Protein AF-0000000080303071 (afdb_homodimer)

pLDDT: mean 92.13, std 7.45, range [41.12, 98.81]

Radius of gyration: 24.34 Å; Cα contacts (8 Å, |Δi|>4): 1114; chains: 2; bounding box: 51×85×51 Å

Sequence (578 aa):
MLETLAQTVLQGLLLGGLYALFALGQSLMFGVMRLTNTAHGDFVVLAAFAAIAALGVLAVSPWLVGLALLPIAFLFGYGLQRGVLNGTLGKDPLPSLVVTFGLAIVVQNLLLELFSADPRSIDTGGLSTQALALPGGLSVGLLPLLTLALAVAATAGLQWLFAGTALGRSFRAVSDDREIAELMGLDARRVYALATAIAFVLVAVAGLLQGMRTTVSPSDGPLLLLFAFEAVIIGGMGSFWGTLLGAMLLGVTQQVGFRIDPGWGLWAGHVMFLLVLVVRPQGLFPKTRMLETLAQTVLQGLLLGGLYALFALGQSLMFGVMRLTNTAHGDFVVLAAFAAIAALGVLAVSPWLVGLALLPIAFLFGYGLQRGVLNGTLGKDPLPSLVVTFGLAIVVQNLLLELFSADPRSIDTGGLSTQALALPGGLSVGLLPLLTLALAVAATAGLQWLFAGTALGRSFRAVSDDREIAELMGLDARRVYALATAIAFVLVAVAGLLQGMRTTVSPSDGPLLLLFAFEAVIIGGMGSFWGTLLGAMLLGVTQQVGFRIDPGWGLWAGHVMFLLVLVVRPQGLFPKTR

Foldseek 3Di:
DVLVLVQLLQQLLLQLLLLLLLALLQLLLCLQQVAGQQLSLLLLQVLLVQLVVCVVVDVDASVVSLVVVLVVLLVVQLCCLLPPQVVQRDPDRVSNHVVSVVVNVVSLVVCCVVPNFDWAADANVCLLPDWDADPPRHIGRRLSVVSNVVSVVLLVVVVCPLPPDPLNVLSNLCSVPVVVSVVVPDDSSNSSSNSRSSSSSSSSVSSSSVRHNDTGGSPCRNVSSVSNVLLCQQQFRNRSVSSSVSSSVLSSQLSVLVVVPVVGSNVSSVVVSVVSCVVPVRHDHYDDD/DVLVLVQLLQQLLLQLLLLLLLALLQLLLCLQQVAGQQLSLLLLQVLLVQLVVCVVVDVDASVVSLVVVLVVLLVVQLCCLLPPQVVQRDPDRVSNHVVSVVVNVVSLVVCCVVPNFDWAADANVCLLPDWDADPPRHIGRRLSVVSNVVSVVLLVVVVCCLPPDPLNVLSNLCSVPVVVSVVVPDDSSNSSSNSRSSSSSSSSVSSSSVRHNDTGGSPCRNVSSVSNVLLCQQQFRNRSVSSSVSSSVLSSQLSVLVVVPVVGSNVSSVVVSVVSCVVPVRHDHYDDD

InterPro domains:
  IPR001851 ABC transporter, permease [PF02653] (9-277)
  IPR052157 Branched-chain amino acid transport system permease [PTHR11795] (4-288)
  IPR052157 Branched-chain amino acid transport system permease [cd06582] (19-285)

Organism: Piscinibacter sakaiensis (NCBI:txid1547922)

Secondary structure (DSSP, 8-state):
-HHHHHHHHHHHHHHHHHHHHHHHHHHHHHHHH----TTHHHHHHHHHHHHHHHHHH--S-HHHHHHHHHHHHHHHHHHHHHHTGGGG-SS-SHHHHHHHHHHHHHHHHHHHHHH-S--B----TTGGG-EEEETTTEEEEHHHHHHHHHHHHHHHHHHHHHHHSHHHHHHHHHHH-HHHHHHTT--HHHHHHHHHHHHHHHHHHHHHHHHHHS-B-GGGHHHHHHHHHHHHHHH-TT-HHHHHHHHHHHHHHHHHHHHH-TTHHHHHHHHHHHHHHHH-TT-SS----/-HHHHHHHHHHHHHHHHHHHHHHHHHHHHHHHH----TTHHHHHHHHHHHHHHHHHH--S-HHHHHHHHHHHHHHHHHHHHHHTGGGG-SS-SHHHHHHHHHHHHHHHHHHHHHH-S--B----TTGGG-EEEETTTEEEEHHHHHHHHHHHHHHHHHHHHHHHSHHHHHHHHHHH-HHHHHHTT--HHHHHHHHHHHHHHHHHHHHHHHHHHS-B-GGGHHHHHHHHHHHHHHH-TT-HHHHHHHHHHHHHHHHHHHHH-TTHHHHHHHHHHHHHHHH-TT-SS----

Nearest PDB structures (foldseek):
  4dbl-assembly2_F  TM=5.050E-01  e=3.051E-03  Escherichia coli K-12
  7lb8-assembly1_B  TM=5.533E-01  e=3.950E-01  Escherichia coli K-12
  8tqb-assembly1_B  TM=1.642E-01  e=4.301E+00  Rattus norvegicus
  4dbl-assembly2_F  TM=5.052E-01  e=3.260E-03  Escherichia coli K-12
  7lb8-assembly1_B  TM=5.584E-01  e=3.415E-01  Escherichia coli K-12

Structure (mmCIF, N/CA/C/O backbone):
data_AF-0000000080303071-model_v1
#
loop_
_entity.id
_entity.type
_entity.pdbx_description
1 polymer 'High-affinity branched-chain amino acid transport system permease protein LivH'
#
loop_
_atom_site.group_PDB
_atom_site.id
_atom_site.type_symbol
_atom_site.label_atom_id
_atom_site.label_alt_id
_atom_site.label_comp_id
_atom_site.label_asym_id
_atom_site.label_entity_id
_atom_site.label_seq_id
_atom_site.pdbx_PDB_ins_code
_atom_site.Cartn_x
_atom_site.Cartn_y
_atom_site.Cartn_z
_atom_site.occupancy
_atom_site.B_iso_or_equiv
_atom_site.auth_seq_id
_atom_site.auth_comp_id
_atom_site.auth_asym_id
_atom_site.auth_atom_id
_atom_site.pdbx_PDB_model_num
ATOM 1 N N . MET A 1 1 ? -7.992 -36.812 16.625 1 67.44 1 MET A N 1
ATOM 2 C CA . MET A 1 1 ? -7.168 -35.625 16.812 1 67.44 1 MET A CA 1
ATOM 3 C C . MET A 1 1 ? -6.129 -35.5 15.711 1 67.44 1 MET A C 1
ATOM 5 O O . MET A 1 1 ? -6.055 -34.469 15.031 1 67.44 1 MET A O 1
ATOM 9 N N . LEU A 1 2 ? -5.48 -36.688 15.508 1 72.69 2 LEU A N 1
ATOM 10 C CA . LEU A 1 2 ? -4.453 -36.688 14.469 1 72.69 2 LEU A CA 1
ATOM 11 C C . LEU A 1 2 ? -5.07 -36.469 13.094 1 72.69 2 LEU A C 1
ATOM 13 O O . LEU A 1 2 ? -4.516 -35.75 12.258 1 72.69 2 LEU A O 1
ATOM 17 N N . GLU A 1 3 ? -6.258 -37.125 12.891 1 75.5 3 GLU A N 1
ATOM 18 C CA . GLU A 1 3 ? -6.91 -36.969 11.594 1 75.5 3 GLU A CA 1
ATOM 19 C C . GLU A 1 3 ? -7.332 -35.5 11.352 1 75.5 3 GLU A C 1
ATOM 21 O O . GLU A 1 3 ? -7.234 -35 10.234 1 75.5 3 GLU A O 1
ATOM 26 N N . THR A 1 4 ? -7.711 -34.969 12.414 1 83.94 4 THR A N 1
ATOM 27 C CA . THR A 1 4 ? -8.133 -33.594 12.305 1 83.94 4 THR A CA 1
ATOM 28 C C . THR A 1 4 ? -6.945 -32.688 11.992 1 83.94 4 THR A C 1
ATOM 30 O O . THR A 1 4 ? -7.059 -31.766 11.18 1 83.94 4 THR A O 1
ATOM 33 N N . LEU A 1 5 ? -5.859 -33 12.633 1 89.81 5 LEU A N 1
ATOM 34 C CA . LEU A 1 5 ? -4.656 -32.219 12.367 1 89.81 5 LEU A CA 1
ATOM 35 C C . LEU A 1 5 ? -4.164 -32.438 10.945 1 89.81 5 LEU A C 1
ATOM 37 O O . LEU A 1 5 ? -3.754 -31.5 10.266 1 89.81 5 LEU A O 1
ATOM 41 N N . ALA A 1 6 ? -4.207 -33.719 10.523 1 92.12 6 ALA A N 1
ATOM 42 C CA . ALA A 1 6 ? -3.787 -34.031 9.164 1 92.12 6 ALA A CA 1
ATOM 43 C C . ALA A 1 6 ? -4.656 -33.312 8.133 1 92.12 6 ALA A C 1
ATOM 45 O O . ALA A 1 6 ? -4.148 -32.812 7.133 1 92.12 6 ALA A O 1
ATOM 46 N N . GLN A 1 7 ? -5.895 -33.281 8.406 1 93.75 7 GLN A N 1
ATOM 47 C CA . GLN A 1 7 ? -6.82 -32.594 7.52 1 93.75 7 GLN A CA 1
ATOM 48 C C . GLN A 1 7 ? -6.547 -31.078 7.5 1 93.75 7 GLN A C 1
ATOM 50 O O . GLN A 1 7 ? -6.625 -30.438 6.449 1 93.75 7 GLN A O 1
ATOM 55 N N . THR A 1 8 ? -6.254 -30.594 8.664 1 94.31 8 THR A N 1
ATOM 56 C CA . THR A 1 8 ? -5.953 -29.172 8.766 1 94.31 8 THR A CA 1
ATOM 57 C C . THR A 1 8 ? -4.691 -28.828 7.977 1 94.31 8 THR A C 1
ATOM 59 O O . THR A 1 8 ? -4.664 -27.828 7.242 1 94.31 8 THR A O 1
ATOM 62 N N . VAL A 1 9 ? -3.703 -29.594 8.102 1 95.44 9 VAL A N 1
ATOM 63 C CA . VAL A 1 9 ? -2.447 -29.375 7.391 1 95.44 9 VAL A CA 1
ATOM 64 C C . VAL A 1 9 ? -2.672 -29.516 5.887 1 95.44 9 VAL A C 1
ATOM 66 O O . VAL A 1 9 ? -2.172 -28.719 5.098 1 95.44 9 VAL A O 1
ATOM 69 N N . LEU A 1 10 ? -3.445 -30.516 5.539 1 95.25 10 LEU A N 1
ATOM 70 C CA . LEU A 1 10 ? -3.744 -30.734 4.125 1 95.25 10 LEU A CA 1
ATOM 71 C C . LEU A 1 10 ? -4.484 -29.531 3.535 1 95.25 10 LEU A C 1
ATOM 73 O O . LEU A 1 10 ? -4.125 -29.047 2.463 1 95.25 10 LEU A O 1
ATOM 77 N N . GLN A 1 11 ? -5.465 -29.094 4.238 1 95.19 11 GLN A N 1
ATOM 78 C CA . GLN A 1 11 ? -6.223 -27.938 3.781 1 95.19 11 GLN A CA 1
ATOM 79 C C . GLN A 1 11 ? -5.336 -26.703 3.701 1 95.19 11 GLN A C 1
ATOM 81 O O . GLN A 1 11 ? -5.504 -25.859 2.809 1 95.19 11 GLN A O 1
ATOM 86 N N . GLY A 1 12 ? -4.465 -26.594 4.637 1 97.06 12 GLY A N 1
ATOM 87 C CA . GLY A 1 12 ? -3.525 -25.484 4.629 1 97.06 12 GLY A CA 1
ATOM 88 C C . GLY A 1 12 ? -2.58 -25.516 3.443 1 97.06 12 GLY A C 1
ATOM 89 O O . GLY A 1 12 ? -2.289 -24.469 2.854 1 97.06 12 GLY A O 1
ATOM 90 N N . LEU A 1 13 ? -2.084 -26.688 3.123 1 97.56 13 LEU A N 1
ATOM 91 C CA . LEU A 1 13 ? -1.215 -26.828 1.962 1 97.56 13 LEU A CA 1
ATOM 92 C C . LEU A 1 13 ? -1.958 -26.484 0.678 1 97.56 13 LEU A C 1
ATOM 94 O O . LEU A 1 13 ? -1.396 -25.844 -0.212 1 97.56 13 LEU A O 1
ATOM 98 N N . LEU A 1 14 ? -3.201 -26.922 0.637 1 97.19 14 LEU A N 1
ATOM 99 C CA . LEU A 1 14 ? -4.012 -26.609 -0.534 1 97.19 14 LEU A CA 1
ATOM 100 C C . LEU A 1 14 ? -4.238 -25.109 -0.647 1 97.19 14 LEU A C 1
ATOM 102 O O . LEU A 1 14 ? -4.09 -24.531 -1.729 1 97.19 14 LEU A O 1
ATOM 106 N N . LEU A 1 15 ? -4.516 -24.422 0.441 1 96.81 15 LEU A N 1
ATOM 107 C CA . LEU A 1 15 ? -4.664 -22.969 0.468 1 96.81 15 LEU A CA 1
ATOM 108 C C . LEU A 1 15 ? -3.355 -22.281 0.099 1 96.81 15 LEU A C 1
ATOM 110 O O . LEU A 1 15 ? -3.359 -21.266 -0.599 1 96.81 15 LEU A O 1
ATOM 114 N N . GLY A 1 16 ? -2.299 -22.844 0.574 1 97.94 16 GLY A N 1
ATOM 115 C CA . GLY A 1 16 ? -0.976 -22.328 0.26 1 97.94 16 GLY A CA 1
ATOM 116 C C . GLY A 1 16 ? -0.684 -22.297 -1.229 1 97.94 16 GLY A C 1
ATOM 117 O O . GLY A 1 16 ? 0.077 -21.453 -1.702 1 97.94 16 GLY A O 1
ATOM 118 N N . GLY A 1 17 ? -1.25 -23.281 -1.929 1 98.44 17 GLY A N 1
ATOM 119 C CA . GLY A 1 17 ? -1.102 -23.25 -3.375 1 98.44 17 GLY A CA 1
ATOM 120 C C . GLY A 1 17 ? -1.612 -21.984 -4.012 1 98.44 17 GLY A C 1
ATOM 121 O O . GLY A 1 17 ? -0.953 -21.406 -4.887 1 98.44 17 GLY A O 1
ATOM 122 N N . LEU A 1 18 ? -2.75 -21.562 -3.572 1 98.25 18 LEU A N 1
ATOM 123 C CA . LEU A 1 18 ? -3.32 -20.312 -4.082 1 98.25 18 LEU A CA 1
ATOM 124 C C . LEU A 1 18 ? -2.453 -19.125 -3.697 1 98.25 18 LEU A C 1
ATOM 126 O O . LEU A 1 18 ? -2.188 -18.25 -4.527 1 98.25 18 LEU A O 1
ATOM 130 N N . TYR A 1 19 ? -1.996 -19.109 -2.453 1 98.19 19 TYR A N 1
ATOM 131 C CA . TYR A 1 19 ? -1.138 -18.016 -1.993 1 98.19 19 TYR A CA 1
ATOM 132 C C . TYR A 1 19 ? 0.167 -17.984 -2.779 1 98.19 19 TYR A C 1
ATOM 134 O O . TYR A 1 19 ? 0.718 -16.906 -3.035 1 98.19 19 TYR A O 1
ATOM 142 N N . ALA A 1 20 ? 0.623 -19.156 -3.115 1 98.56 20 ALA A N 1
ATOM 143 C CA . ALA A 1 20 ? 1.832 -19.219 -3.932 1 98.56 20 ALA A CA 1
ATOM 144 C C . ALA A 1 20 ? 1.611 -18.547 -5.285 1 98.56 20 ALA A C 1
ATOM 146 O O . ALA A 1 20 ? 2.484 -17.828 -5.781 1 98.56 20 ALA A O 1
ATOM 147 N N . LEU A 1 21 ? 0.496 -18.797 -5.809 1 98.5 21 LEU A N 1
ATOM 148 C CA . LEU A 1 21 ? 0.201 -18.188 -7.105 1 98.5 21 LEU A CA 1
ATOM 149 C C . LEU A 1 21 ? 0.047 -16.688 -6.98 1 98.5 21 LEU A C 1
ATOM 151 O O . LEU A 1 21 ? 0.412 -15.938 -7.895 1 98.5 21 LEU A O 1
ATOM 155 N N . PHE A 1 22 ? -0.483 -16.234 -5.824 1 97.69 22 PHE A N 1
ATOM 156 C CA . PHE A 1 22 ? -0.511 -14.797 -5.566 1 97.69 22 PHE A CA 1
ATOM 157 C C . PHE A 1 22 ? 0.902 -14.227 -5.52 1 97.69 22 PHE A C 1
ATOM 159 O O . PHE A 1 22 ? 1.146 -13.125 -6.004 1 97.69 22 PHE A O 1
ATOM 166 N N . ALA A 1 23 ? 1.775 -15.023 -5.051 1 97.31 23 ALA A N 1
ATOM 167 C CA . ALA A 1 23 ? 3.061 -14.492 -4.605 1 97.31 23 ALA A CA 1
ATOM 168 C C . ALA A 1 23 ? 4.121 -14.633 -5.695 1 97.31 23 ALA A C 1
ATOM 170 O O . ALA A 1 23 ? 5.07 -13.852 -5.75 1 97.31 23 ALA A O 1
ATOM 171 N N . LEU A 1 24 ? 3.992 -15.609 -6.551 1 97.56 24 LEU A N 1
ATOM 172 C CA . LEU A 1 24 ? 5.059 -15.961 -7.48 1 97.56 24 LEU A CA 1
ATOM 173 C C . LEU A 1 24 ? 5.336 -14.812 -8.445 1 97.56 24 LEU A C 1
ATOM 175 O O . LEU A 1 24 ? 6.492 -14.547 -8.781 1 97.56 24 LEU A O 1
ATOM 179 N N . GLY A 1 25 ? 4.262 -14.219 -8.898 1 94.75 25 GLY A N 1
ATOM 180 C CA . GLY A 1 25 ? 4.484 -13.062 -9.742 1 94.75 25 GLY A CA 1
ATOM 181 C C . GLY A 1 25 ? 5.277 -11.961 -9.062 1 94.75 25 GLY A C 1
ATOM 182 O O . GLY A 1 25 ? 6.195 -11.391 -9.648 1 94.75 25 GLY A O 1
ATOM 183 N N . GLN A 1 26 ? 4.902 -11.688 -7.867 1 92 26 GLN A N 1
ATOM 184 C CA . GLN A 1 26 ? 5.617 -10.695 -7.074 1 92 26 GLN A CA 1
ATOM 185 C C . GLN A 1 26 ? 7.066 -11.125 -6.836 1 92 26 GLN A C 1
ATOM 187 O O . GLN A 1 26 ? 7.973 -10.289 -6.859 1 92 26 GLN A O 1
ATOM 192 N N . SER A 1 27 ? 7.277 -12.359 -6.551 1 93.06 27 SER A N 1
ATOM 193 C CA . SER A 1 27 ? 8.625 -12.891 -6.344 1 93.06 27 SER A CA 1
ATOM 194 C C . SER A 1 27 ? 9.484 -12.695 -7.586 1 93.06 27 SER A C 1
ATOM 196 O O . SER A 1 27 ? 10.664 -12.352 -7.484 1 93.06 27 SER A O 1
ATOM 198 N N . LEU A 1 28 ? 8.914 -12.93 -8.68 1 94.25 28 LEU A N 1
ATOM 199 C CA . LEU A 1 28 ? 9.633 -12.734 -9.938 1 94.25 28 LEU A CA 1
ATOM 200 C C . LEU A 1 28 ? 10.016 -11.273 -10.125 1 94.25 28 LEU A C 1
ATOM 202 O O . LEU A 1 28 ? 11.172 -10.961 -10.422 1 94.25 28 LEU A O 1
ATOM 206 N N . MET A 1 29 ? 9.062 -10.406 -9.93 1 92.12 29 MET A N 1
ATOM 207 C CA . MET A 1 29 ? 9.312 -8.977 -10.125 1 92.12 29 MET A CA 1
ATOM 208 C C . MET A 1 29 ? 10.367 -8.477 -9.141 1 92.12 29 MET A C 1
ATOM 210 O O . MET A 1 29 ? 11.266 -7.727 -9.523 1 92.12 29 MET A O 1
ATOM 214 N N . PHE A 1 30 ? 10.227 -8.875 -7.984 1 87 30 PHE A N 1
ATOM 215 C CA . PHE A 1 30 ? 11.219 -8.469 -6.988 1 87 30 PHE A CA 1
ATOM 216 C C . PHE A 1 30 ? 12.586 -9.055 -7.312 1 87 30 PHE A C 1
ATOM 218 O O . PHE A 1 30 ? 13.609 -8.398 -7.113 1 87 30 PHE A O 1
ATOM 225 N N . GLY A 1 31 ? 12.625 -10.258 -7.734 1 87.38 31 GLY A N 1
ATOM 226 C CA . GLY A 1 31 ? 13.875 -10.922 -8.062 1 87.38 31 GLY A CA 1
ATOM 227 C C . GLY A 1 31 ? 14.617 -10.25 -9.203 1 87.38 31 GLY A C 1
ATOM 228 O O . GLY A 1 31 ? 15.852 -10.297 -9.266 1 87.38 31 GLY A O 1
ATOM 229 N N . VAL A 1 32 ? 13.852 -9.633 -10.016 1 91 32 VAL A N 1
ATOM 230 C CA . VAL A 1 32 ? 14.477 -9.062 -11.211 1 91 32 VAL A CA 1
ATOM 231 C C . VAL A 1 32 ? 14.703 -7.566 -11.008 1 91 32 VAL A C 1
ATOM 233 O O . VAL A 1 32 ? 15.766 -7.043 -11.359 1 91 32 VAL A O 1
ATOM 236 N N . MET A 1 33 ? 13.734 -6.898 -10.406 1 88.81 33 MET A N 1
ATOM 237 C CA . MET A 1 33 ? 13.781 -5.441 -10.383 1 88.81 33 MET A CA 1
ATOM 238 C C . MET A 1 33 ? 13.945 -4.926 -8.953 1 88.81 33 MET A C 1
ATOM 240 O O . MET A 1 33 ? 14.156 -3.729 -8.742 1 88.81 33 MET A O 1
ATOM 244 N N . ARG A 1 34 ? 13.789 -5.754 -8.031 1 81.56 34 ARG A N 1
ATOM 245 C CA . ARG A 1 34 ? 13.859 -5.367 -6.629 1 81.56 34 ARG A CA 1
ATOM 246 C C . ARG A 1 34 ? 12.82 -4.301 -6.301 1 81.56 34 ARG A C 1
ATOM 248 O O . ARG A 1 34 ? 13.117 -3.332 -5.598 1 81.56 34 ARG A O 1
ATOM 255 N N . LEU A 1 35 ? 11.75 -4.41 -6.949 1 77.5 35 LEU A N 1
ATOM 256 C CA . LEU A 1 35 ? 10.641 -3.492 -6.715 1 77.5 35 LEU A CA 1
ATOM 257 C C . LEU A 1 35 ? 9.406 -4.246 -6.234 1 77.5 35 LEU A C 1
ATOM 259 O O . LEU A 1 35 ? 9.195 -5.402 -6.605 1 77.5 35 LEU A O 1
ATOM 263 N N . THR A 1 36 ? 8.727 -3.539 -5.371 1 80.38 36 THR A N 1
ATOM 264 C CA . THR A 1 36 ? 7.457 -4.086 -4.922 1 80.38 36 THR A CA 1
ATOM 265 C C . THR A 1 36 ? 6.289 -3.412 -5.641 1 80.38 36 THR A C 1
ATOM 267 O O . THR A 1 36 ? 6.246 -2.184 -5.742 1 80.38 36 THR A O 1
ATOM 270 N N . ASN A 1 37 ? 5.516 -4.188 -6.219 1 90.06 37 ASN A N 1
ATOM 271 C CA . ASN A 1 37 ? 4.289 -3.693 -6.836 1 90.06 37 ASN A CA 1
ATOM 272 C C . ASN A 1 37 ? 3.117 -3.723 -5.859 1 90.06 37 ASN A C 1
ATOM 274 O O . ASN A 1 37 ? 2.506 -4.77 -5.648 1 90.06 37 ASN A O 1
ATOM 278 N N . THR A 1 38 ? 2.766 -2.59 -5.383 1 90.88 38 THR A N 1
ATOM 279 C CA . THR A 1 38 ? 1.737 -2.52 -4.352 1 90.88 38 THR A CA 1
ATOM 280 C C . THR A 1 38 ? 0.349 -2.705 -4.957 1 90.88 38 THR A C 1
ATOM 282 O O . THR A 1 38 ? -0.635 -2.861 -4.23 1 90.88 38 THR A O 1
ATOM 285 N N . ALA A 1 39 ? 0.293 -2.707 -6.219 1 95.25 39 ALA A N 1
ATOM 286 C CA . ALA A 1 39 ? -0.989 -2.918 -6.887 1 95.25 39 ALA A CA 1
ATOM 287 C C . ALA A 1 39 ? -1.202 -4.395 -7.211 1 95.25 39 ALA A C 1
ATOM 289 O O . ALA A 1 39 ? -2.242 -4.773 -7.754 1 95.25 39 ALA A O 1
ATOM 290 N N . HIS A 1 40 ? -0.265 -5.164 -6.91 1 96.12 40 HIS A N 1
ATOM 291 C CA . HIS A 1 40 ? -0.244 -6.566 -7.301 1 96.12 40 HIS A CA 1
ATOM 292 C C . HIS A 1 40 ? -1.54 -7.27 -6.906 1 96.12 40 HIS A C 1
ATOM 294 O O . HIS A 1 40 ? -2.148 -7.961 -7.727 1 96.12 40 HIS A O 1
ATOM 300 N N . GLY A 1 41 ? -1.973 -7.078 -5.699 1 96.88 41 GLY A N 1
ATOM 301 C CA . GLY A 1 41 ? -3.211 -7.695 -5.25 1 96.88 41 GLY A CA 1
ATOM 302 C C . GLY A 1 41 ? -4.434 -7.191 -5.992 1 96.88 41 GLY A C 1
ATOM 303 O O . GLY A 1 41 ? -5.355 -7.961 -6.273 1 96.88 41 GLY A O 1
ATOM 304 N N . ASP A 1 42 ? -4.418 -5.941 -6.281 1 97.19 42 ASP A N 1
ATOM 305 C CA . ASP A 1 42 ? -5.531 -5.352 -7.016 1 97.19 42 ASP A CA 1
ATOM 306 C C . ASP A 1 42 ? -5.582 -5.875 -8.453 1 97.19 42 ASP A C 1
ATOM 308 O O . ASP A 1 42 ? -6.664 -6.008 -9.031 1 97.19 42 ASP A O 1
ATOM 312 N N . PHE A 1 43 ? -4.438 -6.207 -8.969 1 98.44 43 PHE A N 1
ATOM 313 C CA . PHE A 1 43 ? -4.414 -6.777 -10.312 1 98.44 43 PHE A CA 1
ATOM 314 C C . PHE A 1 43 ? -4.945 -8.203 -10.297 1 98.44 43 PHE A C 1
ATOM 316 O O . PHE A 1 43 ? -5.555 -8.656 -11.273 1 98.44 43 PHE A O 1
ATOM 323 N N . VAL A 1 44 ? -4.746 -8.898 -9.203 1 98.56 44 VAL A N 1
ATOM 324 C CA . VAL A 1 44 ? -5.359 -10.219 -9.07 1 98.56 44 VAL A CA 1
ATOM 325 C C . VAL A 1 44 ? -6.879 -10.086 -9.086 1 98.56 44 VAL A C 1
ATOM 327 O O . VAL A 1 44 ? -7.57 -10.828 -9.781 1 98.56 44 VAL A O 1
ATOM 330 N N . VAL A 1 45 ? -7.379 -9.117 -8.32 1 98.5 45 VAL A N 1
ATOM 331 C CA . VAL A 1 45 ? -8.812 -8.867 -8.266 1 98.5 45 VAL A CA 1
ATOM 332 C C . VAL A 1 45 ? -9.32 -8.445 -9.641 1 98.5 45 VAL A C 1
ATOM 334 O O . VAL A 1 45 ? -10.383 -8.891 -10.078 1 98.5 45 VAL A O 1
ATOM 337 N N . LEU A 1 46 ? -8.523 -7.609 -10.281 1 98.38 46 LEU A N 1
ATOM 338 C CA . LEU A 1 46 ? -8.883 -7.184 -11.633 1 98.38 46 LEU A CA 1
ATOM 339 C C . LEU A 1 46 ? -9.008 -8.383 -12.562 1 98.38 46 LEU A C 1
ATOM 341 O O . LEU A 1 46 ? -9.922 -8.438 -13.383 1 98.38 46 LEU A O 1
ATOM 345 N N . ALA A 1 47 ? -8.109 -9.281 -12.461 1 98.56 47 ALA A N 1
ATOM 346 C CA . ALA A 1 47 ? -8.148 -10.484 -13.289 1 98.56 47 ALA A CA 1
ATOM 347 C C . ALA A 1 47 ? -9.398 -11.312 -12.992 1 98.56 47 ALA A C 1
ATOM 349 O O . ALA A 1 47 ? -10.031 -11.844 -13.906 1 98.56 47 ALA A O 1
ATOM 350 N N . ALA A 1 48 ? -9.75 -11.461 -11.727 1 98.44 48 ALA A N 1
ATOM 351 C CA . ALA A 1 48 ? -10.961 -12.18 -11.344 1 98.44 48 ALA A CA 1
ATOM 352 C C . ALA A 1 48 ? -12.195 -11.539 -11.961 1 98.44 48 ALA A C 1
ATOM 354 O O . ALA A 1 48 ? -13.039 -12.234 -12.539 1 98.44 48 ALA A O 1
ATOM 355 N N . PHE A 1 49 ? -12.25 -10.25 -11.875 1 98.25 49 PHE A N 1
ATOM 356 C CA . PHE A 1 49 ? -13.422 -9.547 -12.375 1 98.25 49 PHE A CA 1
ATOM 357 C C . PHE A 1 49 ? -13.453 -9.555 -13.898 1 98.25 49 PHE A C 1
ATOM 359 O O . PHE A 1 49 ? -14.523 -9.578 -14.508 1 98.25 49 PHE A O 1
ATOM 366 N N . ALA A 1 50 ? -12.242 -9.484 -14.469 1 98 50 ALA A N 1
ATOM 367 C CA . ALA A 1 50 ? -12.203 -9.625 -15.922 1 98 50 ALA A CA 1
ATOM 368 C C . ALA A 1 50 ? -12.789 -10.969 -16.359 1 98 50 ALA A C 1
ATOM 370 O O . ALA A 1 50 ? -13.539 -11.039 -17.344 1 98 50 ALA A O 1
ATOM 371 N N . ALA A 1 51 ? -12.461 -12.008 -15.656 1 98 51 ALA A N 1
ATOM 372 C CA . ALA A 1 51 ? -13.016 -13.328 -15.945 1 98 51 ALA A CA 1
ATOM 373 C C . ALA A 1 51 ? -14.523 -13.352 -15.719 1 98 51 ALA A C 1
ATOM 375 O O . ALA A 1 51 ? -15.273 -13.875 -16.547 1 98 51 ALA A O 1
ATOM 376 N N . ILE A 1 52 ? -14.961 -12.789 -14.602 1 97.12 52 ILE A N 1
ATOM 377 C CA . ILE A 1 52 ? -16.375 -12.742 -14.266 1 97.12 52 ILE A CA 1
ATOM 378 C C . ILE A 1 52 ? -17.141 -12 -15.352 1 97.12 52 ILE A C 1
ATOM 380 O O . ILE A 1 52 ? -18.203 -12.445 -15.797 1 97.12 52 ILE A O 1
ATOM 384 N N . ALA A 1 53 ? -16.562 -10.875 -15.75 1 96.56 53 ALA A N 1
ATOM 385 C CA . ALA A 1 53 ? -17.203 -10.07 -16.797 1 96.56 53 ALA A CA 1
ATOM 386 C C . ALA A 1 53 ? -17.281 -10.852 -18.109 1 96.56 53 ALA A C 1
ATOM 388 O O . ALA A 1 53 ? -18.328 -10.836 -18.766 1 96.56 53 ALA A O 1
ATOM 389 N N . ALA A 1 54 ? -16.188 -11.5 -18.469 1 97 54 ALA A N 1
ATOM 390 C CA . ALA A 1 54 ? -16.156 -12.273 -19.703 1 97 54 ALA A CA 1
ATOM 391 C C . ALA A 1 54 ? -17.172 -13.406 -19.656 1 97 54 ALA A C 1
ATOM 393 O O . ALA A 1 54 ? -17.859 -13.68 -20.656 1 97 54 ALA A O 1
ATOM 394 N N . LEU A 1 55 ? -17.312 -14.047 -18.547 1 96.19 55 LEU A N 1
ATOM 395 C CA . LEU A 1 55 ? -18.219 -15.18 -18.391 1 96.19 55 LEU A CA 1
ATOM 396 C C . LEU A 1 55 ? -19.672 -14.711 -18.375 1 96.19 55 LEU A C 1
ATOM 398 O O . LEU A 1 55 ? -20.578 -15.5 -18.656 1 96.19 55 LEU A O 1
ATOM 402 N N . GLY A 1 56 ? -19.859 -13.477 -18.016 1 92.75 56 GLY A N 1
ATOM 403 C CA . GLY A 1 56 ? -21.203 -12.914 -18.062 1 92.75 56 GLY A CA 1
ATOM 404 C C . GLY A 1 56 ? -21.703 -12.688 -19.469 1 92.75 56 GLY A C 1
ATOM 405 O O . GLY A 1 56 ? -22.922 -12.672 -19.703 1 92.75 56 GLY A O 1
ATOM 406 N N . VAL A 1 57 ? -20.734 -12.508 -20.359 1 92.88 57 VAL A N 1
ATOM 407 C CA . VAL A 1 57 ? -21.156 -12.195 -21.719 1 92.88 57 VAL A CA 1
ATOM 408 C C . VAL A 1 57 ? -20.938 -13.414 -22.625 1 92.88 57 VAL A C 1
ATOM 410 O O . VAL A 1 57 ? -21.641 -13.57 -23.625 1 92.88 57 VAL A O 1
ATOM 413 N N . LEU A 1 58 ? -19.891 -14.203 -22.234 1 91.56 58 LEU A N 1
ATOM 414 C CA . LEU A 1 58 ? -19.562 -15.367 -23.047 1 91.56 58 LEU A CA 1
ATOM 415 C C . LEU A 1 58 ? -20.062 -16.656 -22.391 1 91.56 58 LEU A C 1
ATOM 417 O O . LEU A 1 58 ? -19.891 -16.844 -21.188 1 91.56 58 LEU A O 1
ATOM 421 N N . ALA A 1 59 ? -20.828 -17.312 -23 1 90.06 59 ALA A N 1
ATOM 422 C CA . ALA A 1 59 ? -21.312 -18.578 -22.484 1 90.06 59 ALA A CA 1
ATOM 423 C C . ALA A 1 59 ? -20.312 -19.703 -22.75 1 90.06 59 ALA A C 1
ATOM 425 O O . ALA A 1 59 ? -20.641 -20.703 -23.406 1 90.06 59 ALA A O 1
ATOM 426 N N . VAL A 1 60 ? -19.109 -19.516 -22.234 1 92.56 60 VAL A N 1
ATOM 427 C CA . VAL A 1 60 ? -18.062 -20.5 -22.422 1 92.56 60 VAL A CA 1
ATOM 428 C C . VAL A 1 60 ? -17.531 -20.969 -21.062 1 92.56 60 VAL A C 1
ATOM 430 O O . VAL A 1 60 ? -17.922 -20.422 -20.016 1 92.56 60 VAL A O 1
ATOM 433 N N . SER A 1 61 ? -16.766 -22.016 -21.125 1 94 61 SER A N 1
ATOM 434 C CA . SER A 1 61 ? -16.203 -22.562 -19.906 1 94 61 SER A CA 1
ATOM 435 C C . SER A 1 61 ? -15.234 -21.562 -19.25 1 94 61 SER A C 1
ATOM 437 O O . SER A 1 61 ? -14.539 -20.828 -19.938 1 94 61 SER A O 1
ATOM 439 N N . PRO A 1 62 ? -15.188 -21.531 -17.922 1 94.5 62 PRO A N 1
ATOM 440 C CA . PRO A 1 62 ? -14.234 -20.656 -17.219 1 94.5 62 PRO A CA 1
ATOM 441 C C . PRO A 1 62 ? -12.789 -20.922 -17.609 1 94.5 62 PRO A C 1
ATOM 443 O O . PRO A 1 62 ? -11.961 -20.016 -17.625 1 94.5 62 PRO A O 1
ATOM 446 N N . TRP A 1 63 ? -12.469 -22.094 -18 1 95.19 63 TRP A N 1
ATOM 447 C CA . TRP A 1 63 ? -11.102 -22.469 -18.359 1 95.19 63 TRP A CA 1
ATOM 448 C C . TRP A 1 63 ? -10.703 -21.828 -19.688 1 95.19 63 TRP A C 1
ATOM 450 O O . TRP A 1 63 ? -9.555 -21.422 -19.859 1 95.19 63 TRP A O 1
ATOM 460 N N . LEU A 1 64 ? -11.664 -21.734 -20.562 1 95.88 64 LEU A N 1
ATOM 461 C CA . LEU A 1 64 ? -11.398 -21.078 -21.844 1 95.88 64 LEU A CA 1
ATOM 462 C C . LEU A 1 64 ? -11.18 -19.578 -21.641 1 95.88 64 LEU A C 1
ATOM 464 O O . LEU A 1 64 ? -10.312 -18.984 -22.281 1 95.88 64 LEU A O 1
ATOM 468 N N . VAL A 1 65 ? -12.039 -19.047 -20.766 1 96.19 65 VAL A N 1
ATOM 469 C CA . VAL A 1 65 ? -11.875 -17.641 -20.438 1 96.19 65 VAL A CA 1
ATOM 470 C C . VAL A 1 65 ? -10.508 -17.406 -19.781 1 96.19 65 VAL A C 1
ATOM 472 O O . VAL A 1 65 ? -9.812 -16.438 -20.109 1 96.19 65 VAL A O 1
ATOM 475 N N . GLY A 1 66 ? -10.148 -18.344 -18.906 1 96.88 66 GLY A N 1
ATOM 476 C CA . GLY A 1 66 ? -8.844 -18.266 -18.281 1 96.88 66 GLY A CA 1
ATOM 477 C C . GLY A 1 66 ? -7.699 -18.297 -19.266 1 96.88 66 GLY A C 1
ATOM 478 O O . GLY A 1 66 ? -6.758 -17.516 -19.172 1 96.88 66 GLY A O 1
ATOM 479 N N . LEU A 1 67 ? -7.75 -19.172 -20.219 1 97.25 67 LEU A N 1
ATOM 480 C CA . LEU A 1 67 ? -6.707 -19.297 -21.234 1 97.25 67 LEU A CA 1
ATOM 481 C C . LEU A 1 67 ? -6.613 -18.031 -22.078 1 97.25 67 LEU A C 1
ATOM 483 O O . LEU A 1 67 ? -5.516 -17.609 -22.453 1 97.25 67 LEU A O 1
ATOM 487 N N . ALA A 1 68 ? -7.777 -17.422 -22.312 1 97.12 68 ALA A N 1
ATOM 488 C CA . ALA A 1 68 ? -7.805 -16.188 -23.109 1 97.12 68 ALA A CA 1
ATOM 489 C C . ALA A 1 68 ? -7.23 -15.016 -22.328 1 97.12 68 ALA A C 1
ATOM 491 O O . ALA A 1 68 ? -6.672 -14.086 -22.906 1 97.12 68 ALA A O 1
ATOM 492 N N . LEU A 1 69 ? -7.34 -15.086 -21.031 1 97.88 69 LEU A N 1
ATOM 493 C CA . LEU A 1 69 ? -6.879 -13.992 -20.188 1 97.88 69 LEU A CA 1
ATOM 494 C C . LEU A 1 69 ? -5.355 -13.984 -20.094 1 97.88 69 LEU A C 1
ATOM 496 O O . LEU A 1 69 ? -4.758 -12.953 -19.766 1 97.88 69 LEU A O 1
ATOM 500 N N . LEU A 1 70 ? -4.73 -15.195 -20.375 1 98.44 70 LEU A N 1
ATOM 501 C CA . LEU A 1 70 ? -3.287 -15.297 -20.172 1 98.44 70 LEU A CA 1
ATOM 502 C C . LEU A 1 70 ? -2.541 -14.367 -21.125 1 98.44 70 LEU A C 1
ATOM 504 O O . LEU A 1 70 ? -1.726 -13.547 -20.703 1 98.44 70 LEU A O 1
ATOM 508 N N . PRO A 1 71 ? -2.842 -14.352 -22.484 1 98.44 71 PRO A N 1
ATOM 509 C CA . PRO A 1 71 ? -2.148 -13.422 -23.375 1 98.44 71 PRO A CA 1
ATOM 510 C C . PRO A 1 71 ? -2.516 -11.961 -23.094 1 98.44 71 PRO A C 1
ATOM 512 O O . PRO A 1 71 ? -1.682 -11.07 -23.266 1 98.44 71 PRO A O 1
ATOM 515 N N . ILE A 1 72 ? -3.744 -11.719 -22.672 1 98.5 72 ILE A N 1
ATOM 516 C CA . ILE A 1 72 ? -4.172 -10.359 -22.344 1 98.5 72 ILE A CA 1
ATOM 517 C C . ILE A 1 72 ? -3.391 -9.852 -21.141 1 98.5 72 ILE A C 1
ATOM 519 O O . ILE A 1 72 ? -2.924 -8.703 -21.125 1 98.5 72 ILE A O 1
ATOM 523 N N . ALA A 1 73 ? -3.309 -10.742 -20.141 1 98.69 73 ALA A N 1
ATOM 524 C CA . ALA A 1 73 ? -2.539 -10.383 -18.953 1 98.69 73 ALA A CA 1
ATOM 525 C C . ALA A 1 73 ? -1.071 -10.148 -19.297 1 98.69 73 ALA A C 1
ATOM 527 O O . ALA A 1 73 ? -0.447 -9.219 -18.781 1 98.69 73 ALA A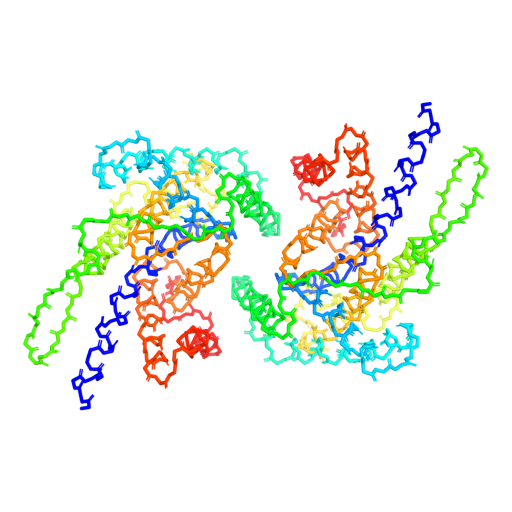 O 1
ATOM 528 N N . PHE A 1 74 ? -0.539 -10.992 -20.172 1 98.75 74 PHE A N 1
ATOM 529 C CA . PHE A 1 74 ? 0.839 -10.844 -20.625 1 98.75 74 PHE A CA 1
ATOM 530 C C . PHE A 1 74 ? 1.05 -9.477 -21.266 1 98.75 74 PHE A C 1
ATOM 532 O O . PHE A 1 74 ? 1.978 -8.75 -20.906 1 98.75 74 PHE A O 1
ATOM 539 N N . LEU A 1 75 ? 0.207 -9.102 -22.172 1 98.75 75 LEU A N 1
ATOM 540 C CA . LEU A 1 75 ? 0.329 -7.848 -22.906 1 98.75 75 LEU A CA 1
ATOM 541 C C . LEU A 1 75 ? 0.102 -6.656 -21.984 1 98.75 75 LEU A C 1
ATOM 543 O O . LEU A 1 75 ? 0.789 -5.641 -22.094 1 98.75 75 LEU A O 1
ATOM 547 N N . PHE A 1 76 ? -0.854 -6.801 -21.109 1 98.31 76 PHE A N 1
ATOM 548 C CA . PHE A 1 76 ? -1.133 -5.734 -20.156 1 98.31 76 PHE A CA 1
ATOM 549 C C . PHE A 1 76 ? 0.067 -5.496 -19.25 1 98.31 76 PHE A C 1
ATOM 551 O O . PHE A 1 76 ? 0.47 -4.352 -19.031 1 98.31 76 PHE A O 1
ATOM 558 N N . GLY A 1 77 ? 0.578 -6.629 -18.672 1 98.12 77 GLY A N 1
ATOM 559 C CA . GLY A 1 77 ? 1.756 -6.504 -17.828 1 98.12 77 GLY A CA 1
ATOM 560 C C . GLY A 1 77 ? 2.947 -5.902 -18.547 1 98.12 77 GLY A C 1
ATOM 561 O O . GLY A 1 77 ? 3.631 -5.031 -18.016 1 98.12 77 GLY A O 1
ATOM 562 N N . TYR A 1 78 ? 3.129 -6.355 -19.766 1 98.38 78 TYR A N 1
ATOM 563 C CA . TYR A 1 78 ? 4.211 -5.816 -20.578 1 98.38 78 TYR A CA 1
ATOM 564 C C . TYR A 1 78 ? 4.027 -4.324 -20.812 1 98.38 78 TYR A C 1
ATOM 566 O O . TYR A 1 78 ? 4.961 -3.539 -20.625 1 98.38 78 TYR A O 1
ATOM 574 N N . GLY A 1 79 ? 2.873 -3.934 -21.219 1 97.81 79 GLY A N 1
ATOM 575 C CA . GLY A 1 79 ? 2.572 -2.535 -21.484 1 97.81 79 GLY A CA 1
ATOM 576 C C . GLY A 1 79 ? 2.67 -1.658 -20.25 1 97.81 79 GLY A C 1
ATOM 577 O O . GLY A 1 79 ? 3.189 -0.542 -20.312 1 97.81 79 GLY A O 1
ATOM 578 N N . LEU A 1 80 ? 2.148 -2.184 -19.156 1 95.31 80 LEU A N 1
ATOM 579 C CA . LEU A 1 80 ? 2.193 -1.433 -17.906 1 95.31 80 LEU A CA 1
ATOM 580 C C . LEU A 1 80 ? 3.633 -1.148 -17.484 1 95.31 80 LEU A C 1
ATOM 582 O O . LEU A 1 80 ? 3.959 -0.03 -17.094 1 95.31 80 LEU A O 1
ATOM 586 N N . GLN A 1 81 ? 4.453 -2.189 -17.578 1 95.31 81 GLN A N 1
ATOM 587 C CA . GLN A 1 81 ? 5.855 -2.014 -17.219 1 95.31 81 GLN A CA 1
ATOM 588 C C . GLN A 1 81 ? 6.559 -1.054 -18.172 1 95.31 81 GLN A C 1
ATOM 590 O O . GLN A 1 81 ? 7.219 -0.108 -17.734 1 95.31 81 GLN A O 1
ATOM 595 N N . ARG A 1 82 ? 6.359 -1.287 -19.406 1 93.94 82 ARG A N 1
ATOM 596 C CA . ARG A 1 82 ? 7.047 -0.488 -20.406 1 93.94 82 ARG A CA 1
ATOM 597 C C . ARG A 1 82 ? 6.527 0.946 -20.422 1 93.94 82 ARG A C 1
ATOM 599 O O . ARG A 1 82 ? 7.301 1.891 -20.578 1 93.94 82 ARG A O 1
ATOM 606 N N . GLY A 1 83 ? 5.316 1.093 -20.219 1 91.06 83 GLY A N 1
ATOM 607 C CA . GLY A 1 83 ? 4.703 2.4 -20.375 1 91.06 83 GLY A CA 1
ATOM 608 C C . GLY A 1 83 ? 4.703 3.217 -19.094 1 91.06 83 GLY A C 1
ATOM 609 O O . GLY A 1 83 ? 4.699 4.449 -19.125 1 91.06 83 GLY A O 1
ATOM 610 N N . VAL A 1 84 ? 4.699 2.557 -17.969 1 88.5 84 VAL A N 1
ATOM 611 C CA . VAL A 1 84 ? 4.484 3.297 -16.734 1 88.5 84 VAL A CA 1
ATOM 612 C C . VAL A 1 84 ? 5.605 2.986 -15.734 1 88.5 84 VAL A C 1
ATOM 614 O O . VAL A 1 84 ? 6.379 3.871 -15.367 1 88.5 84 VAL A O 1
ATOM 617 N N . LEU A 1 85 ? 5.895 1.805 -15.422 1 89.88 85 LEU A N 1
ATOM 618 C CA . LEU A 1 85 ? 6.703 1.435 -14.266 1 89.88 85 LEU A CA 1
ATOM 619 C C . LEU A 1 85 ? 8.188 1.625 -14.562 1 89.88 85 LEU A C 1
ATOM 621 O O . LEU A 1 85 ? 8.969 1.923 -13.656 1 89.88 85 LEU A O 1
ATOM 625 N N . ASN A 1 86 ? 8.555 1.473 -15.812 1 91.38 86 ASN A N 1
ATOM 626 C CA . ASN A 1 86 ? 9.953 1.714 -16.172 1 91.38 86 ASN A CA 1
ATOM 627 C C . ASN A 1 86 ? 10.367 3.146 -15.852 1 91.38 86 ASN A C 1
ATOM 629 O O . ASN A 1 86 ? 11.531 3.4 -15.516 1 91.38 86 ASN A O 1
ATOM 633 N N . GLY A 1 87 ? 9.43 3.971 -15.938 1 84.5 87 GLY A N 1
ATOM 634 C CA . GLY A 1 87 ? 9.734 5.367 -15.68 1 84.5 87 GLY A CA 1
ATOM 635 C C . GLY A 1 87 ? 9.922 5.668 -14.203 1 84.5 87 GLY A C 1
ATOM 636 O O . GLY A 1 87 ? 10.391 6.754 -13.844 1 84.5 87 GLY A O 1
ATOM 637 N N . THR A 1 88 ? 9.594 4.719 -13.391 1 83.19 88 THR A N 1
ATOM 638 C CA . THR A 1 88 ? 9.641 4.973 -11.953 1 83.19 88 THR A CA 1
ATOM 639 C C . THR A 1 88 ? 10.812 4.238 -11.312 1 83.19 88 THR A C 1
ATOM 641 O O . THR A 1 88 ? 11.008 4.305 -10.102 1 83.19 88 THR A O 1
ATOM 644 N N . LEU A 1 89 ? 11.516 3.533 -12.172 1 83 89 LEU A N 1
ATOM 645 C CA . LEU A 1 89 ? 12.633 2.766 -11.641 1 83 89 LEU A CA 1
ATOM 646 C C . LEU A 1 89 ? 13.852 3.658 -11.43 1 83 89 LEU A C 1
ATOM 648 O O . LEU A 1 89 ? 14.156 4.516 -12.258 1 83 89 LEU A O 1
ATOM 652 N N . GLY A 1 90 ? 14.359 3.637 -10.234 1 76.12 90 GLY A N 1
ATOM 653 C CA . GLY A 1 90 ? 15.547 4.383 -9.867 1 76.12 90 GLY A CA 1
ATOM 654 C C . GLY A 1 90 ? 16.172 3.916 -8.562 1 76.12 90 GLY A C 1
ATOM 655 O O . GLY A 1 90 ? 15.953 2.777 -8.141 1 76.12 90 GLY A O 1
ATOM 656 N N . LYS A 1 91 ? 17 4.781 -8.102 1 72 91 LYS A N 1
ATOM 657 C CA . LYS A 1 91 ? 17.688 4.449 -6.855 1 72 91 LYS A CA 1
ATOM 658 C C . LYS A 1 91 ? 16.734 4.469 -5.672 1 72 91 LYS A C 1
ATOM 660 O O . LYS A 1 91 ? 16.875 3.689 -4.73 1 72 91 LYS A O 1
ATOM 665 N N . ASP A 1 92 ? 15.648 5.281 -5.82 1 74 92 ASP A N 1
ATOM 666 C CA . ASP A 1 92 ? 14.664 5.387 -4.75 1 74 92 ASP A CA 1
ATOM 667 C C . ASP A 1 92 ? 13.414 4.57 -5.074 1 74 92 ASP A C 1
ATOM 669 O O . ASP A 1 92 ? 12.836 4.703 -6.156 1 74 92 ASP A O 1
ATOM 673 N N . PRO A 1 93 ? 13.023 3.752 -4.164 1 78.06 93 PRO A N 1
ATOM 674 C CA . PRO A 1 93 ? 11.859 2.904 -4.43 1 78.06 93 PRO A CA 1
ATOM 675 C C . PRO A 1 93 ? 10.539 3.654 -4.285 1 78.06 93 PRO A C 1
ATOM 677 O O . PRO A 1 93 ? 9.492 3.156 -4.707 1 78.06 93 PRO A O 1
ATOM 680 N N . LEU A 1 94 ? 10.523 4.844 -3.764 1 78.31 94 LEU A N 1
ATOM 681 C CA . LEU A 1 94 ? 9.305 5.547 -3.373 1 78.31 94 LEU A CA 1
ATOM 682 C C . LEU A 1 94 ? 8.453 5.871 -4.594 1 78.31 94 LEU A C 1
ATOM 684 O O . LEU A 1 94 ? 7.234 5.668 -4.574 1 78.31 94 LEU A O 1
ATOM 688 N N . PRO A 1 95 ? 9.078 6.32 -5.684 1 82.06 95 PRO A N 1
ATOM 689 C CA . PRO A 1 95 ? 8.227 6.641 -6.828 1 82.06 95 PRO A CA 1
ATOM 690 C C . PRO A 1 95 ? 7.453 5.43 -7.348 1 82.06 95 PRO A C 1
ATOM 692 O O . PRO A 1 95 ? 6.266 5.535 -7.656 1 82.06 95 PRO A O 1
ATOM 695 N N . SER A 1 96 ? 8.156 4.285 -7.434 1 85.81 96 SER A N 1
ATOM 696 C CA . SER A 1 96 ? 7.492 3.072 -7.898 1 85.81 96 SER A CA 1
ATOM 697 C C . SER A 1 96 ? 6.383 2.65 -6.945 1 85.81 96 SER A C 1
ATOM 699 O O . SER A 1 96 ? 5.316 2.211 -7.383 1 85.81 96 SER A O 1
ATOM 701 N N . LEU A 1 97 ? 6.613 2.82 -5.672 1 84.94 97 LEU A N 1
ATOM 702 C CA . LEU A 1 97 ? 5.629 2.465 -4.656 1 84.94 97 LEU A CA 1
ATOM 703 C C . LEU A 1 97 ? 4.383 3.338 -4.777 1 84.94 97 LEU A C 1
ATOM 705 O O . LEU A 1 97 ? 3.26 2.836 -4.727 1 84.94 97 LEU A O 1
ATOM 709 N N . VAL A 1 98 ? 4.562 4.555 -4.992 1 84.12 98 VAL A N 1
ATOM 710 C CA . VAL A 1 98 ? 3.461 5.508 -5.051 1 84.12 98 VAL A CA 1
ATOM 711 C C . VAL A 1 98 ? 2.641 5.27 -6.316 1 84.12 98 VAL A C 1
ATOM 713 O O . VAL A 1 98 ? 1.408 5.285 -6.277 1 84.12 98 VAL A O 1
ATOM 716 N N . VAL A 1 99 ? 3.365 5.078 -7.395 1 88.06 99 VAL A N 1
ATOM 717 C CA . VAL A 1 99 ? 2.666 4.859 -8.656 1 88.06 99 VAL A CA 1
ATOM 718 C C . VAL A 1 99 ? 1.845 3.576 -8.578 1 88.06 99 VAL A C 1
ATOM 720 O O . VAL A 1 99 ? 0.688 3.545 -9 1 88.06 99 VAL A O 1
ATOM 723 N N . THR A 1 100 ? 2.404 2.607 -8.023 1 91.31 100 THR A N 1
ATOM 724 C CA . THR A 1 100 ? 1.665 1.353 -7.93 1 91.31 100 THR A CA 1
ATOM 725 C C . THR A 1 100 ? 0.531 1.466 -6.914 1 91.31 100 THR A C 1
ATOM 727 O O . THR A 1 100 ? -0.524 0.853 -7.082 1 91.31 100 THR A O 1
ATOM 730 N N . PHE A 1 101 ? 0.742 2.211 -5.922 1 87.88 101 PHE A N 1
ATOM 731 C CA . PHE A 1 101 ? -0.349 2.479 -4.992 1 87.88 101 PHE A CA 1
ATOM 732 C C . PHE A 1 101 ? -1.486 3.215 -5.691 1 87.88 101 PHE A C 1
ATOM 734 O O . PHE A 1 101 ? -2.66 2.91 -5.469 1 87.88 101 PHE A O 1
ATOM 741 N N . GLY A 1 102 ? -1.107 4.215 -6.395 1 87.38 102 GLY A N 1
ATOM 742 C CA . GLY A 1 102 ? -2.1 4.918 -7.191 1 87.38 102 GLY A CA 1
ATOM 743 C C . GLY A 1 102 ? -2.859 4.004 -8.141 1 87.38 102 GLY A C 1
ATOM 744 O O . GLY A 1 102 ? -4.078 4.121 -8.273 1 87.38 102 GLY A O 1
ATOM 745 N N . LEU A 1 103 ? -2.117 3.139 -8.766 1 92.12 103 LEU A N 1
ATOM 746 C CA . LEU A 1 103 ? -2.748 2.176 -9.656 1 92.12 103 LEU A CA 1
ATOM 747 C C . LEU A 1 103 ? -3.717 1.278 -8.898 1 92.12 103 LEU A C 1
ATOM 749 O O . LEU A 1 103 ? -4.789 0.94 -9.406 1 92.12 103 LEU A O 1
ATOM 753 N N . ALA A 1 104 ? -3.312 0.854 -7.684 1 93.62 104 ALA A N 1
ATOM 754 C CA . ALA A 1 104 ? -4.188 0.035 -6.848 1 93.62 104 ALA A CA 1
ATOM 755 C C . ALA A 1 104 ? -5.516 0.74 -6.586 1 93.62 104 ALA A C 1
ATOM 757 O O . ALA A 1 104 ? -6.582 0.14 -6.73 1 93.62 104 ALA A O 1
ATOM 758 N N . ILE A 1 105 ? -5.445 1.985 -6.289 1 86.56 105 ILE A N 1
ATOM 759 C CA . ILE A 1 105 ? -6.629 2.777 -5.98 1 86.56 105 ILE A CA 1
ATOM 760 C C . ILE A 1 105 ? -7.488 2.932 -7.234 1 86.56 105 ILE A C 1
ATOM 762 O O . ILE A 1 105 ? -8.711 2.811 -7.176 1 86.56 105 ILE A O 1
ATOM 766 N N . VAL A 1 106 ? -6.836 3.197 -8.352 1 88 106 VAL A N 1
ATOM 767 C CA . VAL A 1 106 ? -7.555 3.361 -9.609 1 88 106 VAL A CA 1
ATOM 768 C C . VAL A 1 106 ? -8.281 2.066 -9.961 1 88 106 VAL A C 1
ATOM 770 O O . VAL A 1 106 ? -9.461 2.092 -10.328 1 88 106 VAL A O 1
ATOM 773 N N . VAL A 1 107 ? -7.586 0.978 -9.844 1 94.31 107 VAL A N 1
ATOM 774 C CA . VAL A 1 107 ? -8.18 -0.315 -10.164 1 94.31 107 VAL A CA 1
ATOM 775 C C . VAL A 1 107 ? -9.359 -0.59 -9.227 1 94.31 107 VAL A C 1
ATOM 777 O O . VAL A 1 107 ? -10.43 -1.001 -9.672 1 94.31 107 VAL A O 1
ATOM 780 N N . GLN A 1 108 ? -9.156 -0.36 -7.965 1 92.62 108 GLN A N 1
ATOM 781 C CA . GLN A 1 108 ? -10.219 -0.591 -6.988 1 92.62 108 GLN A CA 1
ATOM 782 C C . GLN A 1 108 ? -11.445 0.253 -7.301 1 92.62 108 GLN A C 1
ATOM 784 O O . GLN A 1 108 ? -12.57 -0.258 -7.312 1 92.62 108 GLN A O 1
ATOM 789 N N . ASN A 1 109 ? -11.25 1.504 -7.598 1 85.62 109 ASN A N 1
ATOM 790 C CA . ASN A 1 109 ? -12.367 2.402 -7.852 1 85.62 109 ASN A CA 1
ATOM 791 C C . ASN A 1 109 ? -13.055 2.08 -9.18 1 85.62 109 ASN A C 1
ATOM 793 O O . ASN A 1 109 ? -14.273 2.199 -9.289 1 85.62 109 ASN A O 1
ATOM 797 N N . LEU A 1 110 ? -12.242 1.747 -10.109 1 91.12 110 LEU A N 1
ATOM 798 C CA . LEU A 1 110 ? -12.812 1.34 -11.391 1 91.12 110 LEU A CA 1
ATOM 799 C C . LEU A 1 110 ? -13.711 0.12 -11.211 1 91.12 110 LEU A C 1
ATOM 801 O O . LEU A 1 110 ? -14.82 0.078 -11.75 1 91.12 110 LEU A O 1
ATOM 805 N N . LEU A 1 111 ? -13.273 -0.835 -10.477 1 95.06 111 LEU A N 1
ATOM 806 C CA . LEU A 1 111 ? -14.047 -2.049 -10.242 1 95.06 111 LEU A CA 1
ATOM 807 C C . LEU A 1 111 ? -15.297 -1.747 -9.422 1 95.06 111 LEU A C 1
ATOM 809 O O . LEU A 1 111 ? -16.359 -2.314 -9.672 1 95.06 111 LEU A O 1
ATOM 813 N N . LEU A 1 112 ? -15.133 -0.902 -8.492 1 90.06 112 LEU A N 1
ATOM 814 C CA . LEU A 1 112 ? -16.281 -0.507 -7.688 1 90.06 112 LEU A CA 1
ATOM 815 C C . LEU A 1 112 ? -17.344 0.185 -8.555 1 90.06 112 LEU A C 1
ATOM 817 O O . LEU A 1 112 ? -18.531 -0.057 -8.391 1 90.06 112 LEU A O 1
ATOM 821 N N . GLU A 1 113 ? -16.875 1.021 -9.422 1 88.81 113 GLU A N 1
ATOM 822 C CA . GLU A 1 113 ? -17.781 1.746 -10.305 1 88.81 113 GLU A CA 1
ATOM 823 C C . GLU A 1 113 ? -18.484 0.797 -11.273 1 88.81 113 GLU A C 1
ATOM 825 O O . GLU A 1 113 ? -19.688 0.929 -11.516 1 88.81 113 GLU A O 1
ATOM 830 N N . LEU A 1 114 ? -17.766 -0.179 -11.766 1 92.56 114 LEU A N 1
ATOM 831 C CA . LEU A 1 114 ? -18.297 -1.062 -12.805 1 92.56 114 LEU A CA 1
ATOM 832 C C . LEU A 1 114 ? -19.109 -2.199 -12.188 1 92.56 114 LEU A C 1
ATOM 834 O O . LEU A 1 114 ? -20.062 -2.688 -12.797 1 92.56 114 LEU A O 1
ATOM 838 N N . PHE A 1 115 ? -18.703 -2.666 -10.977 1 94.44 115 PHE A N 1
ATOM 839 C CA . PHE A 1 115 ? -19.297 -3.9 -10.461 1 94.44 115 PHE A CA 1
ATOM 840 C C . PHE A 1 115 ? -19.906 -3.678 -9.086 1 94.44 115 PHE A C 1
ATOM 842 O O . PHE A 1 115 ? -20.406 -4.617 -8.461 1 94.44 115 PHE A O 1
ATOM 849 N N . SER A 1 116 ? -19.891 -2.5 -8.57 1 90.44 116 SER A N 1
ATOM 850 C CA . SER A 1 116 ? -20.359 -2.205 -7.223 1 90.44 116 SER A CA 1
ATOM 851 C C . SER A 1 116 ? -19.578 -2.994 -6.176 1 90.44 116 SER A C 1
ATOM 853 O O . SER A 1 116 ? -18.531 -3.566 -6.477 1 90.44 116 SER A O 1
ATOM 855 N N . ALA A 1 117 ? -19.953 -2.908 -4.984 1 87.75 117 ALA A N 1
ATOM 856 C CA . ALA A 1 117 ? -19.203 -3.484 -3.881 1 87.75 117 ALA A CA 1
ATOM 857 C C . ALA A 1 117 ? -19.625 -4.926 -3.617 1 87.75 117 ALA A C 1
ATOM 859 O O . ALA A 1 117 ? -19 -5.625 -2.811 1 87.75 117 ALA A O 1
ATOM 860 N N . ASP A 1 118 ? -20.531 -5.449 -4.348 1 90.12 118 ASP A N 1
ATOM 861 C CA . ASP A 1 118 ? -21.078 -6.777 -4.078 1 90.12 118 ASP A CA 1
ATOM 862 C C . ASP A 1 118 ? -20.078 -7.863 -4.488 1 90.12 118 ASP A C 1
ATOM 864 O O . ASP A 1 118 ? -19.578 -7.855 -5.609 1 90.12 118 ASP A O 1
ATOM 868 N N . PRO A 1 119 ? -19.859 -8.773 -3.643 1 93.75 119 PRO A N 1
ATOM 869 C CA . PRO A 1 119 ? -18.969 -9.891 -3.977 1 93.75 119 PRO A CA 1
ATOM 870 C C . PRO A 1 119 ? -19.531 -10.781 -5.086 1 93.75 119 PRO A C 1
ATOM 872 O O . PRO A 1 119 ? -20.75 -10.984 -5.156 1 93.75 119 PRO A O 1
ATOM 875 N N . ARG A 1 120 ? -18.672 -11.188 -5.941 1 95.94 120 ARG A N 1
ATOM 876 C CA . ARG A 1 120 ? -19.031 -12.062 -7.055 1 95.94 120 ARG A CA 1
ATOM 877 C C . ARG A 1 120 ? -18.094 -13.266 -7.121 1 95.94 120 ARG A C 1
ATOM 879 O O . ARG A 1 120 ? -16.969 -13.219 -6.605 1 95.94 120 ARG A O 1
ATOM 886 N N . SER A 1 121 ? -18.609 -14.32 -7.703 1 96.12 121 SER A N 1
ATOM 887 C CA . SER A 1 121 ? -17.797 -15.523 -7.867 1 96.12 121 SER A CA 1
ATOM 888 C C . SER A 1 121 ? -17.984 -16.125 -9.258 1 96.12 121 SER A C 1
ATOM 890 O O . SER A 1 121 ? -18.828 -15.672 -10.023 1 96.12 121 SER A O 1
ATOM 892 N N . ILE A 1 122 ? -17.109 -17.016 -9.57 1 95.94 122 ILE A N 1
ATOM 893 C CA . ILE A 1 122 ? -17.172 -17.734 -10.828 1 95.94 122 ILE A CA 1
ATOM 894 C C . ILE A 1 122 ? -17.812 -19.109 -10.602 1 95.94 122 ILE A C 1
ATOM 896 O O . ILE A 1 122 ? -17.375 -19.875 -9.742 1 95.94 122 ILE A O 1
ATOM 900 N N . ASP A 1 123 ? -18.875 -19.312 -11.312 1 92.56 123 ASP A N 1
ATOM 901 C CA . ASP A 1 123 ? -19.516 -20.609 -11.242 1 92.56 123 ASP A CA 1
ATOM 902 C C . ASP A 1 123 ? -18.656 -21.688 -11.914 1 92.56 123 ASP A C 1
ATOM 904 O O . ASP A 1 123 ? -18.344 -21.578 -13.102 1 92.56 123 ASP A O 1
ATOM 908 N N . THR A 1 124 ? -18.281 -22.688 -11.172 1 90.25 124 THR A N 1
ATOM 909 C CA . THR A 1 124 ? -17.375 -23.703 -11.688 1 90.25 124 THR A CA 1
ATOM 910 C C . THR A 1 124 ? -18.141 -24.969 -12.062 1 90.25 124 THR A C 1
ATOM 912 O O . THR A 1 124 ? -17.531 -26.016 -12.32 1 90.25 124 THR A O 1
ATOM 915 N N . GLY A 1 125 ? -19.453 -24.891 -12.062 1 88.19 125 GLY A N 1
ATOM 916 C CA . GLY A 1 125 ? -20.234 -26.078 -12.375 1 88.19 125 GLY A CA 1
ATOM 917 C C . GLY A 1 125 ? -20.016 -27.219 -11.406 1 88.19 125 GLY A C 1
ATOM 918 O O . GLY A 1 125 ? -19.984 -28.375 -11.805 1 88.19 125 GLY A O 1
ATOM 919 N N . GLY A 1 126 ? -19.641 -26.906 -10.195 1 85.94 126 GLY A N 1
ATOM 920 C CA . GLY A 1 126 ? -19.516 -27.922 -9.164 1 85.94 126 GLY A CA 1
ATOM 921 C C . GLY A 1 126 ? -18.062 -28.25 -8.82 1 85.94 126 GLY A C 1
ATOM 922 O O . GLY A 1 126 ? -17.797 -28.875 -7.801 1 85.94 126 GLY A O 1
ATOM 923 N N . LEU A 1 127 ? -17.109 -27.906 -9.633 1 87.44 127 LEU A N 1
ATOM 924 C CA . LEU A 1 127 ? -15.703 -28.203 -9.391 1 87.44 127 LEU A CA 1
ATOM 925 C C . LEU A 1 127 ? -15.25 -27.656 -8.039 1 87.44 127 LEU A C 1
ATOM 927 O O . LEU A 1 127 ? -14.422 -28.281 -7.367 1 87.44 127 LEU A O 1
ATOM 931 N N . SER A 1 128 ? -15.82 -26.562 -7.656 1 85.5 128 SER A N 1
ATOM 932 C CA . SER A 1 128 ? -15.398 -25.922 -6.414 1 85.5 128 SER A CA 1
ATOM 933 C C . SER A 1 128 ? -15.875 -26.703 -5.195 1 85.5 128 SER A C 1
ATOM 935 O O . SER A 1 128 ? -15.367 -26.5 -4.09 1 85.5 128 SER A O 1
ATOM 937 N N . THR A 1 129 ? -16.766 -27.703 -5.363 1 85.81 129 THR A N 1
ATOM 938 C CA . THR A 1 129 ? -17.297 -28.4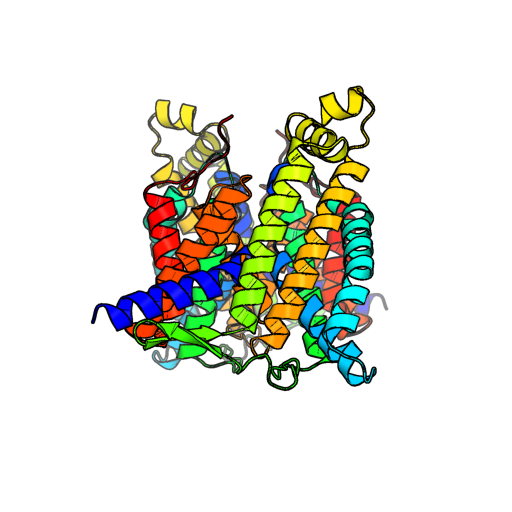53 -4.227 1 85.81 129 THR A CA 1
ATOM 939 C C . THR A 1 129 ? -16.953 -29.938 -4.336 1 85.81 129 THR A C 1
ATOM 941 O O . THR A 1 129 ? -17.297 -30.719 -3.449 1 85.81 129 THR A O 1
ATOM 944 N N . GLN A 1 130 ? -16.344 -30.266 -5.387 1 90.06 130 GLN A N 1
ATOM 945 C CA . GLN A 1 130 ? -15.938 -31.656 -5.559 1 90.06 130 GLN A CA 1
ATOM 946 C C . GLN A 1 130 ? -14.703 -31.984 -4.723 1 90.06 130 GLN A C 1
ATOM 948 O O . GLN A 1 130 ? -13.812 -31.141 -4.57 1 90.06 130 GLN A O 1
ATOM 953 N N . ALA A 1 131 ? -14.742 -33.188 -4.133 1 92.75 131 ALA A N 1
ATOM 954 C CA . ALA A 1 131 ? -13.625 -33.594 -3.293 1 92.75 131 ALA A CA 1
ATOM 955 C C . ALA A 1 131 ? -13.305 -35.094 -3.504 1 92.75 131 ALA A C 1
ATOM 957 O O . ALA A 1 131 ? -14.141 -35.844 -3.977 1 92.75 131 ALA A O 1
ATOM 958 N N . LEU A 1 132 ? -12.094 -35.406 -3.385 1 92 132 LEU A N 1
ATOM 959 C CA . LEU A 1 132 ? -11.617 -36.781 -3.402 1 92 132 LEU A CA 1
ATOM 960 C C . LEU A 1 132 ? -11.414 -37.312 -1.984 1 92 132 LEU A C 1
ATOM 962 O O . LEU A 1 132 ? -10.828 -36.625 -1.146 1 92 132 LEU A O 1
ATOM 966 N N . ALA A 1 133 ? -12.008 -38.438 -1.733 1 90.81 133 ALA A N 1
ATOM 967 C CA . ALA A 1 133 ? -11.805 -39.062 -0.431 1 90.81 133 ALA A CA 1
ATOM 968 C C . ALA A 1 133 ? -10.469 -39.781 -0.377 1 90.81 133 ALA A C 1
ATOM 970 O O . ALA A 1 133 ? -10.094 -40.5 -1.326 1 90.81 133 ALA A O 1
ATOM 971 N N . LEU A 1 134 ? -9.75 -39.438 0.569 1 88.75 134 LEU A N 1
ATOM 972 C CA . LEU A 1 134 ? -8.477 -40.125 0.799 1 88.75 134 LEU A CA 1
ATOM 973 C C . LEU A 1 134 ? -8.57 -41.062 1.987 1 88.75 134 LEU A C 1
ATOM 975 O O . LEU A 1 134 ? -9.477 -40.969 2.809 1 88.75 134 LEU A O 1
ATOM 979 N N . PRO A 1 135 ? -7.656 -42 1.968 1 84.5 135 PRO A N 1
ATOM 980 C CA . PRO A 1 135 ? -7.645 -42.906 3.141 1 84.5 135 PRO A CA 1
ATOM 981 C C . PRO A 1 135 ? -7.477 -42.125 4.449 1 84.5 135 PRO A C 1
ATOM 983 O O . PRO A 1 135 ? -6.816 -41.094 4.48 1 84.5 135 PRO A O 1
ATOM 986 N N . GLY A 1 136 ? -8.117 -42.656 5.543 1 84.75 136 GLY A N 1
ATOM 987 C CA . GLY A 1 136 ? -7.965 -42.062 6.859 1 84.75 136 GLY A CA 1
ATOM 988 C C . GLY A 1 136 ? -8.961 -40.969 7.129 1 84.75 136 GLY A C 1
ATOM 989 O O . GLY A 1 136 ? -8.711 -40.062 7.953 1 84.75 136 GLY A O 1
ATOM 990 N N . GLY A 1 137 ? -9.914 -40.938 6.234 1 85.75 137 GLY A N 1
ATOM 991 C CA . GLY A 1 137 ? -10.969 -39.969 6.477 1 85.75 137 GLY A CA 1
ATOM 992 C C . GLY A 1 137 ? -10.633 -38.562 5.977 1 85.75 137 GLY A C 1
ATOM 993 O O . GLY A 1 137 ? -11.289 -37.594 6.348 1 85.75 137 GLY A O 1
ATOM 994 N N . LEU A 1 138 ? -9.555 -38.469 5.152 1 89.56 138 LEU A N 1
ATOM 995 C CA . LEU A 1 138 ? -9.148 -37.156 4.609 1 89.56 138 LEU A CA 1
ATOM 996 C C . LEU A 1 138 ? -9.875 -36.875 3.297 1 89.56 138 LEU A C 1
ATOM 998 O O . LEU A 1 138 ? -10.297 -37.812 2.602 1 89.56 138 LEU A O 1
ATOM 1002 N N . SER A 1 139 ? -10.195 -35.688 3.121 1 92.62 139 SER A N 1
ATOM 1003 C CA . SER A 1 139 ? -10.812 -35.219 1.879 1 92.62 139 SER A CA 1
ATOM 1004 C C . SER A 1 139 ? -10.016 -34.062 1.254 1 92.62 139 SER A C 1
ATOM 1006 O O . SER A 1 139 ? -9.5 -33.219 1.963 1 92.62 139 SER A O 1
ATOM 1008 N N . VAL A 1 140 ? -9.844 -34.188 -0.035 1 93.88 140 VAL A N 1
ATOM 1009 C CA . VAL A 1 140 ? -9.109 -33.156 -0.776 1 93.88 140 VAL A CA 1
ATOM 1010 C C . VAL A 1 140 ? -9.992 -32.562 -1.874 1 93.88 140 VAL A C 1
ATOM 1012 O O . VAL A 1 140 ? -10.531 -33.312 -2.703 1 93.88 140 VAL A O 1
ATOM 1015 N N . GLY A 1 141 ? -10.195 -31.281 -1.795 1 94.62 141 GLY A N 1
ATOM 1016 C CA . GLY A 1 141 ? -10.945 -30.641 -2.867 1 94.62 141 GLY A CA 1
ATOM 1017 C C . GLY A 1 141 ? -10.234 -30.703 -4.207 1 94.62 141 GLY A C 1
ATOM 1018 O O . GLY A 1 141 ? -9.016 -30.594 -4.277 1 94.62 141 GLY A O 1
ATOM 1019 N N . LEU A 1 142 ? -10.977 -30.844 -5.254 1 95.81 142 LEU A N 1
ATOM 1020 C CA . LEU A 1 142 ? -10.398 -30.969 -6.586 1 95.81 142 LEU A CA 1
ATOM 1021 C C . LEU A 1 142 ? -9.82 -29.625 -7.055 1 95.81 142 LEU A C 1
ATOM 1023 O O . LEU A 1 142 ? -8.703 -29.578 -7.57 1 95.81 142 LEU A O 1
ATOM 1027 N N . LEU A 1 143 ? -10.609 -28.578 -6.852 1 96.5 143 LEU A N 1
ATOM 1028 C CA . LEU A 1 143 ? -10.133 -27.266 -7.293 1 96.5 143 LEU A CA 1
ATOM 1029 C C . LEU A 1 143 ? -8.898 -26.844 -6.512 1 96.5 143 LEU A C 1
ATOM 1031 O O . LEU A 1 143 ? -7.898 -26.422 -7.102 1 96.5 143 LEU A O 1
ATOM 1035 N N . PRO A 1 144 ? -8.93 -26.984 -5.188 1 97.12 144 PRO A N 1
ATOM 1036 C CA . PRO A 1 144 ? -7.711 -26.641 -4.441 1 97.12 144 PRO A CA 1
ATOM 1037 C C . PRO A 1 144 ? -6.516 -27.5 -4.836 1 97.12 144 PRO A C 1
ATOM 1039 O O . PRO A 1 144 ? -5.379 -27.031 -4.84 1 97.12 144 PRO A O 1
ATOM 1042 N N . LEU A 1 145 ? -6.758 -28.734 -5.152 1 97.31 145 LEU A N 1
ATOM 1043 C CA . LEU A 1 145 ? -5.684 -29.609 -5.594 1 97.31 145 LEU A CA 1
ATOM 1044 C C . LEU A 1 145 ? -5.113 -29.156 -6.93 1 97.31 145 LEU A C 1
ATOM 1046 O O . LEU A 1 145 ? -3.893 -29.141 -7.117 1 97.31 145 LEU A O 1
ATOM 1050 N N . LEU A 1 146 ? -5.977 -28.844 -7.797 1 97.25 146 LEU A N 1
ATOM 1051 C CA . LEU A 1 146 ? -5.547 -28.312 -9.078 1 97.25 146 LEU A CA 1
ATOM 1052 C C . LEU A 1 146 ? -4.754 -27.016 -8.883 1 97.25 146 LEU A C 1
ATOM 1054 O O . LEU A 1 146 ? -3.746 -26.797 -9.562 1 97.25 146 LEU A O 1
ATOM 1058 N N . THR A 1 147 ? -5.238 -26.188 -7.996 1 98.31 147 THR A N 1
ATOM 1059 C CA . THR A 1 147 ? -4.566 -24.922 -7.707 1 98.31 147 THR A CA 1
ATOM 1060 C C . THR A 1 147 ? -3.154 -25.172 -7.184 1 98.31 147 THR A C 1
ATOM 1062 O O . THR A 1 147 ? -2.205 -24.516 -7.613 1 98.31 147 THR A O 1
ATOM 1065 N N . LEU A 1 148 ? -3.043 -26.109 -6.301 1 98.56 148 LEU A N 1
ATOM 1066 C CA . LEU A 1 148 ? -1.726 -26.453 -5.781 1 98.56 148 LEU A CA 1
ATOM 1067 C C . LEU A 1 148 ? -0.832 -27 -6.891 1 98.56 148 LEU A C 1
ATOM 1069 O O . LEU A 1 148 ? 0.351 -26.656 -6.965 1 98.56 148 LEU A O 1
ATOM 1073 N N . ALA A 1 149 ? -1.361 -27.844 -7.723 1 98.56 149 ALA A N 1
ATOM 1074 C CA . ALA A 1 149 ? -0.608 -28.391 -8.844 1 98.56 149 ALA A CA 1
ATOM 1075 C C . ALA A 1 149 ? -0.106 -27.281 -9.766 1 98.56 149 ALA A C 1
ATOM 1077 O O . ALA A 1 149 ? 1.038 -27.328 -10.227 1 98.56 149 ALA A O 1
ATOM 1078 N N . LEU A 1 150 ? -0.976 -26.344 -9.992 1 98.56 150 LEU A N 1
ATOM 1079 C CA . LEU A 1 150 ? -0.593 -25.219 -10.844 1 98.56 150 LEU A CA 1
ATOM 1080 C C . LEU A 1 150 ? 0.479 -24.359 -10.172 1 98.56 150 LEU A C 1
ATOM 1082 O O . LEU A 1 150 ? 1.383 -23.859 -10.844 1 98.56 150 LEU A O 1
ATOM 1086 N N . ALA A 1 151 ? 0.331 -24.219 -8.891 1 98.81 151 ALA A N 1
ATOM 1087 C CA . ALA A 1 151 ? 1.34 -23.453 -8.148 1 98.81 151 ALA A CA 1
ATOM 1088 C C . ALA A 1 151 ? 2.703 -24.141 -8.227 1 98.81 151 ALA A C 1
ATOM 1090 O O . ALA A 1 151 ? 3.723 -23.484 -8.445 1 98.81 151 ALA A O 1
ATOM 1091 N N . VAL A 1 152 ? 2.738 -25.438 -8.07 1 98.75 152 VAL A N 1
ATOM 1092 C CA . VAL A 1 152 ? 3.979 -26.203 -8.148 1 98.75 152 VAL A CA 1
ATOM 1093 C C . VAL A 1 152 ? 4.543 -26.125 -9.57 1 98.75 152 VAL A C 1
ATOM 1095 O O . VAL A 1 152 ? 5.742 -25.906 -9.758 1 98.75 152 VAL A O 1
ATOM 1098 N N . ALA A 1 153 ? 3.688 -26.281 -10.508 1 98.75 153 ALA A N 1
ATOM 1099 C CA . ALA A 1 153 ? 4.102 -26.188 -11.898 1 98.75 153 ALA A CA 1
ATOM 1100 C C . ALA A 1 153 ? 4.664 -24.812 -12.219 1 98.75 153 ALA A C 1
ATOM 1102 O O . ALA A 1 153 ? 5.68 -24.688 -12.914 1 98.75 153 ALA A O 1
ATOM 1103 N N . ALA A 1 154 ? 3.943 -23.797 -11.742 1 98.69 154 ALA A N 1
ATOM 1104 C CA . ALA A 1 154 ? 4.406 -22.422 -11.969 1 98.69 154 ALA A CA 1
ATOM 1105 C C . ALA A 1 154 ? 5.758 -22.188 -11.305 1 98.69 154 ALA A C 1
ATOM 1107 O O . ALA A 1 154 ? 6.633 -21.531 -11.875 1 98.69 154 ALA A O 1
ATOM 1108 N N . THR A 1 155 ? 5.891 -22.703 -10.094 1 98.5 155 THR A N 1
ATOM 1109 C CA . THR A 1 155 ? 7.16 -22.578 -9.383 1 98.5 155 THR A CA 1
ATOM 1110 C C . THR A 1 155 ? 8.281 -23.266 -10.164 1 98.5 155 THR A C 1
ATOM 1112 O O . THR A 1 155 ? 9.344 -22.672 -10.383 1 98.5 155 THR A O 1
ATOM 1115 N N . ALA A 1 156 ? 8.008 -24.469 -10.57 1 98.31 156 ALA A N 1
ATOM 1116 C CA . ALA A 1 156 ? 8.992 -25.219 -11.352 1 98.31 156 ALA A CA 1
ATOM 1117 C C . ALA A 1 156 ? 9.266 -24.531 -12.688 1 98.31 156 ALA A C 1
ATOM 1119 O O . ALA A 1 156 ? 10.414 -24.484 -13.148 1 98.31 156 ALA A O 1
ATOM 1120 N N . GLY A 1 157 ? 8.227 -24.062 -13.273 1 98.12 157 GLY A N 1
ATOM 1121 C CA . GLY A 1 157 ? 8.375 -23.344 -14.531 1 98.12 157 GLY A CA 1
ATOM 1122 C C . GLY A 1 157 ? 9.219 -22.094 -14.406 1 98.12 157 GLY A C 1
ATOM 1123 O O . GLY A 1 157 ? 10.094 -21.828 -15.242 1 98.12 157 GLY A O 1
ATOM 1124 N N . LEU A 1 158 ? 8.953 -21.297 -13.422 1 97.69 158 LEU A N 1
ATOM 1125 C CA . LEU A 1 158 ? 9.734 -20.094 -13.203 1 97.69 158 LEU A CA 1
ATOM 1126 C C . LEU A 1 158 ? 11.188 -20.438 -12.875 1 97.69 158 LEU A C 1
ATOM 1128 O O . LEU A 1 158 ? 12.109 -19.766 -13.344 1 97.69 158 LEU A O 1
ATOM 1132 N N . GLN A 1 159 ? 11.297 -21.5 -12.047 1 96.31 159 GLN A N 1
ATOM 1133 C CA . GLN A 1 159 ? 12.656 -21.922 -11.719 1 96.31 159 GLN A CA 1
ATOM 1134 C C . GLN A 1 159 ? 13.422 -22.328 -12.977 1 96.31 159 GLN A C 1
ATOM 1136 O O . GLN A 1 159 ? 14.594 -21.969 -13.141 1 96.31 159 GLN A O 1
ATOM 1141 N N . TRP A 1 160 ? 12.797 -23.062 -13.789 1 97.25 160 TRP A N 1
ATOM 1142 C CA . TRP A 1 160 ? 13.406 -23.484 -15.047 1 97.25 160 TRP A CA 1
ATOM 1143 C C . TRP A 1 160 ? 13.695 -22.281 -15.945 1 97.25 160 TRP A C 1
ATOM 1145 O O . TRP A 1 160 ? 14.773 -22.188 -16.531 1 97.25 160 TRP A O 1
ATOM 1155 N N . LEU A 1 161 ? 12.758 -21.359 -16.031 1 96.38 161 LEU A N 1
ATOM 1156 C CA . LEU A 1 161 ? 12.922 -20.172 -16.844 1 96.38 161 LEU A CA 1
ATOM 1157 C C . LEU A 1 161 ? 14.117 -19.344 -16.375 1 96.38 161 LEU A C 1
ATOM 1159 O O . LEU A 1 161 ? 14.961 -18.953 -17.188 1 96.38 161 LEU A O 1
ATOM 1163 N N . PHE A 1 162 ? 14.227 -19.172 -15.125 1 94.19 162 PHE A N 1
ATOM 1164 C CA . PHE A 1 162 ? 15.258 -18.328 -14.531 1 94.19 162 PHE A CA 1
ATOM 1165 C C . PHE A 1 162 ? 16.625 -18.984 -14.648 1 94.19 162 PHE A C 1
ATOM 1167 O O . PHE A 1 162 ? 17.625 -18.312 -14.867 1 94.19 162 PHE A O 1
ATOM 1174 N N . ALA A 1 163 ? 16.656 -20.312 -14.555 1 93.69 163 ALA A N 1
ATOM 1175 C CA . ALA A 1 163 ? 17.938 -21 -14.477 1 93.69 163 ALA A CA 1
ATOM 1176 C C . ALA A 1 163 ? 18.359 -21.531 -15.844 1 93.69 163 ALA A C 1
ATOM 1178 O O . ALA A 1 163 ? 19.547 -21.641 -16.125 1 93.69 163 ALA A O 1
ATOM 1179 N N . GLY A 1 164 ? 17.391 -21.766 -16.656 1 96.12 164 GLY A N 1
ATOM 1180 C CA . GLY A 1 164 ? 17.75 -22.609 -17.781 1 96.12 164 GLY A CA 1
ATOM 1181 C C . GLY A 1 164 ? 17.531 -21.922 -19.125 1 96.12 164 GLY A C 1
ATOM 1182 O O . GLY A 1 164 ? 17.734 -22.531 -20.172 1 96.12 164 GLY A O 1
ATOM 1183 N N . THR A 1 165 ? 17.141 -20.766 -19.156 1 97.44 165 THR A N 1
ATOM 1184 C CA . THR A 1 165 ? 16.828 -20.172 -20.453 1 97.44 165 THR A CA 1
ATOM 1185 C C . THR A 1 165 ? 17.609 -18.875 -20.672 1 97.44 165 THR A C 1
ATOM 1187 O O . THR A 1 165 ? 18.234 -18.375 -19.75 1 97.44 165 THR A O 1
ATOM 1190 N N . ALA A 1 166 ? 17.594 -18.422 -21.922 1 97 166 ALA A N 1
ATOM 1191 C CA . ALA A 1 166 ? 18.25 -17.156 -22.281 1 97 166 ALA A CA 1
ATOM 1192 C C . ALA A 1 166 ? 17.562 -15.977 -21.594 1 97 166 ALA A C 1
ATOM 1194 O O . ALA A 1 166 ? 18.219 -15.031 -21.172 1 97 166 ALA A O 1
ATOM 1195 N N . LEU A 1 167 ? 16.297 -16.094 -21.5 1 97.12 167 LEU A N 1
ATOM 1196 C CA . LEU A 1 167 ? 15.555 -15.047 -20.812 1 97.12 167 LEU A CA 1
ATOM 1197 C C . LEU A 1 167 ? 15.938 -14.977 -19.328 1 97.12 167 LEU A C 1
ATOM 1199 O O . LEU A 1 167 ? 16.109 -13.891 -18.781 1 97.12 167 LEU A O 1
ATOM 1203 N N . GLY A 1 168 ? 16.016 -16.109 -18.75 1 97 168 GLY A N 1
ATOM 1204 C CA . GLY A 1 168 ? 16.453 -16.172 -17.375 1 97 168 GLY A CA 1
ATOM 1205 C C . GLY A 1 168 ? 17.828 -15.555 -17.156 1 97 168 GLY A C 1
ATOM 1206 O O . GLY A 1 168 ? 18.062 -14.875 -16.141 1 97 168 GLY A O 1
ATOM 1207 N N . ARG A 1 169 ? 18.703 -15.766 -18.094 1 96.75 169 ARG A N 1
ATOM 1208 C CA . ARG A 1 169 ? 20.031 -15.156 -18.031 1 96.75 169 ARG A CA 1
ATOM 1209 C C . ARG A 1 169 ? 19.938 -13.633 -18.078 1 96.75 169 ARG A C 1
ATOM 1211 O O . ARG A 1 169 ? 20.656 -12.93 -17.375 1 96.75 169 ARG A O 1
ATOM 1218 N N . SER A 1 170 ? 19.062 -13.203 -18.875 1 97.25 170 SER A N 1
ATOM 1219 C CA . SER A 1 170 ? 18.859 -11.766 -18.953 1 97.25 170 SER A CA 1
ATOM 1220 C C . SER A 1 170 ? 18.297 -11.203 -17.641 1 97.25 170 SER A C 1
ATOM 1222 O O . SER A 1 170 ? 18.688 -10.117 -17.203 1 97.25 170 SER A O 1
ATOM 1224 N N . PHE A 1 171 ? 17.344 -11.969 -17.047 1 96.75 171 PHE A N 1
ATOM 1225 C CA . PHE A 1 171 ? 16.781 -11.57 -15.758 1 96.75 171 PHE A CA 1
ATOM 1226 C C . PHE A 1 171 ? 17.875 -11.469 -14.703 1 96.75 171 PHE A C 1
ATOM 1228 O O . PHE A 1 171 ? 17.969 -10.461 -13.992 1 96.75 171 PHE A O 1
ATOM 1235 N N . ARG A 1 172 ? 18.734 -12.414 -14.68 1 95.06 172 ARG A N 1
ATOM 1236 C CA . ARG A 1 172 ? 19.797 -12.453 -13.68 1 95.06 172 ARG A CA 1
ATOM 1237 C C . ARG A 1 172 ? 20.844 -11.359 -13.938 1 95.06 172 ARG A C 1
ATOM 1239 O O . ARG A 1 172 ? 21.312 -10.711 -13.008 1 95.06 172 ARG A O 1
ATOM 1246 N N . ALA A 1 173 ? 21.172 -11.141 -15.141 1 95.69 173 ALA A N 1
ATOM 1247 C CA . ALA A 1 173 ? 22.172 -10.141 -15.5 1 95.69 173 ALA A CA 1
ATOM 1248 C C . ALA A 1 173 ? 21.719 -8.742 -15.109 1 95.69 173 ALA A C 1
ATOM 1250 O O . ALA A 1 173 ? 22.469 -7.98 -14.492 1 95.69 173 ALA A O 1
ATOM 1251 N N . VAL A 1 174 ? 20.438 -8.461 -15.406 1 95.31 174 VAL A N 1
ATOM 1252 C CA . VAL A 1 174 ? 19.922 -7.121 -15.133 1 95.31 174 VAL A CA 1
ATOM 1253 C C . VAL A 1 174 ? 19.734 -6.945 -13.625 1 95.31 174 VAL A C 1
ATOM 1255 O O . VAL A 1 174 ? 19.922 -5.852 -13.094 1 95.31 174 VAL A O 1
ATOM 1258 N N . SER A 1 175 ? 19.312 -8.008 -12.984 1 92.44 175 SER A N 1
ATOM 1259 C CA . SER A 1 175 ? 19.109 -7.953 -11.539 1 92.44 175 SER A CA 1
ATOM 1260 C C . SER A 1 175 ? 20.438 -7.738 -10.812 1 92.44 175 SER A C 1
ATOM 1262 O O . SER A 1 175 ? 20.469 -7.094 -9.758 1 92.44 175 SER A O 1
ATOM 1264 N N . ASP A 1 176 ? 21.5 -8.289 -11.32 1 92.56 176 ASP A N 1
ATOM 1265 C CA . ASP A 1 176 ? 22.812 -8.172 -10.703 1 92.56 176 ASP A CA 1
ATOM 1266 C C . ASP A 1 176 ? 23.375 -6.766 -10.875 1 92.56 176 ASP A C 1
ATOM 1268 O O . ASP A 1 176 ? 23.844 -6.16 -9.914 1 92.56 176 ASP A O 1
ATOM 1272 N N . ASP A 1 177 ? 23.406 -6.348 -12.141 1 94.31 177 ASP A N 1
ATOM 1273 C CA . ASP A 1 177 ? 23.891 -5.012 -12.445 1 94.31 177 ASP A CA 1
ATOM 1274 C C . ASP A 1 177 ? 23.281 -4.484 -13.742 1 94.31 177 ASP A C 1
ATOM 1276 O O . ASP A 1 177 ? 23.734 -4.82 -14.836 1 94.31 177 ASP A O 1
ATOM 1280 N N . ARG A 1 178 ? 22.359 -3.611 -13.531 1 93.25 178 ARG A N 1
ATOM 1281 C CA . ARG A 1 178 ? 21.641 -3.09 -14.688 1 93.25 178 ARG A CA 1
ATOM 1282 C C . ARG A 1 178 ? 22.594 -2.402 -15.664 1 93.25 178 ARG A C 1
ATOM 1284 O O . ARG A 1 178 ? 22.5 -2.619 -16.875 1 93.25 178 ARG A O 1
ATOM 1291 N N . GLU A 1 179 ? 23.453 -1.545 -15.109 1 93.88 179 GLU A N 1
ATOM 1292 C CA . GLU A 1 179 ? 24.359 -0.767 -15.945 1 93.88 179 GLU A CA 1
ATOM 1293 C C . GLU A 1 179 ? 25.281 -1.676 -16.766 1 93.88 179 GLU A C 1
ATOM 1295 O O . GLU A 1 179 ? 25.453 -1.471 -17.969 1 93.88 179 GLU A O 1
ATOM 1300 N N . ILE A 1 180 ? 25.797 -2.664 -16.094 1 95.44 180 ILE A N 1
ATOM 1301 C CA . ILE A 1 180 ? 26.688 -3.598 -16.766 1 95.44 180 ILE A CA 1
ATOM 1302 C C . ILE A 1 180 ? 25.906 -4.387 -17.812 1 95.44 180 ILE A C 1
ATOM 1304 O O . ILE A 1 180 ? 26.391 -4.594 -18.938 1 95.44 180 ILE A O 1
ATOM 1308 N N . ALA A 1 181 ? 24.75 -4.805 -17.422 1 96.12 181 ALA A N 1
ATOM 1309 C CA . ALA A 1 181 ? 23.922 -5.551 -18.375 1 96.12 181 ALA A CA 1
ATOM 1310 C C . ALA A 1 181 ? 23.641 -4.734 -19.625 1 96.12 181 ALA A C 1
ATOM 1312 O O . ALA A 1 181 ? 23.672 -5.266 -20.734 1 96.12 181 ALA A O 1
ATOM 1313 N N . GLU A 1 182 ? 23.438 -3.447 -19.422 1 95.75 182 GLU A N 1
ATOM 1314 C CA . GLU A 1 182 ? 23.156 -2.58 -20.562 1 95.75 182 GLU A CA 1
ATOM 1315 C C . GLU A 1 182 ? 24.391 -2.389 -21.422 1 95.75 182 GLU A C 1
ATOM 1317 O O . GLU A 1 182 ? 24.281 -2.297 -22.656 1 95.75 182 GLU A O 1
ATOM 1322 N N . LEU A 1 183 ? 25.484 -2.322 -20.797 1 95.75 183 LEU A N 1
ATOM 1323 C CA . LEU A 1 183 ? 26.75 -2.219 -21.531 1 95.75 183 LEU A CA 1
ATOM 1324 C C . LEU A 1 183 ? 26.984 -3.469 -22.375 1 95.75 183 LEU A C 1
ATOM 1326 O O . LEU A 1 183 ? 27.641 -3.404 -23.422 1 95.75 183 LEU A O 1
ATOM 1330 N N . MET A 1 184 ? 26.406 -4.551 -21.953 1 95.81 184 MET A N 1
ATOM 1331 C CA . MET A 1 184 ? 26.578 -5.82 -22.656 1 95.81 184 MET A CA 1
ATOM 1332 C C . MET A 1 184 ? 25.5 -5.992 -23.719 1 95.81 184 MET A C 1
ATOM 1334 O O . MET A 1 184 ? 25.391 -7.055 -24.328 1 95.81 184 MET A O 1
ATOM 1338 N N . GLY A 1 185 ? 24.641 -5 -23.844 1 95.19 185 GLY A N 1
ATOM 1339 C CA . GLY A 1 185 ? 23.719 -4.992 -24.984 1 95.19 185 GLY A CA 1
ATOM 1340 C C . GLY A 1 185 ? 22.297 -5.34 -24.594 1 95.19 185 GLY A C 1
ATOM 1341 O O . GLY A 1 185 ? 21.422 -5.434 -25.453 1 95.19 185 GLY A O 1
ATOM 1342 N N . LEU A 1 186 ? 22.094 -5.523 -23.359 1 96.62 186 LEU A N 1
ATOM 1343 C CA . LEU A 1 186 ? 20.719 -5.824 -22.953 1 96.62 186 LEU A CA 1
ATOM 1344 C C . LEU A 1 186 ? 19.906 -4.543 -22.781 1 96.62 186 LEU A C 1
ATOM 1346 O O . LEU A 1 186 ? 20.438 -3.52 -22.344 1 96.62 186 LEU A O 1
ATOM 1350 N N . ASP A 1 187 ? 18.688 -4.668 -23.203 1 97.31 187 ASP A N 1
ATOM 1351 C CA . ASP A 1 187 ? 17.734 -3.6 -22.891 1 97.31 187 ASP A CA 1
ATOM 1352 C C . ASP A 1 187 ? 16.984 -3.879 -21.594 1 97.31 187 ASP A C 1
ATOM 1354 O O . ASP A 1 187 ? 15.969 -4.582 -21.594 1 97.31 187 ASP A O 1
ATOM 1358 N N . ALA A 1 188 ? 17.438 -3.256 -20.594 1 96.31 188 ALA A N 1
ATOM 1359 C CA . ALA A 1 188 ? 16.891 -3.514 -19.281 1 96.31 188 ALA A CA 1
ATOM 1360 C C . ALA A 1 188 ? 15.383 -3.24 -19.25 1 96.31 188 ALA A C 1
ATOM 1362 O O . ALA A 1 188 ? 14.625 -3.973 -18.609 1 96.31 188 ALA A O 1
ATOM 1363 N N . ARG A 1 189 ? 15 -2.232 -19.953 1 95.62 189 ARG A N 1
ATOM 1364 C CA . ARG A 1 189 ? 13.586 -1.865 -19.984 1 95.62 189 ARG A CA 1
ATOM 1365 C C . ARG A 1 189 ? 12.734 -2.988 -20.578 1 95.62 189 ARG A C 1
ATOM 1367 O O . ARG A 1 189 ? 11.633 -3.26 -20.094 1 95.62 189 ARG A O 1
ATOM 1374 N N . ARG A 1 190 ? 13.25 -3.553 -21.562 1 97.31 190 ARG A N 1
ATOM 1375 C CA . ARG A 1 190 ? 12.547 -4.672 -22.188 1 97.31 190 ARG A CA 1
ATOM 1376 C C . ARG A 1 190 ? 12.562 -5.898 -21.281 1 97.31 190 ARG A C 1
ATOM 1378 O O . ARG A 1 190 ? 11.57 -6.625 -21.188 1 97.31 190 ARG A O 1
ATOM 1385 N N . VAL A 1 191 ? 13.672 -6.117 -20.672 1 97.56 191 VAL A N 1
ATOM 1386 C CA . VAL A 1 191 ? 13.812 -7.266 -19.781 1 97.56 191 VAL A CA 1
ATOM 1387 C C . VAL A 1 191 ? 12.836 -7.129 -18.609 1 97.56 191 VAL A C 1
ATOM 1389 O O . VAL A 1 191 ? 12.148 -8.086 -18.25 1 97.56 191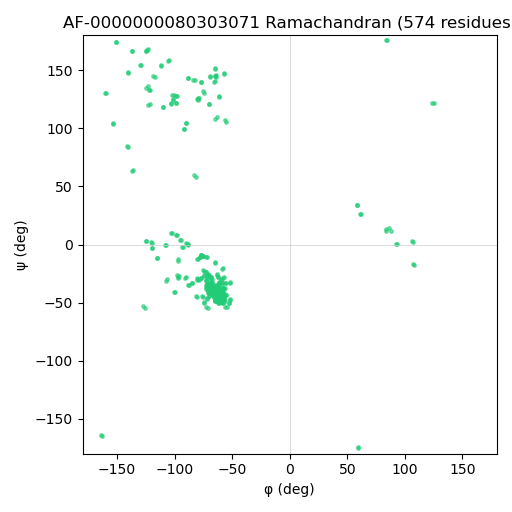 VAL A O 1
ATOM 1392 N N . TYR A 1 192 ? 12.719 -5.941 -18.062 1 97.06 192 TYR A N 1
ATOM 1393 C CA . TYR A 1 192 ? 11.781 -5.684 -16.984 1 97.06 192 TYR A CA 1
ATOM 1394 C C . TYR A 1 192 ? 10.344 -5.91 -17.438 1 97.06 192 TYR A C 1
ATOM 1396 O O . TYR A 1 192 ? 9.539 -6.492 -16.719 1 97.06 192 TYR A O 1
ATOM 1404 N N . ALA A 1 193 ? 10.125 -5.469 -18.625 1 97.75 193 ALA A N 1
ATOM 1405 C CA . ALA A 1 193 ? 8.773 -5.605 -19.172 1 97.75 193 ALA A CA 1
ATOM 1406 C C . ALA A 1 193 ? 8.398 -7.074 -19.344 1 97.75 193 ALA A C 1
ATOM 1408 O O . ALA A 1 193 ? 7.258 -7.465 -19.094 1 97.75 193 ALA A O 1
ATOM 1409 N N . LEU A 1 194 ? 9.336 -7.828 -19.734 1 98.19 194 LEU A N 1
ATOM 1410 C CA . LEU A 1 194 ? 9.078 -9.25 -19.922 1 98.19 194 LEU A CA 1
ATOM 1411 C C . LEU A 1 194 ? 8.859 -9.945 -18.578 1 98.19 194 LEU A C 1
ATOM 1413 O O . LEU A 1 194 ? 7.988 -10.805 -18.453 1 98.19 194 LEU A O 1
ATOM 1417 N N . ALA A 1 195 ? 9.609 -9.578 -17.609 1 97.5 195 ALA A N 1
ATOM 1418 C CA . ALA A 1 195 ? 9.414 -10.125 -16.266 1 97.5 195 ALA A CA 1
ATOM 1419 C C . ALA A 1 195 ? 8.023 -9.805 -15.742 1 97.5 195 ALA A C 1
ATOM 1421 O O . ALA A 1 195 ? 7.332 -10.672 -15.211 1 97.5 195 ALA A O 1
ATOM 1422 N N . THR A 1 196 ? 7.645 -8.586 -15.977 1 97.62 196 THR A N 1
ATOM 1423 C CA . THR A 1 196 ? 6.328 -8.156 -15.516 1 97.62 196 THR A CA 1
ATOM 1424 C C . THR A 1 196 ? 5.223 -8.867 -16.281 1 97.62 196 THR A C 1
ATOM 1426 O O . THR A 1 196 ? 4.199 -9.242 -15.711 1 97.62 196 THR A O 1
ATOM 1429 N N . ALA A 1 197 ? 5.477 -9.023 -17.516 1 98.62 197 ALA A N 1
ATOM 1430 C CA . ALA A 1 197 ? 4.504 -9.734 -18.344 1 98.62 197 ALA A CA 1
ATOM 1431 C C . ALA A 1 197 ? 4.266 -11.148 -17.828 1 98.62 197 ALA A C 1
ATOM 1433 O O . ALA A 1 197 ? 3.117 -11.578 -17.688 1 98.62 197 ALA A O 1
ATOM 1434 N N . ILE A 1 198 ? 5.293 -11.805 -17.531 1 98.38 198 ILE A N 1
ATOM 1435 C CA . ILE A 1 198 ? 5.199 -13.164 -17 1 98.38 198 ILE A CA 1
ATOM 1436 C C . ILE A 1 198 ? 4.516 -13.148 -15.641 1 98.38 198 ILE A C 1
ATOM 1438 O O . ILE A 1 198 ? 3.672 -14 -15.352 1 98.38 198 ILE A O 1
ATOM 1442 N N . ALA A 1 199 ? 4.871 -12.195 -14.836 1 97.75 199 ALA A N 1
ATOM 1443 C CA . ALA A 1 199 ? 4.238 -12.047 -13.531 1 97.75 199 ALA A CA 1
ATOM 1444 C C . ALA A 1 199 ? 2.729 -11.867 -13.672 1 97.75 199 ALA A C 1
ATOM 1446 O O . ALA A 1 199 ? 1.957 -12.438 -12.891 1 97.75 199 ALA A O 1
ATOM 1447 N N . PHE A 1 200 ? 2.338 -11.133 -14.68 1 98.69 200 PHE A N 1
ATOM 1448 C CA . PHE A 1 200 ? 0.922 -10.828 -14.844 1 98.69 200 PHE A CA 1
ATOM 1449 C C . PHE A 1 200 ? 0.161 -12.047 -15.359 1 98.69 200 PHE A C 1
ATOM 1451 O O . PHE A 1 200 ? -1.042 -12.18 -15.125 1 98.69 200 PHE A O 1
ATOM 1458 N N . VAL A 1 201 ? 0.85 -12.922 -16.062 1 98.75 201 VAL A N 1
ATOM 1459 C CA . VAL A 1 201 ? 0.233 -14.195 -16.438 1 98.75 201 VAL A CA 1
ATOM 1460 C C . VAL A 1 201 ? -0.123 -14.977 -15.172 1 98.75 201 VAL A C 1
ATOM 1462 O O . VAL A 1 201 ? -1.223 -15.523 -15.062 1 98.75 201 VAL A O 1
ATOM 1465 N N . LEU A 1 202 ? 0.757 -14.992 -14.25 1 98.56 202 LEU A N 1
ATOM 1466 C CA . LEU A 1 202 ? 0.501 -15.664 -12.977 1 98.56 202 LEU A CA 1
ATOM 1467 C C . LEU A 1 202 ? -0.607 -14.961 -12.203 1 98.56 202 LEU A C 1
ATOM 1469 O O . LEU A 1 202 ? -1.42 -15.617 -11.547 1 98.56 202 LEU A O 1
ATOM 1473 N N . VAL A 1 203 ? -0.636 -13.641 -12.281 1 98.25 203 VAL A N 1
ATOM 1474 C CA . VAL A 1 203 ? -1.688 -12.844 -11.664 1 98.25 203 VAL A CA 1
ATOM 1475 C C . VAL A 1 203 ? -3.047 -13.242 -12.227 1 98.25 203 VAL A C 1
ATOM 1477 O O . VAL A 1 203 ? -4.02 -13.391 -11.484 1 98.25 203 VAL A O 1
ATOM 1480 N N . ALA A 1 204 ? -3.086 -13.43 -13.523 1 98.62 204 ALA A N 1
ATOM 1481 C CA . ALA A 1 204 ? -4.332 -13.82 -14.18 1 98.62 204 ALA A CA 1
ATOM 1482 C C . ALA A 1 204 ? -4.785 -15.203 -13.719 1 98.62 204 ALA A C 1
ATOM 1484 O O . ALA A 1 204 ? -5.973 -15.414 -13.453 1 98.62 204 ALA A O 1
ATOM 1485 N N . VAL A 1 205 ? -3.857 -16.109 -13.633 1 98.69 205 VAL A N 1
ATOM 1486 C CA . VAL A 1 205 ? -4.168 -17.453 -13.164 1 98.69 205 VAL A CA 1
ATOM 1487 C C . VAL A 1 205 ? -4.695 -17.406 -11.734 1 98.69 205 VAL A C 1
ATOM 1489 O O . VAL A 1 205 ? -5.715 -18.031 -11.414 1 98.69 205 VAL A O 1
ATOM 1492 N N . ALA A 1 206 ? -4.016 -16.656 -10.914 1 98.62 206 ALA A N 1
ATOM 1493 C CA . ALA A 1 206 ? -4.41 -16.531 -9.516 1 98.62 206 ALA A CA 1
ATOM 1494 C C . ALA A 1 206 ? -5.801 -15.914 -9.391 1 98.62 206 ALA A C 1
ATOM 1496 O O . ALA A 1 206 ? -6.613 -16.359 -8.578 1 98.62 206 ALA A O 1
ATOM 1497 N N . GLY A 1 207 ? -6.035 -14.875 -10.188 1 98.5 207 GLY A N 1
ATOM 1498 C CA . GLY A 1 207 ? -7.336 -14.227 -10.156 1 98.5 207 GLY A CA 1
ATOM 1499 C C . GLY A 1 207 ? -8.477 -15.141 -10.562 1 98.5 207 GLY A C 1
ATOM 1500 O O . GLY A 1 207 ? -9.531 -15.141 -9.938 1 98.5 207 GLY A O 1
ATOM 1501 N N . LEU A 1 208 ? -8.203 -15.875 -11.617 1 98.38 208 LEU A N 1
ATOM 1502 C CA . LEU A 1 208 ? -9.211 -16.828 -12.078 1 98.38 208 LEU A CA 1
ATOM 1503 C C . LEU A 1 208 ? -9.539 -17.844 -10.992 1 98.38 208 LEU A C 1
ATOM 1505 O O . LEU A 1 208 ? -10.711 -18.078 -10.688 1 98.38 208 LEU A O 1
ATOM 1509 N N . LEU A 1 209 ? -8.523 -18.406 -10.414 1 98.31 209 LEU A N 1
ATOM 1510 C CA . LEU A 1 209 ? -8.703 -19.453 -9.414 1 98.31 209 LEU A CA 1
ATOM 1511 C C . LEU A 1 209 ? -9.328 -18.891 -8.141 1 98.31 209 LEU A C 1
ATOM 1513 O O . LEU A 1 209 ? -10.125 -19.547 -7.48 1 98.31 209 LEU A O 1
ATOM 1517 N N . GLN A 1 210 ? -8.953 -17.656 -7.816 1 97.88 210 GLN A N 1
ATOM 1518 C CA . GLN A 1 210 ? -9.547 -17 -6.664 1 97.88 210 GLN A CA 1
ATOM 1519 C C . GLN A 1 210 ? -11.047 -16.812 -6.855 1 97.88 210 GLN A C 1
ATOM 1521 O O . GLN A 1 210 ? -11.836 -17.047 -5.934 1 97.88 210 GLN A O 1
ATOM 1526 N N . GLY A 1 211 ? -11.406 -16.406 -8.039 1 97.69 211 GLY A N 1
ATOM 1527 C CA . GLY A 1 211 ? -12.82 -16.219 -8.336 1 97.69 211 GLY A CA 1
ATOM 1528 C C . GLY A 1 211 ? -13.602 -17.516 -8.375 1 97.69 211 GLY A C 1
ATOM 1529 O O . GLY A 1 211 ? -14.82 -17.516 -8.164 1 97.69 211 GLY A O 1
ATOM 1530 N N . MET A 1 212 ? -12.945 -18.609 -8.703 1 97.25 212 MET A N 1
ATOM 1531 C CA . MET A 1 212 ? -13.578 -19.922 -8.703 1 97.25 212 MET A CA 1
ATOM 1532 C C . MET A 1 212 ? -13.719 -20.453 -7.289 1 97.25 212 MET A C 1
ATOM 1534 O O . MET A 1 212 ? -14.648 -21.219 -7.004 1 97.25 212 MET A O 1
ATOM 1538 N N . ARG A 1 213 ? -12.797 -20.016 -6.496 1 96 213 ARG A N 1
ATOM 1539 C CA . ARG A 1 213 ? -12.727 -20.562 -5.145 1 96 213 ARG A CA 1
ATOM 1540 C C . ARG A 1 213 ? -13.742 -19.891 -4.227 1 96 213 ARG A C 1
ATOM 1542 O O . ARG A 1 213 ? -14.359 -20.562 -3.387 1 96 213 ARG A O 1
ATOM 1549 N N . THR A 1 214 ? -13.82 -18.609 -4.312 1 95.19 214 THR A N 1
ATOM 1550 C CA . THR A 1 214 ? -14.672 -17.844 -3.406 1 95.19 214 THR A CA 1
ATOM 1551 C C . THR A 1 214 ? -15.164 -16.562 -4.078 1 95.19 214 THR A C 1
ATOM 1553 O O . THR A 1 214 ? -14.836 -16.297 -5.238 1 95.19 214 THR A O 1
ATOM 1556 N N . THR A 1 215 ? -16.047 -15.867 -3.371 1 96.81 215 THR A N 1
ATOM 1557 C CA . THR A 1 215 ? -16.469 -14.562 -3.865 1 96.81 215 THR A CA 1
ATOM 1558 C C . THR A 1 215 ? -15.344 -13.547 -3.779 1 96.81 215 THR A C 1
ATOM 1560 O O . THR A 1 215 ? -14.492 -13.625 -2.887 1 96.81 215 THR A O 1
ATOM 1563 N N . VAL A 1 216 ? -15.297 -12.68 -4.738 1 97.38 216 VAL A N 1
ATOM 1564 C CA . VAL A 1 216 ? -14.289 -11.625 -4.812 1 97.38 216 VAL A CA 1
ATOM 1565 C C . VAL A 1 216 ? -14.977 -10.258 -4.836 1 97.38 216 VAL A C 1
ATOM 1567 O O . VAL A 1 216 ? -15.992 -10.078 -5.512 1 97.38 216 VAL A O 1
ATOM 1570 N N . SER A 1 217 ? -14.453 -9.352 -4.004 1 96.5 217 SER A N 1
ATOM 1571 C CA . SER A 1 217 ? -14.914 -7.965 -3.986 1 96.5 217 SER A CA 1
ATOM 1572 C C . SER A 1 217 ? -13.836 -7.02 -4.504 1 96.5 217 SER A C 1
ATOM 1574 O O . SER A 1 217 ? -12.641 -7.309 -4.391 1 96.5 217 SER A O 1
ATOM 1576 N N . PRO A 1 218 ? -14.25 -5.883 -5.039 1 94.81 218 PRO A N 1
ATOM 1577 C CA . PRO A 1 218 ? -13.297 -4.91 -5.574 1 94.81 218 PRO A CA 1
ATOM 1578 C C . PRO A 1 218 ? -12.281 -4.445 -4.531 1 94.81 218 PRO A C 1
ATOM 1580 O O . PRO A 1 218 ? -11.172 -4.035 -4.883 1 94.81 218 PRO A O 1
ATOM 1583 N N . SER A 1 219 ? -12.586 -4.598 -3.266 1 90.56 219 SER A N 1
ATOM 1584 C CA . SER A 1 219 ? -11.734 -4.059 -2.211 1 90.56 219 SER A CA 1
ATOM 1585 C C . SER A 1 219 ? -10.82 -5.137 -1.636 1 90.56 219 SER A C 1
ATOM 1587 O O . SER A 1 219 ? -10.094 -4.895 -0.669 1 90.56 219 SER A O 1
ATOM 1589 N N . ASP A 1 220 ? -10.781 -6.32 -2.227 1 94.31 220 ASP A N 1
ATOM 1590 C CA . ASP A 1 220 ? -10.039 -7.441 -1.659 1 94.31 220 ASP A CA 1
ATOM 1591 C C . ASP A 1 220 ? -8.547 -7.324 -1.97 1 94.31 220 ASP A C 1
ATOM 1593 O O . ASP A 1 220 ? -7.727 -8.039 -1.386 1 94.31 220 ASP A O 1
ATOM 1597 N N . GLY A 1 221 ? -8.188 -6.449 -2.863 1 95.12 221 GLY A N 1
ATOM 1598 C CA . GLY A 1 221 ? -6.84 -6.355 -3.406 1 95.12 221 GLY A CA 1
ATOM 1599 C C . GLY A 1 221 ? -5.77 -6.25 -2.336 1 95.12 221 GLY A C 1
ATOM 1600 O O . GLY A 1 221 ? -4.816 -7.031 -2.32 1 95.12 221 GLY A O 1
ATOM 1601 N N . PRO A 1 222 ? -5.91 -5.363 -1.402 1 92 222 PRO A N 1
ATOM 1602 C CA . PRO A 1 222 ? -4.887 -5.172 -0.374 1 92 222 PRO A CA 1
ATOM 1603 C C . PRO A 1 222 ? -4.645 -6.43 0.459 1 92 222 PRO A C 1
ATOM 1605 O O . PRO A 1 222 ? -3.496 -6.758 0.769 1 92 222 PRO A O 1
ATOM 1608 N N . LEU A 1 223 ? -5.668 -7.105 0.776 1 92.06 223 LEU A N 1
ATOM 1609 C CA . LEU A 1 223 ? -5.496 -8.328 1.553 1 92.06 223 LEU A CA 1
ATOM 1610 C C . LEU A 1 223 ? -4.746 -9.383 0.747 1 92.06 223 LEU A C 1
ATOM 1612 O O . LEU A 1 223 ? -3.875 -10.07 1.278 1 92.06 223 LEU A O 1
ATOM 1616 N N . LEU A 1 224 ? -5.059 -9.492 -0.511 1 95.94 224 LEU A N 1
ATOM 1617 C CA . LEU A 1 224 ? -4.363 -10.453 -1.367 1 95.94 224 LEU A CA 1
ATOM 1618 C C . LEU A 1 224 ? -2.893 -10.078 -1.518 1 95.94 224 LEU A C 1
ATOM 1620 O O . LEU A 1 224 ? -2.027 -10.953 -1.56 1 95.94 224 LEU A O 1
ATOM 1624 N N . LEU A 1 225 ? -2.678 -8.805 -1.641 1 94.88 225 LEU A N 1
ATOM 1625 C CA . LEU A 1 225 ? -1.304 -8.32 -1.688 1 94.88 225 LEU A CA 1
ATOM 1626 C C . LEU A 1 225 ? -0.542 -8.719 -0.429 1 94.88 225 LEU A C 1
ATOM 1628 O O . LEU A 1 225 ? 0.616 -9.133 -0.504 1 94.88 225 LEU A O 1
ATOM 1632 N N . LEU A 1 226 ? -1.173 -8.547 0.681 1 92.88 226 LEU A N 1
ATOM 1633 C CA . LEU A 1 226 ? -0.537 -8.883 1.951 1 92.88 226 LEU A CA 1
ATOM 1634 C C . LEU A 1 226 ? -0.171 -10.367 2.002 1 92.88 226 LEU A C 1
ATOM 1636 O O . LEU A 1 226 ? 0.923 -10.719 2.443 1 92.88 226 LEU A O 1
ATOM 1640 N N . PHE A 1 227 ? -1.089 -11.234 1.524 1 95.19 227 PHE A N 1
ATOM 1641 C CA . PHE A 1 227 ? -0.793 -12.664 1.473 1 95.19 227 PHE A CA 1
ATOM 1642 C C . PHE A 1 227 ? 0.412 -12.93 0.58 1 95.19 227 PHE A C 1
ATOM 1644 O O . PHE A 1 227 ? 1.289 -13.727 0.936 1 95.19 227 PHE A O 1
ATOM 1651 N N . ALA A 1 228 ? 0.412 -12.258 -0.51 1 95.31 228 ALA A N 1
ATOM 1652 C CA . ALA A 1 228 ? 1.513 -12.438 -1.453 1 95.31 228 ALA A CA 1
ATOM 1653 C C . ALA A 1 228 ? 2.84 -12.008 -0.836 1 95.31 228 ALA A C 1
ATOM 1655 O O . ALA A 1 228 ? 3.83 -12.742 -0.906 1 95.31 228 ALA A O 1
ATOM 1656 N N . PHE A 1 229 ? 2.822 -10.898 -0.21 1 92.69 229 PHE A N 1
ATOM 1657 C CA . PHE A 1 229 ? 4.039 -10.375 0.4 1 92.69 229 PHE A CA 1
ATOM 1658 C C . PHE A 1 229 ? 4.512 -11.281 1.529 1 92.69 229 PHE A C 1
ATOM 1660 O O . PHE A 1 229 ? 5.707 -11.555 1.661 1 92.69 229 PHE A O 1
ATOM 1667 N N . GLU A 1 230 ? 3.564 -11.672 2.305 1 92.5 230 GLU A N 1
ATOM 1668 C CA . GLU A 1 230 ? 3.922 -12.547 3.418 1 92.5 230 GLU A CA 1
ATOM 1669 C C . GLU A 1 230 ? 4.559 -13.844 2.922 1 92.5 230 GLU A C 1
ATOM 1671 O O . GLU A 1 230 ? 5.582 -14.281 3.455 1 92.5 230 GLU A O 1
ATOM 1676 N N . ALA A 1 231 ? 3.951 -14.383 1.899 1 94.88 231 ALA A N 1
ATOM 1677 C CA . ALA A 1 231 ? 4.5 -15.617 1.345 1 94.88 231 ALA A CA 1
ATOM 1678 C C . ALA A 1 231 ? 5.926 -15.406 0.838 1 94.88 231 ALA A C 1
ATOM 1680 O O . ALA A 1 231 ? 6.816 -16.219 1.106 1 94.88 231 ALA A O 1
ATOM 1681 N N . VAL A 1 232 ? 6.18 -14.328 0.133 1 92.44 232 VAL A N 1
ATOM 1682 C CA . VAL A 1 232 ? 7.477 -14.031 -0.46 1 92.44 232 VAL A CA 1
ATOM 1683 C C . VAL A 1 232 ? 8.508 -13.805 0.643 1 92.44 232 VAL A C 1
ATOM 1685 O O . VAL A 1 232 ? 9.633 -14.305 0.559 1 92.44 232 VAL A O 1
ATOM 1688 N N . ILE A 1 233 ? 8.133 -13.109 1.65 1 88.62 233 ILE A N 1
ATOM 1689 C CA . ILE A 1 233 ? 9.078 -12.719 2.689 1 88.62 233 ILE A CA 1
ATOM 1690 C C . ILE A 1 233 ? 9.383 -13.914 3.588 1 88.62 233 ILE A C 1
ATOM 1692 O O . ILE A 1 233 ? 10.539 -14.148 3.951 1 88.62 233 ILE A O 1
ATOM 1696 N N . ILE A 1 234 ? 8.289 -14.641 3.965 1 90.25 234 ILE A N 1
ATOM 1697 C CA . ILE A 1 234 ? 8.508 -15.836 4.773 1 90.25 234 ILE A CA 1
ATOM 1698 C C . ILE A 1 234 ? 9.453 -16.797 4.043 1 90.25 234 ILE A C 1
ATOM 1700 O O . ILE A 1 234 ? 10.359 -17.359 4.648 1 90.25 234 ILE A O 1
ATOM 1704 N N . GLY A 1 235 ? 9.227 -17.031 2.855 1 91.06 235 GLY A N 1
ATOM 1705 C CA . GLY A 1 235 ? 10.023 -17.938 2.053 1 91.06 235 GLY A CA 1
ATOM 1706 C C . GLY A 1 235 ? 11.438 -17.438 1.81 1 91.06 235 GLY A C 1
ATOM 1707 O O . GLY A 1 235 ? 12.391 -18.219 1.846 1 91.06 235 GLY A O 1
ATOM 1708 N N . GLY A 1 236 ? 11.617 -16.234 1.535 1 85.5 236 GLY A N 1
ATOM 1709 C CA . GLY A 1 236 ? 12.859 -15.609 1.104 1 85.5 236 GLY A CA 1
ATOM 1710 C C . GLY A 1 236 ? 12.742 -14.883 -0.221 1 85.5 236 GLY A C 1
ATOM 1711 O O . GLY A 1 236 ? 12.391 -15.484 -1.238 1 85.5 236 GLY A O 1
ATOM 1712 N N . MET A 1 237 ? 13.023 -13.68 -0.212 1 79.31 237 MET A N 1
ATOM 1713 C CA . MET A 1 237 ? 12.859 -12.852 -1.407 1 79.31 237 MET A CA 1
ATOM 1714 C C . MET A 1 237 ? 13.734 -13.359 -2.543 1 79.31 237 MET A C 1
ATOM 1716 O O . MET A 1 237 ? 14.93 -13.594 -2.352 1 79.31 237 MET A O 1
ATOM 1720 N N . GLY A 1 238 ? 13.141 -13.586 -3.67 1 79.25 238 GLY A N 1
ATOM 1721 C CA . GLY A 1 238 ? 13.883 -13.992 -4.848 1 79.25 238 GLY A CA 1
ATOM 1722 C C . GLY A 1 238 ? 13.961 -15.5 -5.012 1 79.25 238 GLY A C 1
ATOM 1723 O O . GLY A 1 238 ? 14.555 -16 -5.973 1 79.25 238 GLY A O 1
ATOM 1724 N N . SER A 1 239 ? 13.383 -16.234 -4.141 1 91.12 239 SER A N 1
ATOM 1725 C CA . SER A 1 239 ? 13.375 -17.688 -4.238 1 91.12 239 SER A CA 1
ATOM 1726 C C . SER A 1 239 ? 11.977 -18.203 -4.566 1 91.12 239 SER A C 1
ATOM 1728 O O . SER A 1 239 ? 11.055 -18.094 -3.752 1 91.12 239 SER A O 1
ATOM 1730 N N . PHE A 1 240 ? 11.914 -18.844 -5.719 1 95.94 240 PHE A N 1
ATOM 1731 C CA . PHE A 1 240 ? 10.602 -19.328 -6.129 1 95.94 240 PHE A CA 1
ATOM 1732 C C . PHE A 1 240 ? 10.148 -20.484 -5.258 1 95.94 240 PHE A C 1
ATOM 1734 O O . PHE A 1 240 ? 9 -20.531 -4.809 1 95.94 240 PHE A O 1
ATOM 1741 N N . TRP A 1 241 ? 11.094 -21.359 -4.969 1 96.69 241 TRP A N 1
ATOM 1742 C CA . TRP A 1 241 ? 10.766 -22.469 -4.086 1 96.69 241 TRP A CA 1
ATOM 1743 C C . TRP A 1 241 ? 10.531 -21.984 -2.658 1 96.69 241 TRP A C 1
ATOM 1745 O O . TRP A 1 241 ? 9.672 -22.516 -1.951 1 96.69 241 TRP A O 1
ATOM 1755 N N . GLY A 1 242 ? 11.328 -21.047 -2.279 1 95.44 242 GLY A N 1
ATOM 1756 C CA . GLY A 1 242 ? 11.07 -20.422 -0.995 1 95.44 242 GLY A CA 1
ATOM 1757 C C . GLY A 1 242 ? 9.688 -19.812 -0.895 1 95.44 242 GLY A C 1
ATOM 1758 O O . GLY A 1 242 ? 9 -19.969 0.117 1 95.44 242 GLY A O 1
ATOM 1759 N N . THR A 1 243 ? 9.305 -19.125 -1.943 1 95.88 243 THR A N 1
ATOM 1760 C CA . THR A 1 243 ? 7.992 -18.5 -1.985 1 95.88 243 THR A CA 1
ATOM 1761 C C . THR A 1 243 ? 6.883 -19.531 -1.846 1 95.88 243 THR A C 1
ATOM 1763 O O . THR A 1 243 ? 5.914 -19.328 -1.113 1 95.88 243 THR A O 1
ATOM 1766 N N . LEU A 1 244 ? 7.059 -20.625 -2.562 1 97.94 244 LEU A N 1
ATOM 1767 C CA . LEU A 1 244 ? 6.082 -21.703 -2.455 1 97.94 244 LEU A CA 1
ATOM 1768 C C . LEU A 1 244 ? 6.004 -22.234 -1.022 1 97.94 244 LEU A C 1
ATOM 1770 O O . LEU A 1 244 ? 4.906 -22.406 -0.481 1 97.94 244 LEU A O 1
ATOM 1774 N N . LEU A 1 245 ? 7.094 -22.422 -0.422 1 97 245 LEU A N 1
ATOM 1775 C CA . LEU A 1 245 ? 7.129 -22.938 0.942 1 97 245 LEU A CA 1
ATOM 1776 C C . LEU A 1 245 ? 6.566 -21.922 1.926 1 97 245 LEU A C 1
ATOM 1778 O O . LEU A 1 245 ? 5.891 -22.297 2.887 1 97 245 LEU A O 1
ATOM 1782 N N . GLY A 1 246 ? 6.934 -20.703 1.718 1 96.25 246 GLY A N 1
ATOM 1783 C CA . GLY A 1 246 ? 6.344 -19.656 2.535 1 96.25 246 GLY A CA 1
ATOM 1784 C C . GLY A 1 246 ? 4.832 -19.609 2.447 1 96.25 246 GLY A C 1
ATOM 1785 O O . GLY A 1 246 ? 4.152 -19.422 3.457 1 96.25 246 GLY A O 1
ATOM 1786 N N . ALA A 1 247 ? 4.367 -19.781 1.236 1 97.88 247 ALA A N 1
ATOM 1787 C CA . ALA A 1 247 ? 2.922 -19.812 1.021 1 97.88 247 ALA A CA 1
ATOM 1788 C C . ALA A 1 247 ? 2.279 -21 1.734 1 97.88 247 ALA A C 1
ATOM 1790 O O . ALA A 1 247 ? 1.188 -20.875 2.297 1 97.88 247 ALA A O 1
ATOM 1791 N N . MET A 1 248 ? 2.979 -22.125 1.681 1 97.69 248 MET A N 1
ATOM 1792 C CA . MET A 1 248 ? 2.48 -23.297 2.379 1 97.69 248 MET A CA 1
ATOM 1793 C C . MET A 1 248 ? 2.402 -23.047 3.881 1 97.69 248 MET A C 1
ATOM 1795 O O . MET A 1 248 ? 1.404 -23.391 4.52 1 97.69 248 MET A O 1
ATOM 1799 N N . LEU A 1 249 ? 3.418 -22.453 4.363 1 96.81 249 LEU A N 1
ATOM 1800 C CA . LEU A 1 249 ? 3.453 -22.172 5.793 1 96.81 249 LEU A CA 1
ATOM 1801 C C . LEU A 1 249 ? 2.336 -21.203 6.184 1 96.81 249 LEU A C 1
ATOM 1803 O O . LEU A 1 249 ? 1.685 -21.375 7.215 1 96.81 249 LEU A O 1
ATOM 1807 N N . LEU A 1 250 ? 2.176 -20.234 5.391 1 95.88 250 LEU A N 1
ATOM 1808 C CA . LEU A 1 250 ? 1.111 -19.266 5.633 1 95.88 250 LEU A CA 1
ATOM 1809 C C . LEU A 1 250 ? -0.255 -19.938 5.613 1 95.88 250 LEU A C 1
ATOM 1811 O O . LEU A 1 250 ? -1.072 -19.719 6.512 1 95.88 250 LEU A O 1
ATOM 1815 N N . GLY A 1 251 ? -0.498 -20.781 4.602 1 97.06 251 GLY A N 1
ATOM 1816 C CA . GLY A 1 251 ? -1.76 -21.484 4.492 1 97.06 251 GLY A CA 1
ATOM 1817 C C . GLY A 1 251 ? -2.021 -22.422 5.66 1 97.06 251 GLY A C 1
ATOM 1818 O O . GLY A 1 251 ? -3.121 -22.422 6.219 1 97.06 251 GLY A O 1
ATOM 1819 N N . VAL A 1 252 ? -1.059 -23.141 6.023 1 97.19 252 VAL A N 1
ATOM 1820 C CA . VAL A 1 252 ? -1.205 -24.094 7.113 1 97.19 252 VAL A CA 1
ATOM 1821 C C . VAL A 1 252 ? -1.477 -23.359 8.422 1 97.19 252 VAL A C 1
ATOM 1823 O O . VAL A 1 252 ? -2.365 -23.734 9.188 1 97.19 252 VAL A O 1
ATOM 1826 N N . THR A 1 253 ? -0.738 -22.328 8.648 1 96 253 THR A N 1
ATOM 1827 C CA . THR A 1 253 ? -0.921 -21.578 9.883 1 96 253 THR A CA 1
ATOM 1828 C C . THR A 1 253 ? -2.316 -20.953 9.938 1 96 253 THR A C 1
ATOM 1830 O O . THR A 1 253 ? -2.951 -20.938 10.992 1 96 253 THR A O 1
ATOM 1833 N N . GLN A 1 254 ? -2.727 -20.453 8.844 1 95.19 254 GLN A N 1
ATOM 1834 C CA . GLN A 1 254 ? -4.07 -19.891 8.805 1 95.19 254 GLN A CA 1
ATOM 1835 C C . GLN A 1 254 ? -5.129 -20.953 9.062 1 95.19 254 GLN A C 1
ATOM 1837 O O . GLN A 1 254 ? -6.094 -20.703 9.789 1 95.19 254 GLN A O 1
ATOM 1842 N N . GLN A 1 255 ? -4.914 -22.109 8.469 1 95.44 255 GLN A N 1
ATOM 1843 C CA . GLN A 1 255 ? -5.895 -23.172 8.656 1 95.44 255 GLN A CA 1
ATOM 1844 C C . GLN A 1 255 ? -5.926 -23.641 10.109 1 95.44 255 GLN A C 1
ATOM 1846 O O . GLN A 1 255 ? -6.984 -24 10.633 1 95.44 255 GLN A O 1
ATOM 1851 N N . VAL A 1 256 ? -4.805 -23.672 10.734 1 94.06 256 VAL A N 1
ATOM 1852 C CA . VAL A 1 256 ? -4.754 -24 12.156 1 94.06 256 VAL A CA 1
ATOM 1853 C C . VAL A 1 256 ? -5.527 -22.938 12.953 1 94.06 256 VAL A C 1
ATOM 1855 O O . VAL A 1 256 ? -6.266 -23.281 13.883 1 94.06 256 VAL A O 1
ATOM 1858 N N . GLY A 1 257 ? -5.344 -21.734 12.578 1 91.88 257 GLY A N 1
ATOM 1859 C CA . GLY A 1 257 ? -6.09 -20.656 13.219 1 91.88 257 GLY A CA 1
ATOM 1860 C C . GLY A 1 257 ? -7.594 -20.797 13.047 1 91.88 257 GLY A C 1
ATOM 1861 O O . GLY A 1 257 ? -8.352 -20.578 14 1 91.88 257 GLY A O 1
ATOM 1862 N N . PHE A 1 258 ? -7.957 -21.109 11.844 1 89.56 258 PHE A N 1
ATOM 1863 C CA . PHE A 1 258 ? -9.375 -21.281 11.562 1 89.56 258 PHE A CA 1
ATOM 1864 C C . PHE A 1 258 ? -9.969 -22.406 12.398 1 89.56 258 PHE A C 1
ATOM 1866 O O . PHE A 1 258 ? -11.133 -22.359 12.789 1 89.56 258 PHE A O 1
ATOM 1873 N N . ARG A 1 259 ? -9.211 -23.359 12.656 1 89.5 259 ARG A N 1
ATOM 1874 C CA . ARG A 1 259 ? -9.688 -24.484 13.453 1 89.5 259 ARG A CA 1
ATOM 1875 C C . ARG A 1 259 ? -9.898 -24.078 14.906 1 89.5 259 ARG A C 1
ATOM 1877 O O . ARG A 1 259 ? -10.805 -24.578 15.57 1 89.5 259 ARG A O 1
ATOM 1884 N N . ILE A 1 260 ? -9.109 -23.172 15.375 1 87.88 260 ILE A N 1
ATOM 1885 C CA . ILE A 1 260 ? -9.25 -22.672 16.734 1 87.88 260 ILE A CA 1
ATOM 1886 C C . ILE A 1 260 ? -10.461 -21.75 16.812 1 87.88 260 ILE A C 1
ATOM 1888 O O . ILE A 1 260 ? -11.312 -21.891 17.703 1 87.88 260 ILE A O 1
ATOM 1892 N N . ASP A 1 261 ? -10.523 -20.781 15.867 1 88.44 261 ASP A N 1
ATOM 1893 C CA . ASP A 1 261 ? -11.602 -19.797 15.727 1 88.44 261 ASP A CA 1
ATOM 1894 C C . ASP A 1 261 ? -11.609 -19.188 14.328 1 88.44 261 ASP A C 1
ATOM 1896 O O . ASP A 1 261 ? -10.562 -18.797 13.812 1 88.44 261 ASP A O 1
ATOM 1900 N N . PRO A 1 262 ? -12.805 -19.203 13.773 1 82.12 262 PRO A N 1
ATOM 1901 C CA . PRO A 1 262 ? -12.891 -18.672 12.414 1 82.12 262 PRO A CA 1
ATOM 1902 C C . PRO A 1 262 ? -12.273 -17.281 12.281 1 82.12 262 PRO A C 1
ATOM 1904 O O . PRO A 1 262 ? -11.742 -16.938 11.227 1 82.12 262 PRO A O 1
ATOM 1907 N N . GLY A 1 263 ? -12.352 -16.516 13.273 1 80.25 263 GLY A N 1
ATOM 1908 C CA . GLY A 1 263 ? -11.797 -15.164 13.227 1 80.25 263 GLY A CA 1
ATOM 1909 C C . GLY A 1 263 ? -10.289 -15.141 13.375 1 80.25 263 GLY A C 1
ATOM 1910 O O . GLY A 1 263 ? -9.648 -14.133 13.055 1 80.25 263 GLY A O 1
ATOM 1911 N N . TRP A 1 264 ? -9.742 -16.234 13.695 1 81.38 264 TRP A N 1
ATOM 1912 C CA . TRP A 1 264 ? -8.312 -16.281 14.023 1 81.38 264 TRP A CA 1
ATOM 1913 C C . TRP A 1 264 ? -7.496 -16.719 12.812 1 81.38 264 TRP A C 1
ATOM 1915 O O . TRP A 1 264 ? -6.266 -16.641 12.828 1 81.38 264 TRP A O 1
ATOM 1925 N N . GLY A 1 265 ? -8.141 -17.25 11.789 1 85.5 265 GLY A N 1
ATOM 1926 C CA . GLY A 1 265 ? -7.414 -17.766 10.641 1 85.5 265 GLY A CA 1
ATOM 1927 C C . GLY A 1 265 ? -6.473 -16.75 10.023 1 85.5 265 GLY A C 1
ATOM 1928 O O . GLY A 1 265 ? -5.262 -16.969 9.961 1 85.5 265 GLY A O 1
ATOM 1929 N N . LEU A 1 266 ? -7.035 -15.594 9.695 1 84.75 266 LEU A N 1
ATOM 1930 C CA . LEU A 1 266 ? -6.219 -14.562 9.055 1 84.75 266 LEU A CA 1
ATOM 1931 C C . LEU A 1 266 ? -5.18 -14.016 10.023 1 84.75 266 LEU A C 1
ATOM 1933 O O . LEU A 1 266 ? -4.027 -13.789 9.641 1 84.75 266 LEU A O 1
ATOM 1937 N N . TRP A 1 267 ? -5.531 -13.914 11.273 1 84.12 267 TRP A N 1
ATOM 1938 C CA . TRP A 1 267 ? -4.625 -13.367 12.281 1 84.12 267 TRP A CA 1
ATOM 1939 C C . TRP A 1 267 ? -3.443 -14.305 12.508 1 84.12 267 TRP A C 1
ATOM 1941 O O . TRP A 1 267 ? -2.307 -13.852 12.664 1 84.12 267 TRP A O 1
ATOM 1951 N N . ALA A 1 268 ? -3.754 -15.555 12.508 1 89.12 268 ALA A N 1
ATOM 1952 C CA . ALA A 1 268 ? -2.693 -16.531 12.727 1 89.12 268 ALA A CA 1
ATOM 1953 C C . ALA A 1 268 ? -1.625 -16.438 11.641 1 89.12 268 ALA A C 1
ATOM 1955 O O . ALA A 1 268 ? -0.429 -16.531 11.93 1 89.12 268 ALA A O 1
ATOM 1956 N N . GLY A 1 269 ? -2.059 -16.266 10.43 1 88.81 269 GLY A N 1
ATOM 1957 C CA . GLY A 1 269 ? -1.108 -16.094 9.344 1 88.81 269 GLY A CA 1
ATOM 1958 C C . GLY A 1 269 ? -0.23 -14.875 9.5 1 88.81 269 GLY A C 1
ATOM 1959 O O . GLY A 1 269 ? 0.984 -14.945 9.297 1 88.81 269 GLY A O 1
ATOM 1960 N N . HIS A 1 270 ? -0.832 -13.797 9.898 1 86.44 270 HIS A N 1
ATOM 1961 C CA . HIS A 1 270 ? -0.087 -12.547 10.055 1 86.44 270 HIS A CA 1
ATOM 1962 C C . HIS A 1 270 ? 0.892 -12.633 11.219 1 86.44 270 HIS A C 1
ATOM 1964 O O . HIS A 1 270 ? 2.02 -12.141 11.125 1 86.44 270 HIS A O 1
ATOM 1970 N N . VAL A 1 271 ? 0.489 -13.281 12.281 1 86.81 271 VAL A N 1
ATOM 1971 C CA . VAL A 1 271 ? 1.355 -13.453 13.445 1 86.81 271 VAL A CA 1
ATOM 1972 C C . VAL A 1 271 ? 2.541 -14.344 13.078 1 86.81 271 VAL A C 1
ATOM 1974 O O . VAL A 1 271 ? 3.678 -14.062 13.469 1 86.81 271 VAL A O 1
ATOM 1977 N N . MET A 1 272 ? 2.262 -15.375 12.328 1 88.44 272 MET A N 1
ATOM 1978 C CA . MET A 1 272 ? 3.332 -16.234 11.844 1 88.44 272 MET A CA 1
ATOM 1979 C C . MET A 1 272 ? 4.34 -15.445 11.016 1 88.44 272 MET A C 1
ATOM 1981 O O . MET A 1 272 ? 5.551 -15.617 11.18 1 88.44 272 MET A O 1
ATOM 1985 N N . PHE A 1 273 ? 3.865 -14.617 10.18 1 85.69 273 PHE A N 1
ATOM 1986 C CA . PHE A 1 273 ? 4.723 -13.758 9.367 1 85.69 273 PHE A CA 1
ATOM 1987 C C . PHE A 1 273 ? 5.609 -12.891 10.25 1 85.69 273 PHE A C 1
ATOM 1989 O O . PHE A 1 273 ? 6.82 -12.805 10.031 1 85.69 273 PHE A O 1
ATOM 1996 N N . LEU A 1 274 ? 5 -12.297 11.227 1 83.56 274 LEU A N 1
ATOM 1997 C CA . LEU A 1 274 ? 5.754 -11.422 12.125 1 83.56 274 LEU A CA 1
ATOM 1998 C C . LEU A 1 274 ? 6.801 -12.211 12.898 1 83.56 274 LEU A C 1
ATOM 2000 O O . LEU A 1 274 ? 7.918 -11.734 13.109 1 83.56 274 LEU A O 1
ATOM 2004 N N . LEU A 1 275 ? 6.434 -13.359 13.32 1 86.12 275 LEU A N 1
ATOM 2005 C CA . LEU A 1 275 ? 7.371 -14.211 14.047 1 86.12 275 LEU A CA 1
ATOM 2006 C C . LEU A 1 275 ? 8.57 -14.578 13.172 1 86.12 275 LEU A C 1
ATOM 2008 O O . LEU A 1 275 ? 9.711 -14.508 13.617 1 86.12 275 LEU A O 1
ATOM 2012 N N . VAL A 1 276 ? 8.312 -14.914 11.914 1 85.5 276 VAL A N 1
ATOM 2013 C CA . VAL A 1 276 ? 9.391 -15.258 10.992 1 85.5 276 VAL A CA 1
ATOM 2014 C C . VAL A 1 276 ? 10.281 -14.039 10.758 1 85.5 276 VAL A C 1
ATOM 2016 O O . VAL A 1 276 ? 11.508 -14.164 10.719 1 85.5 276 VAL A O 1
ATOM 2019 N N . LEU A 1 277 ? 9.703 -12.945 10.633 1 78.69 277 LEU A N 1
ATOM 2020 C CA . LEU A 1 277 ? 10.445 -11.719 10.375 1 78.69 277 LEU A CA 1
ATOM 2021 C C . LEU A 1 277 ? 11.367 -11.383 11.539 1 78.69 277 LEU A C 1
ATOM 2023 O O . LEU A 1 277 ? 12.484 -10.898 11.336 1 78.69 277 LEU A O 1
ATOM 2027 N N . VAL A 1 278 ? 10.859 -11.641 12.727 1 77.12 278 VAL A N 1
ATOM 2028 C CA . VAL A 1 278 ? 11.633 -11.328 13.922 1 77.12 278 VAL A CA 1
ATOM 2029 C C . VAL A 1 278 ? 12.781 -12.312 14.062 1 77.12 278 VAL A C 1
ATOM 2031 O O . VAL A 1 278 ? 13.906 -11.93 14.398 1 77.12 278 VAL A O 1
ATOM 2034 N N . VAL A 1 279 ? 12.531 -13.523 13.742 1 82.75 279 VAL A N 1
ATOM 2035 C CA . VAL A 1 279 ? 13.508 -14.57 13.984 1 82.75 279 VAL A CA 1
ATOM 2036 C C . VAL A 1 279 ? 14.461 -14.688 12.797 1 82.75 279 VAL A C 1
ATOM 2038 O O . VAL A 1 279 ? 15.648 -14.961 12.969 1 82.75 279 VAL A O 1
ATOM 2041 N N . ARG A 1 280 ? 13.875 -14.453 11.562 1 83 280 ARG A N 1
ATOM 2042 C CA . ARG A 1 280 ? 14.641 -14.586 10.328 1 83 280 ARG A CA 1
ATOM 2043 C C . ARG A 1 280 ? 14.273 -13.484 9.328 1 83 280 ARG A C 1
ATOM 2045 O O . ARG A 1 280 ? 13.625 -13.758 8.312 1 83 280 ARG A O 1
ATOM 2052 N N . PRO A 1 281 ? 14.891 -12.383 9.5 1 74.94 281 PRO A N 1
ATOM 2053 C CA . PRO A 1 281 ? 14.508 -11.227 8.688 1 74.94 281 PRO A CA 1
ATOM 2054 C C . PRO A 1 281 ? 14.789 -11.438 7.203 1 74.94 281 PRO A C 1
ATOM 2056 O O . PRO A 1 281 ? 14.195 -10.75 6.359 1 74.94 281 PRO A O 1
ATOM 2059 N N . GLN A 1 282 ? 15.578 -12.422 6.879 1 77.38 282 GLN A N 1
ATOM 2060 C CA . GLN A 1 282 ? 15.875 -12.68 5.473 1 77.38 282 GLN A CA 1
ATOM 2061 C C . GLN A 1 282 ? 14.953 -13.75 4.902 1 77.38 282 GLN A C 1
ATOM 2063 O O . GLN A 1 282 ? 15.023 -14.07 3.711 1 77.38 282 GLN A O 1
ATOM 2068 N N . GLY A 1 283 ? 14.039 -14.195 5.66 1 79.19 283 GLY A N 1
ATOM 2069 C CA . GLY A 1 283 ? 13.188 -15.297 5.258 1 79.19 283 GLY A CA 1
ATOM 2070 C C . GLY A 1 283 ? 13.812 -16.656 5.52 1 79.19 283 GLY A C 1
ATOM 2071 O O . GLY A 1 283 ? 14.953 -16.75 5.973 1 79.19 283 GLY A O 1
ATOM 2072 N N . LEU A 1 284 ? 13.094 -17.625 5.266 1 84.75 284 LEU A N 1
ATOM 2073 C CA . LEU A 1 284 ? 13.516 -18.969 5.617 1 84.75 284 LEU A CA 1
ATOM 2074 C C . LEU A 1 284 ? 14.5 -19.516 4.582 1 84.75 284 LEU A C 1
ATOM 2076 O O . LEU A 1 284 ? 15.383 -20.312 4.918 1 84.75 284 LEU A O 1
ATOM 2080 N N . PHE A 1 285 ? 14.344 -19.062 3.33 1 83.62 285 PHE A N 1
ATOM 2081 C CA . PHE A 1 285 ? 15.188 -19.562 2.248 1 83.62 285 PHE A CA 1
ATOM 2082 C C . PHE A 1 285 ? 15.664 -18.406 1.37 1 83.62 285 PHE A C 1
ATOM 2084 O O . PHE A 1 285 ? 15.352 -18.359 0.178 1 83.62 285 PHE A O 1
ATOM 2091 N N . PRO A 1 286 ? 16.422 -17.578 1.993 1 71.69 286 PRO A N 1
ATOM 2092 C CA . PRO A 1 286 ? 16.891 -16.438 1.194 1 71.69 286 PRO A CA 1
ATOM 2093 C C . PRO A 1 286 ? 17.797 -16.859 0.042 1 71.69 286 PRO A C 1
ATOM 2095 O O . PRO A 1 286 ? 18.391 -17.938 0.085 1 71.69 286 PRO A O 1
ATOM 2098 N N . LYS A 1 287 ? 17.797 -16.062 -1.044 1 68.06 287 LYS A N 1
ATOM 2099 C CA . LYS A 1 287 ? 18.703 -16.328 -2.152 1 68.06 287 LYS A CA 1
ATOM 2100 C C . LYS A 1 287 ? 20.156 -16.156 -1.72 1 68.06 287 LYS A C 1
ATOM 2102 O O . LYS A 1 287 ? 20.5 -15.195 -1.029 1 68.06 287 LYS A O 1
ATOM 2107 N N . THR A 1 288 ? 20.938 -17.203 -1.576 1 53.53 288 THR A N 1
ATOM 2108 C CA . THR A 1 288 ? 22.359 -17.125 -1.234 1 53.53 288 THR A CA 1
ATOM 2109 C C . THR A 1 288 ? 23.109 -16.266 -2.24 1 53.53 288 THR A C 1
ATOM 2111 O O . THR A 1 288 ? 22.938 -16.406 -3.451 1 53.53 288 THR A O 1
ATOM 2114 N N . ARG A 1 289 ? 23.547 -15.125 -2.012 1 41.59 289 ARG A N 1
ATOM 2115 C CA . ARG A 1 289 ? 24.469 -14.367 -2.855 1 41.59 289 ARG A CA 1
ATOM 2116 C C . ARG A 1 289 ? 25.797 -15.094 -3.002 1 41.59 289 ARG A C 1
ATOM 2118 O O . ARG A 1 289 ? 26.234 -15.812 -2.094 1 41.59 289 ARG A O 1
ATOM 2125 N N . MET B 1 1 ? -14.094 35.594 -14.57 1 67.56 1 MET B N 1
ATOM 2126 C CA . MET B 1 1 ? -13.211 34.469 -14.914 1 67.56 1 MET B CA 1
ATOM 2127 C C . MET B 1 1 ? -11.992 34.438 -14.008 1 67.56 1 MET B C 1
ATOM 2129 O O . MET B 1 1 ? -11.703 33.438 -13.367 1 67.56 1 MET B O 1
ATOM 2133 N N . LEU B 1 2 ? -11.422 35.656 -13.906 1 72.62 2 LEU B N 1
ATOM 2134 C CA . LEU B 1 2 ? -10.234 35.781 -13.07 1 72.62 2 LEU B CA 1
ATOM 2135 C C . LEU B 1 2 ? -10.578 35.531 -11.602 1 72.62 2 LEU B C 1
ATOM 2137 O O . LEU B 1 2 ? -9.82 34.844 -10.891 1 72.62 2 LEU B O 1
ATOM 2141 N N . GLU B 1 3 ? -11.758 36.031 -11.195 1 75.44 3 GLU B N 1
ATOM 2142 C CA . GLU B 1 3 ? -12.164 35.844 -9.805 1 75.44 3 GLU B CA 1
ATOM 2143 C C . GLU B 1 3 ? -12.398 34.375 -9.508 1 75.44 3 GLU B C 1
ATOM 2145 O O . GLU B 1 3 ? -12.055 33.875 -8.43 1 75.44 3 GLU B O 1
ATOM 2150 N N . THR B 1 4 ? -12.906 33.781 -10.484 1 83.69 4 THR B N 1
ATOM 2151 C CA . THR B 1 4 ? -13.18 32.375 -10.32 1 83.69 4 THR B CA 1
ATOM 2152 C C . THR B 1 4 ? -11.883 31.562 -10.227 1 83.69 4 THR B C 1
ATOM 2154 O O . THR B 1 4 ? -11.766 30.641 -9.414 1 83.69 4 THR B O 1
ATOM 2157 N N . LEU B 1 5 ? -10.961 31.969 -11.039 1 89.75 5 LEU B N 1
ATOM 2158 C CA . LEU B 1 5 ? -9.664 31.312 -11 1 89.75 5 LEU B CA 1
ATOM 2159 C C . LEU B 1 5 ? -8.953 31.578 -9.68 1 89.75 5 LEU B C 1
ATOM 2161 O O . LEU B 1 5 ? -8.344 30.688 -9.094 1 89.75 5 LEU B O 1
ATOM 2165 N N . ALA B 1 6 ? -9.031 32.844 -9.25 1 92 6 ALA B N 1
ATOM 2166 C CA . ALA B 1 6 ? -8.414 33.219 -7.977 1 92 6 ALA B CA 1
ATOM 2167 C C . ALA B 1 6 ? -9.016 32.406 -6.82 1 92 6 ALA B C 1
ATOM 2169 O O . ALA B 1 6 ? -8.297 31.969 -5.926 1 92 6 ALA B O 1
ATOM 2170 N N . GLN B 1 7 ? -10.273 32.281 -6.871 1 93.69 7 GLN B N 1
ATOM 2171 C CA . GLN B 1 7 ? -10.961 31.5 -5.836 1 93.69 7 GLN B CA 1
ATOM 2172 C C . GLN B 1 7 ? -10.555 30.031 -5.883 1 93.69 7 GLN B C 1
ATOM 2174 O O . GLN B 1 7 ? -10.383 29.406 -4.84 1 93.69 7 GLN B O 1
ATOM 2179 N N . THR B 1 8 ? -10.43 29.562 -7.074 1 94.19 8 THR B N 1
ATOM 2180 C CA . THR B 1 8 ? -10.023 28.172 -7.242 1 94.19 8 THR B CA 1
ATOM 2181 C C . THR B 1 8 ? -8.617 27.953 -6.688 1 94.19 8 THR B C 1
ATOM 2183 O O . THR B 1 8 ? -8.367 26.969 -5.988 1 94.19 8 THR B O 1
ATOM 2186 N N . VAL B 1 9 ? -7.738 28.812 -6.977 1 95.38 9 VAL B N 1
ATOM 2187 C CA . VAL B 1 9 ? -6.363 28.719 -6.496 1 95.38 9 VAL B CA 1
ATOM 2188 C C . VAL B 1 9 ? -6.332 28.844 -4.977 1 95.38 9 VAL B C 1
ATOM 2190 O O . VAL B 1 9 ? -5.629 28.094 -4.297 1 95.38 9 VAL B O 1
ATOM 2193 N N . LEU B 1 10 ? -7.113 29.75 -4.492 1 95.19 10 LEU B N 1
ATOM 2194 C CA . LEU B 1 10 ? -7.176 29.953 -3.049 1 95.19 10 LEU B CA 1
ATOM 2195 C C . LEU B 1 10 ? -7.691 28.703 -2.346 1 95.19 10 LEU B C 1
ATOM 2197 O O . LEU B 1 10 ? -7.105 28.266 -1.357 1 95.19 10 LEU B O 1
ATOM 2201 N N . GLN B 1 11 ? -8.742 28.172 -2.861 1 95.06 11 GLN B N 1
ATOM 2202 C CA . GLN B 1 11 ? -9.297 26.953 -2.289 1 95.06 11 GLN B CA 1
ATOM 2203 C C . GLN B 1 11 ? -8.305 25.797 -2.375 1 95.06 11 GLN B C 1
ATOM 2205 O O . GLN B 1 11 ? -8.234 24.969 -1.472 1 95.06 11 GLN B O 1
ATOM 2210 N N . GLY B 1 12 ? -7.609 25.766 -3.447 1 96.94 12 GLY B N 1
ATOM 2211 C CA . GLY B 1 12 ? -6.586 24.75 -3.617 1 96.94 12 GLY B CA 1
ATOM 2212 C C . GLY B 1 12 ? -5.453 24.875 -2.615 1 96.94 12 GLY B C 1
ATOM 2213 O O . GLY B 1 12 ? -4.965 23.875 -2.098 1 96.94 12 GLY B O 1
ATOM 2214 N N . LEU B 1 13 ? -5.02 26.094 -2.379 1 97.56 13 LEU B N 1
ATOM 2215 C CA . LEU B 1 13 ? -3.973 26.328 -1.389 1 97.56 13 LEU B CA 1
ATOM 2216 C C . LEU B 1 13 ? -4.441 25.906 0.003 1 97.56 13 LEU B C 1
ATOM 2218 O O . LEU B 1 13 ? -3.674 25.328 0.773 1 97.56 13 LEU B O 1
ATOM 2222 N N . LEU B 1 14 ? -5.691 26.25 0.274 1 97.12 14 LEU B N 1
ATOM 2223 C CA . LEU B 1 14 ? -6.25 25.859 1.567 1 97.12 14 LEU B CA 1
ATOM 2224 C C . LEU B 1 14 ? -6.312 24.344 1.705 1 97.12 14 LEU B C 1
ATOM 2226 O O . LEU B 1 14 ? -5.926 23.797 2.738 1 97.12 14 LEU B O 1
ATOM 2230 N N . LEU B 1 15 ? -6.715 23.641 0.679 1 96.69 15 LEU B N 1
ATOM 2231 C CA . LEU B 1 15 ? -6.73 22.172 0.665 1 96.69 15 LEU B CA 1
ATOM 2232 C C . LEU B 1 15 ? -5.32 21.609 0.788 1 96.69 15 LEU B C 1
ATOM 2234 O O . LEU B 1 15 ? -5.105 20.609 1.464 1 96.69 15 LEU B O 1
ATOM 2238 N N . GLY B 1 16 ? -4.422 22.266 0.139 1 97.88 16 GLY B N 1
ATOM 2239 C CA . GLY B 1 16 ? -3.023 21.875 0.209 1 97.88 16 GLY B CA 1
ATOM 2240 C C . GLY B 1 16 ? -2.471 21.891 1.621 1 97.88 16 GLY B C 1
ATOM 2241 O O . GLY B 1 16 ? -1.565 21.125 1.945 1 97.88 16 GLY B O 1
ATOM 2242 N N . GLY B 1 17 ? -2.98 22.812 2.42 1 98.44 17 GLY B N 1
ATOM 2243 C CA . GLY B 1 17 ? -2.576 22.812 3.816 1 98.44 17 GLY B CA 1
ATOM 2244 C C . GLY B 1 17 ? -2.848 21.5 4.523 1 98.44 17 GLY B C 1
ATOM 2245 O O . GLY B 1 17 ? -1.998 21 5.262 1 98.44 17 GLY B O 1
ATOM 2246 N N . LEU B 1 18 ? -4.004 20.984 4.289 1 98.25 18 LEU B N 1
ATOM 2247 C CA . LEU B 1 18 ? -4.359 19.688 4.879 1 98.25 18 LEU B CA 1
ATOM 2248 C C . LEU B 1 18 ? -3.471 18.578 4.336 1 98.25 18 LEU B C 1
ATOM 2250 O O . LEU B 1 18 ? -2.984 17.734 5.102 1 98.25 18 LEU B O 1
ATOM 2254 N N . TYR B 1 19 ? -3.24 18.594 3.037 1 98.12 19 TYR B N 1
ATOM 2255 C CA . TYR B 1 19 ? -2.383 17.594 2.426 1 98.12 19 TYR B CA 1
ATOM 2256 C C . TYR B 1 19 ? -0.961 17.672 2.969 1 98.12 19 TYR B C 1
ATOM 2258 O O . TYR B 1 19 ? -0.278 16.656 3.111 1 98.12 19 TYR B O 1
ATOM 2266 N N . ALA B 1 20 ? -0.565 18.891 3.219 1 98.5 20 ALA B N 1
ATOM 2267 C CA . ALA B 1 20 ? 0.759 19.062 3.809 1 98.5 20 ALA B CA 1
ATOM 2268 C C . ALA B 1 20 ? 0.843 18.375 5.176 1 98.5 20 ALA B C 1
ATOM 2270 O O . ALA B 1 20 ? 1.851 17.75 5.5 1 98.5 20 ALA B O 1
ATOM 2271 N N . LEU B 1 21 ? -0.182 18.531 5.895 1 98.5 21 LEU B N 1
ATOM 2272 C CA . LEU B 1 21 ? -0.188 17.922 7.215 1 98.5 21 LEU B CA 1
ATOM 2273 C C . LEU B 1 21 ? -0.223 16.391 7.105 1 98.5 21 LEU B C 1
ATOM 2275 O O . LEU B 1 21 ? 0.364 15.695 7.934 1 98.5 21 LEU B O 1
ATOM 2279 N N . PHE B 1 22 ? -0.909 15.891 6.062 1 97.62 22 PHE B N 1
ATOM 2280 C CA . PHE B 1 22 ? -0.855 14.453 5.797 1 97.62 22 PHE B CA 1
ATOM 2281 C C . PHE B 1 22 ? 0.573 14.016 5.5 1 97.62 22 PHE B C 1
ATOM 2283 O O . PHE B 1 22 ? 0.994 12.938 5.918 1 97.62 22 PHE B O 1
ATOM 2290 N N . ALA B 1 23 ? 1.282 14.883 4.895 1 97.25 23 ALA B N 1
ATOM 2291 C CA . ALA B 1 23 ? 2.512 14.469 4.223 1 97.25 23 ALA B CA 1
ATOM 2292 C C . ALA B 1 23 ? 3.729 14.711 5.109 1 97.25 23 ALA B C 1
ATOM 2294 O O . ALA B 1 23 ? 4.742 14.023 4.984 1 97.25 23 ALA B O 1
ATOM 2295 N N . LEU B 1 24 ? 3.68 15.68 5.969 1 97.5 24 LEU B N 1
ATOM 2296 C CA . LEU B 1 24 ? 4.859 16.141 6.699 1 97.5 24 LEU B CA 1
ATOM 2297 C C . LEU B 1 24 ? 5.402 15.023 7.594 1 97.5 24 LEU B C 1
ATOM 2299 O O . LEU B 1 24 ? 6.621 14.867 7.719 1 97.5 24 LEU B O 1
ATOM 2303 N N . GLY B 1 25 ? 4.48 14.336 8.234 1 94.62 25 GLY B N 1
ATOM 2304 C CA . GLY B 1 25 ? 4.953 13.211 9.023 1 94.62 25 GLY B CA 1
ATOM 2305 C C . GLY B 1 25 ? 5.711 12.18 8.195 1 94.62 25 GLY B C 1
ATOM 2306 O O . GLY B 1 25 ? 6.77 11.703 8.609 1 94.62 25 GLY B O 1
ATOM 2307 N N . GLN B 1 26 ? 5.156 11.875 7.094 1 91.94 26 GLN B N 1
ATOM 2308 C CA . GLN B 1 26 ? 5.805 10.938 6.18 1 91.94 26 GLN B CA 1
ATOM 2309 C C . GLN B 1 26 ? 7.141 11.492 5.691 1 91.94 26 GLN B C 1
ATOM 2311 O O . GLN B 1 26 ? 8.109 10.742 5.547 1 91.94 26 GLN B O 1
ATOM 2316 N N . SER B 1 27 ? 7.188 12.742 5.367 1 93 27 SER B N 1
ATOM 2317 C CA . SER B 1 27 ? 8.422 13.383 4.934 1 93 27 SER B CA 1
ATOM 2318 C C . SER B 1 27 ? 9.508 13.289 6.004 1 93 27 SER B C 1
ATOM 2320 O O . SER B 1 27 ? 10.672 13.047 5.691 1 93 27 SER B O 1
ATOM 2322 N N . LEU B 1 28 ? 9.117 13.477 7.184 1 94.12 28 LEU B N 1
ATOM 2323 C CA . LEU B 1 28 ? 10.062 13.359 8.289 1 94.12 28 LEU B CA 1
ATOM 2324 C C . LEU B 1 28 ? 10.602 11.938 8.398 1 94.12 28 LEU B C 1
ATOM 2326 O O . LEU B 1 28 ? 11.82 11.742 8.484 1 94.12 28 LEU B O 1
ATOM 2330 N N . MET B 1 29 ? 9.711 10.984 8.375 1 92.06 29 MET B N 1
ATOM 2331 C CA . MET B 1 29 ? 10.125 9.594 8.516 1 92.06 29 MET B CA 1
ATOM 2332 C C . MET B 1 29 ? 11.031 9.172 7.359 1 92.06 29 MET B C 1
ATOM 2334 O O . MET B 1 29 ? 12.047 8.516 7.566 1 92.06 29 MET B O 1
ATOM 2338 N N . PHE B 1 30 ? 10.648 9.547 6.238 1 87.12 30 PHE B N 1
ATOM 2339 C CA . PHE B 1 30 ? 11.477 9.219 5.082 1 87.12 30 PHE B CA 1
ATOM 2340 C C . PHE B 1 30 ? 12.82 9.93 5.16 1 87.12 30 PHE B C 1
ATOM 2342 O O . PHE B 1 30 ? 13.844 9.367 4.777 1 87.12 30 PHE B O 1
ATOM 2349 N N . GLY B 1 31 ? 12.828 11.133 5.566 1 87.38 31 GLY B N 1
ATOM 2350 C CA . GLY B 1 31 ? 14.055 11.906 5.668 1 87.38 31 GLY B CA 1
ATOM 2351 C C . GLY B 1 31 ? 15.047 11.32 6.656 1 87.38 31 GLY B C 1
ATOM 2352 O O . GLY B 1 31 ? 16.266 11.477 6.492 1 87.38 31 GLY B O 1
ATOM 2353 N N . VAL B 1 32 ? 14.508 10.656 7.594 1 91 32 VAL B N 1
ATOM 2354 C CA . VAL B 1 32 ? 15.375 10.156 8.656 1 91 32 VAL B CA 1
ATOM 2355 C C . VAL B 1 32 ? 15.703 8.68 8.406 1 91 32 VAL B C 1
ATOM 2357 O O . VAL B 1 32 ? 16.859 8.258 8.562 1 91 32 VAL B O 1
ATOM 2360 N N . MET B 1 33 ? 14.711 7.922 7.977 1 88.88 33 MET B N 1
ATOM 2361 C CA . MET B 1 33 ? 14.891 6.477 7.934 1 88.88 33 MET B CA 1
ATOM 2362 C C . MET B 1 33 ? 14.844 5.965 6.496 1 88.88 33 MET B C 1
ATOM 2364 O O . MET B 1 33 ? 15.117 4.789 6.242 1 88.88 33 MET B O 1
ATOM 2368 N N . ARG B 1 34 ? 14.453 6.77 5.621 1 81.44 34 ARG B N 1
ATOM 2369 C CA . ARG B 1 34 ? 14.297 6.375 4.223 1 81.44 34 ARG B CA 1
ATOM 2370 C C . ARG B 1 34 ? 13.312 5.215 4.09 1 8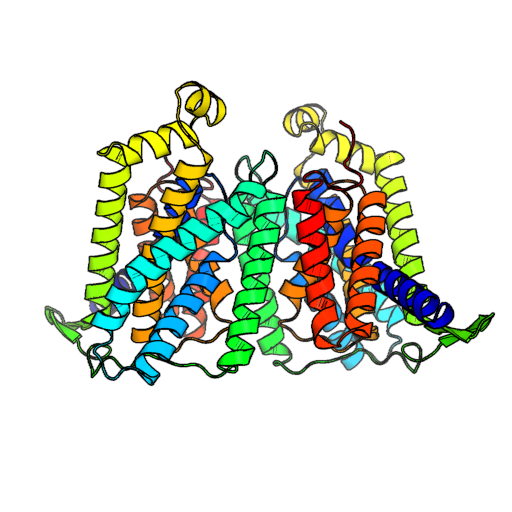1.44 34 ARG B C 1
ATOM 2372 O O . ARG B 1 34 ? 13.555 4.273 3.334 1 81.44 34 ARG B O 1
ATOM 2379 N N . LEU B 1 35 ? 12.375 5.242 4.93 1 77.38 35 LEU B N 1
ATOM 2380 C CA . LEU B 1 35 ? 11.328 4.23 4.91 1 77.38 35 LEU B CA 1
ATOM 2381 C C . LEU B 1 35 ? 9.969 4.859 4.633 1 77.38 35 LEU B C 1
ATOM 2383 O O . LEU B 1 35 ? 9.719 6.004 5.02 1 77.38 35 LEU B O 1
ATOM 2387 N N . THR B 1 36 ? 9.227 4.078 3.902 1 80.62 36 THR B N 1
ATOM 2388 C CA . THR B 1 36 ? 7.848 4.5 3.67 1 80.62 36 THR B CA 1
ATOM 2389 C C . THR B 1 36 ? 6.887 3.734 4.57 1 80.62 36 THR B C 1
ATOM 2391 O O . THR B 1 36 ? 6.965 2.508 4.672 1 80.62 36 THR B O 1
ATOM 2394 N N . ASN B 1 37 ? 6.16 4.449 5.277 1 90.31 37 ASN B N 1
ATOM 2395 C CA . ASN B 1 37 ? 5.109 3.854 6.098 1 90.31 37 ASN B CA 1
ATOM 2396 C C . ASN B 1 37 ? 3.787 3.764 5.34 1 90.31 37 ASN B C 1
ATOM 2398 O O . ASN B 1 37 ? 3.051 4.746 5.25 1 90.31 37 ASN B O 1
ATOM 2402 N N . THR B 1 38 ? 3.467 2.602 4.926 1 90.88 38 THR B N 1
ATOM 2403 C CA . THR B 1 38 ? 2.285 2.424 4.09 1 90.88 38 THR B CA 1
ATOM 2404 C C . THR B 1 38 ? 1.013 2.486 4.93 1 90.88 38 THR B C 1
ATOM 2406 O O . THR B 1 38 ? -0.094 2.545 4.387 1 90.88 38 THR B O 1
ATOM 2409 N N . ALA B 1 39 ? 1.176 2.496 6.188 1 95.25 39 ALA B N 1
ATOM 2410 C CA . ALA B 1 39 ? 0.017 2.592 7.074 1 95.25 39 ALA B CA 1
ATOM 2411 C C . ALA B 1 39 ? -0.27 4.043 7.445 1 95.25 39 ALA B C 1
ATOM 2413 O O . ALA B 1 39 ? -1.226 4.328 8.172 1 95.25 39 ALA B O 1
ATOM 2414 N N . HIS B 1 40 ? 0.524 4.895 6.988 1 96.12 40 HIS B N 1
ATOM 2415 C CA . HIS B 1 40 ? 0.484 6.297 7.383 1 96.12 40 HIS B CA 1
ATOM 2416 C C . HIS B 1 40 ? -0.921 6.871 7.234 1 96.12 40 HIS B C 1
ATOM 2418 O O . HIS B 1 40 ? -1.438 7.508 8.156 1 96.12 40 HIS B O 1
ATOM 2424 N N . GLY B 1 41 ? -1.539 6.637 6.117 1 96.81 41 GLY B N 1
ATOM 2425 C CA . GLY B 1 41 ? -2.889 7.133 5.898 1 96.81 41 GLY B CA 1
ATOM 2426 C C . GLY B 1 41 ? -3.908 6.523 6.844 1 96.81 41 GLY B C 1
ATOM 2427 O O . GLY B 1 41 ? -4.832 7.203 7.289 1 96.81 41 GLY B O 1
ATOM 2428 N N . ASP B 1 42 ? -3.736 5.281 7.117 1 97.19 42 ASP B N 1
ATOM 2429 C CA . ASP B 1 42 ? -4.645 4.598 8.031 1 97.19 42 ASP B CA 1
ATOM 2430 C C . ASP B 1 42 ? -4.492 5.125 9.461 1 97.19 42 ASP B C 1
ATOM 2432 O O . ASP B 1 42 ? -5.457 5.16 10.219 1 97.19 42 ASP B O 1
ATOM 2436 N N . PHE B 1 43 ? -3.307 5.562 9.773 1 98.44 43 PHE B N 1
ATOM 2437 C CA . PHE B 1 43 ? -3.096 6.145 11.094 1 98.44 43 PHE B CA 1
ATOM 2438 C C . PHE B 1 43 ? -3.754 7.516 11.188 1 98.44 43 PHE B C 1
ATOM 2440 O O . PHE B 1 43 ? -4.223 7.914 12.258 1 98.44 43 PHE B O 1
ATOM 2447 N N . VAL B 1 44 ? -3.809 8.219 10.086 1 98.56 44 VAL B N 1
ATOM 2448 C CA . VAL B 1 44 ? -4.551 9.477 10.07 1 98.56 44 VAL B CA 1
ATOM 2449 C C . VAL B 1 44 ? -6.027 9.203 10.352 1 98.56 44 VAL B C 1
ATOM 2451 O O . VAL B 1 44 ? -6.648 9.883 11.164 1 98.56 44 VAL B O 1
ATOM 2454 N N . VAL B 1 45 ? -6.57 8.188 9.672 1 98.5 45 VAL B N 1
ATOM 2455 C CA . VAL B 1 45 ? -7.965 7.809 9.867 1 98.5 45 VAL B CA 1
ATOM 2456 C C . VAL B 1 45 ? -8.18 7.355 11.312 1 98.5 45 VAL B C 1
ATOM 2458 O O . VAL B 1 45 ? -9.188 7.699 11.938 1 98.5 45 VAL B O 1
ATOM 2461 N N . LEU B 1 46 ? -7.211 6.594 11.797 1 98.44 46 LEU B N 1
ATOM 2462 C CA . LEU B 1 46 ? -7.289 6.145 13.18 1 98.44 46 LEU B CA 1
ATOM 2463 C C . LEU B 1 46 ? -7.359 7.332 14.133 1 98.44 46 LEU B C 1
ATOM 2465 O O . LEU B 1 46 ? -8.125 7.312 15.102 1 98.44 46 LEU B O 1
ATOM 2469 N N . ALA B 1 47 ? -6.574 8.312 13.891 1 98.56 47 ALA B N 1
ATOM 2470 C CA . ALA B 1 47 ? -6.578 9.508 14.727 1 98.56 47 ALA B CA 1
ATOM 2471 C C . ALA B 1 47 ? -7.93 10.219 14.664 1 98.56 47 ALA B C 1
ATOM 2473 O O . ALA B 1 47 ? -8.438 10.688 15.68 1 98.56 47 ALA B O 1
ATOM 2474 N N . ALA B 1 48 ? -8.508 10.328 13.477 1 98.44 48 ALA B N 1
ATOM 2475 C CA . ALA B 1 48 ? -9.828 10.93 13.32 1 98.44 48 ALA B CA 1
ATOM 2476 C C . ALA B 1 48 ? -10.875 10.18 14.141 1 98.44 48 ALA B C 1
ATOM 2478 O O . ALA B 1 48 ? -11.656 10.797 14.867 1 98.44 48 ALA B O 1
ATOM 2479 N N . PHE B 1 49 ? -10.82 8.883 14.055 1 98.25 49 PHE B N 1
ATOM 2480 C CA . PHE B 1 49 ? -11.82 8.078 14.75 1 98.25 49 PHE B CA 1
ATOM 2481 C C . PHE B 1 49 ? -11.578 8.102 16.25 1 98.25 49 PHE B C 1
ATOM 2483 O O . PHE B 1 49 ? -12.531 8.031 17.047 1 98.25 49 PHE B O 1
ATOM 2490 N N . ALA B 1 50 ? -10.289 8.148 16.609 1 98.06 50 ALA B N 1
ATOM 2491 C CA . ALA B 1 50 ? -10.008 8.305 18.031 1 98.06 50 ALA B CA 1
ATOM 2492 C C . ALA B 1 50 ? -10.633 9.586 18.578 1 98.06 50 ALA B C 1
ATOM 2494 O O . ALA B 1 50 ? -11.195 9.594 19.672 1 98.06 50 ALA B O 1
ATOM 2495 N N . ALA B 1 51 ? -10.531 10.648 17.828 1 98.06 51 ALA B N 1
ATOM 2496 C CA . ALA B 1 51 ? -11.141 11.914 18.234 1 98.06 51 ALA B CA 1
ATOM 2497 C C . ALA B 1 51 ? -12.664 11.797 18.266 1 98.06 51 ALA B C 1
ATOM 2499 O O . ALA B 1 51 ? -13.305 12.258 19.219 1 98.06 51 ALA B O 1
ATOM 2500 N N . ILE B 1 52 ? -13.242 11.195 17.25 1 97.25 52 ILE B N 1
ATOM 2501 C CA . ILE B 1 52 ? -14.688 11.016 17.156 1 97.25 52 ILE B CA 1
ATOM 2502 C C . ILE B 1 52 ? -15.18 10.203 18.359 1 97.25 52 ILE B C 1
ATOM 2504 O O . ILE B 1 52 ? -16.172 10.555 18.984 1 97.25 52 ILE B O 1
ATOM 2508 N N . ALA B 1 53 ? -14.43 9.125 18.625 1 96.69 53 ALA B N 1
ATOM 2509 C CA . ALA B 1 53 ? -14.805 8.273 19.75 1 96.69 53 ALA B CA 1
ATOM 2510 C C . ALA B 1 53 ? -14.727 9.047 21.062 1 96.69 53 ALA B C 1
ATOM 2512 O O . ALA B 1 53 ? -15.625 8.938 21.906 1 96.69 53 ALA B O 1
ATOM 2513 N N . ALA B 1 54 ? -13.656 9.812 21.25 1 97.06 54 ALA B N 1
ATOM 2514 C CA . ALA B 1 54 ? -13.492 10.594 22.484 1 97.06 54 ALA B CA 1
ATOM 2515 C C . ALA B 1 54 ? -14.594 11.633 22.625 1 97.06 54 ALA B C 1
ATOM 2517 O O . ALA B 1 54 ? -15.109 11.852 23.719 1 97.06 54 ALA B O 1
ATOM 2518 N N . LEU B 1 55 ? -14.969 12.242 21.547 1 96.19 55 LEU B N 1
ATOM 2519 C CA . LEU B 1 55 ? -15.992 13.289 21.562 1 96.19 55 LEU B CA 1
ATOM 2520 C C . LEU B 1 55 ? -17.375 12.688 21.797 1 96.19 55 LEU B C 1
ATOM 2522 O O . LEU B 1 55 ? -18.297 13.391 22.219 1 96.19 55 LEU B O 1
ATOM 2526 N N . GLY B 1 56 ? -17.516 11.438 21.469 1 92.94 56 GLY B N 1
ATOM 2527 C CA . GLY B 1 56 ? -18.766 10.75 21.734 1 92.94 56 GLY B CA 1
ATOM 2528 C C . GLY B 1 56 ? -19 10.484 23.219 1 92.94 56 GLY B C 1
ATOM 2529 O O . GLY B 1 56 ? -20.141 10.359 23.656 1 92.94 56 GLY B O 1
ATOM 2530 N N . VAL B 1 57 ? -17.891 10.422 23.922 1 92.94 57 VAL B N 1
ATOM 2531 C CA . VAL B 1 57 ? -18.031 10.078 25.328 1 92.94 57 VAL B CA 1
ATOM 2532 C C . VAL B 1 57 ? -17.781 11.312 26.188 1 92.94 57 VAL B C 1
ATOM 2534 O O . VAL B 1 57 ? -18.234 11.391 27.328 1 92.94 57 VAL B O 1
ATOM 2537 N N . LEU B 1 58 ? -16.891 12.188 25.641 1 91.88 58 LEU B N 1
ATOM 2538 C CA . LEU B 1 58 ? -16.531 13.383 26.391 1 91.88 58 LEU B CA 1
ATOM 2539 C C . LEU B 1 58 ? -17.25 14.617 25.844 1 91.88 58 LEU B C 1
ATOM 2541 O O . LEU B 1 58 ? -17.281 14.82 24.625 1 91.88 58 LEU B O 1
ATOM 2545 N N . ALA B 1 59 ? -17.938 15.219 26.609 1 90.31 59 ALA B N 1
ATOM 2546 C CA . ALA B 1 59 ? -18.609 16.438 26.188 1 90.31 59 ALA B CA 1
ATOM 2547 C C . ALA B 1 59 ? -17.688 17.656 26.281 1 90.31 59 ALA B C 1
ATOM 2549 O O . ALA B 1 59 ? -17.969 18.609 27 1 90.31 59 ALA B O 1
ATOM 2550 N N . VAL B 1 60 ? -16.594 17.578 25.547 1 92.75 60 VAL B N 1
ATOM 2551 C CA . VAL B 1 60 ? -15.617 18.656 25.562 1 92.75 60 VAL B CA 1
ATOM 2552 C C . VAL B 1 60 ? -15.383 19.156 24.125 1 92.75 60 VAL B C 1
ATOM 2554 O O . VAL B 1 60 ? -15.898 18.578 23.172 1 92.75 60 VAL B O 1
ATOM 2557 N N . SER B 1 61 ? -14.719 20.281 24.078 1 94.06 61 SER B N 1
ATOM 2558 C CA . SER B 1 61 ? -14.422 20.859 22.766 1 94.06 61 SER B CA 1
ATOM 2559 C C . SER B 1 61 ? -13.508 19.953 21.953 1 94.06 61 SER B C 1
ATOM 2561 O O . SER B 1 61 ? -12.633 19.281 22.5 1 94.06 61 SER B O 1
ATOM 2563 N N . PRO B 1 62 ? -13.68 19.906 20.625 1 94.62 62 PRO B N 1
ATOM 2564 C CA . PRO B 1 62 ? -12.797 19.109 19.766 1 94.62 62 PRO B CA 1
ATOM 2565 C C . PRO B 1 62 ? -11.328 19.516 19.906 1 94.62 62 PRO B C 1
ATOM 2567 O O . PRO B 1 62 ? -10.438 18.688 19.75 1 94.62 62 PRO B O 1
ATOM 2570 N N . TRP B 1 63 ? -11.055 20.719 20.219 1 95.31 63 TRP B N 1
ATOM 2571 C CA . TRP B 1 63 ? -9.688 21.203 20.328 1 95.31 63 TRP B CA 1
ATOM 2572 C C . TRP B 1 63 ? -9 20.625 21.562 1 95.31 63 TRP B C 1
ATOM 2574 O O . TRP B 1 63 ? -7.805 20.328 21.547 1 95.31 63 TRP B O 1
ATOM 2584 N N . LEU B 1 64 ? -9.766 20.453 22.609 1 95.94 64 LEU B N 1
ATOM 2585 C CA . LEU B 1 64 ? -9.219 19.828 23.812 1 95.94 64 LEU B CA 1
ATOM 2586 C C . LEU B 1 64 ? -8.906 18.359 23.562 1 95.94 64 LEU B C 1
ATOM 2588 O O . LEU B 1 64 ? -7.895 17.844 24.047 1 95.94 64 LEU B O 1
ATOM 2592 N N . VAL B 1 65 ? -9.859 17.734 22.844 1 96.31 65 VAL B N 1
ATOM 2593 C CA . VAL B 1 65 ? -9.625 16.344 22.5 1 96.31 65 VAL B CA 1
ATOM 2594 C C . VAL B 1 65 ? -8.375 16.234 21.609 1 96.31 65 VAL B C 1
ATOM 2596 O O . VAL B 1 65 ? -7.555 15.336 21.797 1 96.31 65 VAL B O 1
ATOM 2599 N N . GLY B 1 66 ? -8.266 17.188 20.688 1 96.94 66 GLY B N 1
ATOM 2600 C CA . GLY B 1 66 ? -7.09 17.234 19.828 1 96.94 66 GLY B CA 1
ATOM 2601 C C . GLY B 1 66 ? -5.793 17.375 20.609 1 96.94 66 GLY B C 1
ATOM 2602 O O . GLY B 1 66 ? -4.816 16.672 20.344 1 96.94 66 GLY B O 1
ATOM 2603 N N . LEU B 1 67 ? -5.758 18.25 21.562 1 97.31 67 LEU B N 1
ATOM 2604 C CA . LEU B 1 67 ? -4.57 18.469 22.375 1 97.31 67 LEU B CA 1
ATOM 2605 C C . LEU B 1 67 ? -4.211 17.219 23.172 1 97.31 67 LEU B C 1
ATOM 2607 O O . LEU B 1 67 ? -3.029 16.922 23.344 1 97.31 67 LEU B O 1
ATOM 2611 N N . ALA B 1 68 ? -5.238 16.516 23.609 1 97.12 68 ALA B N 1
ATOM 2612 C CA . ALA B 1 68 ? -5.012 15.297 24.391 1 97.12 68 ALA B CA 1
ATOM 2613 C C . ALA B 1 68 ? -4.48 14.172 23.5 1 97.12 68 ALA B C 1
ATOM 2615 O O . ALA B 1 68 ? -3.742 13.305 23.969 1 97.12 68 ALA B O 1
ATOM 2616 N N . LEU B 1 69 ? -4.832 14.211 22.25 1 97.94 69 LEU B N 1
ATOM 2617 C CA . LEU B 1 69 ? -4.43 13.164 21.328 1 97.94 69 LEU B CA 1
ATOM 2618 C C . LEU B 1 69 ? -2.953 13.289 20.969 1 97.94 69 LEU B C 1
ATOM 2620 O O . LEU B 1 69 ? -2.33 12.32 20.531 1 97.94 69 LEU B O 1
ATOM 2624 N N . LEU B 1 70 ? -2.396 14.555 21.141 1 98.44 70 LEU B N 1
ATOM 2625 C CA . LEU B 1 70 ? -1.028 14.789 20.688 1 98.44 70 LEU B CA 1
ATOM 2626 C C . LEU B 1 70 ? -0.043 13.945 21.484 1 98.44 70 LEU B C 1
ATOM 2628 O O . LEU B 1 70 ? 0.756 13.203 20.906 1 98.44 70 LEU B O 1
ATOM 2632 N N . PRO B 1 71 ? -0.095 13.914 22.875 1 98.44 71 PRO B N 1
ATOM 2633 C CA . PRO B 1 71 ? 0.827 13.047 23.609 1 98.44 71 PRO B CA 1
ATOM 2634 C C . PRO B 1 71 ? 0.553 11.562 23.391 1 98.44 71 PRO B C 1
ATOM 2636 O O . PRO B 1 71 ? 1.481 10.75 23.406 1 98.44 71 PRO B O 1
ATOM 2639 N N . ILE B 1 72 ? -0.7 11.203 23.203 1 98.5 72 ILE B N 1
ATOM 2640 C CA . ILE B 1 72 ? -1.055 9.812 22.938 1 98.5 72 ILE B CA 1
ATOM 2641 C C . ILE B 1 72 ? -0.452 9.367 21.609 1 98.5 72 ILE B C 1
ATOM 2643 O O . ILE B 1 72 ? 0.107 8.273 21.5 1 98.5 72 ILE B O 1
ATOM 2647 N N . ALA B 1 73 ? -0.633 10.25 20.625 1 98.69 73 ALA B N 1
ATOM 2648 C CA . ALA B 1 73 ? -0.055 9.953 19.312 1 98.69 73 ALA B CA 1
ATOM 2649 C C . ALA B 1 73 ? 1.466 9.859 19.406 1 98.69 73 ALA B C 1
ATOM 2651 O O . ALA B 1 73 ? 2.074 8.984 18.766 1 98.69 73 ALA B O 1
ATOM 2652 N N . PHE B 1 74 ? 2.068 10.766 20.156 1 98.75 74 PHE B N 1
ATOM 2653 C CA . PHE B 1 74 ? 3.514 10.75 20.359 1 98.75 74 PHE B CA 1
ATOM 2654 C C . PHE B 1 74 ? 3.959 9.414 20.953 1 98.75 74 PHE B C 1
ATOM 2656 O O . PHE B 1 74 ? 4.871 8.773 20.422 1 98.75 74 PHE B O 1
ATOM 2663 N N . LEU B 1 75 ? 3.33 8.969 21.984 1 98.75 75 LEU B N 1
ATOM 2664 C CA . LEU B 1 75 ? 3.695 7.734 22.672 1 98.75 75 LEU B CA 1
ATOM 2665 C C . LEU B 1 75 ? 3.418 6.52 21.781 1 98.75 75 LEU B C 1
ATOM 2667 O O . LEU B 1 75 ? 4.207 5.57 21.766 1 98.75 75 LEU B O 1
ATOM 2671 N N . PHE B 1 76 ? 2.314 6.566 21.109 1 98.31 76 PHE B N 1
ATOM 2672 C CA . PHE B 1 76 ? 1.971 5.473 20.203 1 98.31 76 PHE B CA 1
ATOM 2673 C C . PHE B 1 76 ? 3.01 5.336 19.094 1 98.31 76 PHE B C 1
ATOM 2675 O O . PHE B 1 76 ? 3.475 4.23 18.812 1 98.31 76 PHE B O 1
ATOM 2682 N N . GLY B 1 77 ? 3.293 6.504 18.453 1 98.12 77 GLY B N 1
ATOM 2683 C CA . GLY B 1 77 ? 4.309 6.484 17.406 1 98.12 77 GLY B CA 1
ATOM 2684 C C . GLY B 1 77 ? 5.656 6.004 17.906 1 98.12 77 GLY B C 1
ATOM 2685 O O . GLY B 1 77 ? 6.312 5.191 17.25 1 98.12 77 GLY B O 1
ATOM 2686 N N . TYR B 1 78 ? 6.02 6.492 19.062 1 98.38 78 TYR B N 1
ATOM 2687 C CA . TYR B 1 78 ? 7.277 6.066 19.672 1 98.38 78 TYR B CA 1
ATOM 2688 C C . TYR B 1 78 ? 7.277 4.562 19.922 1 98.38 78 TYR B C 1
ATOM 2690 O O . TYR B 1 78 ? 8.227 3.865 19.562 1 98.38 78 TYR B O 1
ATOM 2698 N N . GLY B 1 79 ? 6.258 4.07 20.516 1 97.75 79 GLY B N 1
ATOM 2699 C CA . GLY B 1 79 ? 6.141 2.654 20.812 1 97.75 79 GLY B CA 1
ATOM 2700 C C . GLY B 1 79 ? 6.102 1.78 19.578 1 97.75 79 GLY B C 1
ATOM 2701 O O . GLY B 1 79 ? 6.727 0.718 19.547 1 97.75 79 GLY B O 1
ATOM 2702 N N . LEU B 1 80 ? 5.336 2.236 18.609 1 95.31 80 LEU B N 1
ATOM 2703 C CA . LEU B 1 80 ? 5.23 1.482 17.359 1 95.31 80 LEU B CA 1
ATOM 2704 C C . LEU B 1 80 ? 6.594 1.331 16.703 1 95.31 80 LEU B C 1
ATOM 2706 O O . LEU B 1 80 ? 6.945 0.244 16.234 1 95.31 80 LEU B O 1
ATOM 2710 N N . GLN B 1 81 ? 7.312 2.449 16.641 1 95.38 81 GLN B N 1
ATOM 2711 C CA . GLN B 1 81 ? 8.641 2.4 16.031 1 95.38 81 GLN B CA 1
ATOM 2712 C C . GLN B 1 81 ? 9.586 1.518 16.844 1 95.38 81 GLN B C 1
ATOM 2714 O O . GLN B 1 81 ? 10.242 0.637 16.297 1 95.38 81 GLN B O 1
ATOM 2719 N N . ARG B 1 82 ? 9.578 1.75 18.094 1 93.88 82 ARG B N 1
ATOM 2720 C CA . ARG B 1 82 ? 10.508 1.026 18.953 1 93.88 82 ARG B CA 1
ATOM 2721 C C . ARG B 1 82 ? 10.141 -0.451 19.047 1 93.88 82 ARG B C 1
ATOM 2723 O O . ARG B 1 82 ? 11.016 -1.315 19.062 1 93.88 82 ARG B O 1
ATOM 2730 N N . GLY B 1 83 ? 8.938 -0.721 19.047 1 90.88 83 GLY B N 1
ATOM 2731 C CA . GLY B 1 83 ? 8.484 -2.082 19.297 1 90.88 83 GLY B CA 1
ATOM 2732 C C . GLY B 1 83 ? 8.344 -2.902 18.031 1 90.88 83 GLY B C 1
ATOM 2733 O O . GLY B 1 83 ? 8.469 -4.129 18.062 1 90.88 83 GLY B O 1
ATOM 2734 N N . VAL B 1 84 ? 8.062 -2.252 16.938 1 88.56 84 VAL B N 1
ATOM 2735 C CA . VAL B 1 84 ? 7.703 -3.018 15.742 1 88.56 84 VAL B CA 1
ATOM 2736 C C . VAL B 1 84 ? 8.602 -2.609 14.578 1 88.56 84 VAL B C 1
ATOM 2738 O O . VAL B 1 84 ? 9.367 -3.424 14.062 1 88.56 84 VAL B O 1
ATOM 2741 N N . LEU B 1 85 ? 8.711 -1.411 14.227 1 89.88 85 LEU B N 1
ATOM 2742 C CA . LEU B 1 85 ? 9.266 -0.976 12.953 1 89.88 85 LEU B CA 1
ATOM 2743 C C . LEU B 1 85 ? 10.789 -1.029 12.977 1 89.88 85 LEU B C 1
ATOM 2745 O O . LEU B 1 85 ? 11.422 -1.26 11.938 1 89.88 85 LEU B O 1
ATOM 2749 N N . ASN B 1 86 ? 11.359 -0.83 14.148 1 91.31 86 ASN B N 1
ATOM 2750 C CA . ASN B 1 86 ? 12.812 -0.938 14.242 1 91.31 86 ASN B CA 1
ATOM 2751 C C . ASN B 1 86 ? 13.297 -2.326 13.844 1 91.31 86 ASN B C 1
ATOM 2753 O O . ASN B 1 86 ? 14.398 -2.475 13.312 1 91.31 86 ASN B O 1
ATOM 2757 N N . GLY B 1 87 ? 12.469 -3.238 14.086 1 84.44 87 GLY B N 1
ATOM 2758 C CA . GLY B 1 87 ? 12.852 -4.602 13.758 1 84.44 87 GLY B CA 1
ATOM 2759 C C . GLY B 1 87 ? 12.797 -4.895 12.273 1 84.44 87 GLY B C 1
ATOM 2760 O O . GLY B 1 87 ? 13.289 -5.93 11.82 1 84.44 87 GLY B O 1
ATOM 2761 N N . THR B 1 88 ? 12.234 -3.99 11.547 1 83.19 88 THR B N 1
ATOM 2762 C CA . THR B 1 88 ? 12.047 -4.25 10.125 1 83.19 88 THR B CA 1
ATOM 2763 C C . THR B 1 88 ? 13.016 -3.414 9.289 1 83.19 88 THR B C 1
ATOM 2765 O O . THR B 1 88 ? 12.992 -3.473 8.062 1 83.19 88 THR B O 1
ATOM 2768 N N . LEU B 1 89 ? 13.789 -2.639 10.023 1 83 89 LEU B N 1
ATOM 2769 C CA . LEU B 1 89 ? 14.719 -1.774 9.312 1 83 89 LEU B CA 1
ATOM 2770 C C . LEU B 1 89 ? 15.961 -2.551 8.875 1 83 89 LEU B C 1
ATOM 2772 O O . LEU B 1 89 ? 16.5 -3.357 9.641 1 83 89 LEU B O 1
ATOM 2776 N N . GLY B 1 90 ? 16.234 -2.51 7.617 1 76.25 90 GLY B N 1
ATOM 2777 C CA . GLY B 1 90 ? 17.406 -3.146 7.039 1 76.25 90 GLY B CA 1
ATOM 2778 C C . GLY B 1 90 ? 17.75 -2.631 5.648 1 76.25 90 GLY B C 1
ATOM 2779 O O . GLY B 1 90 ? 17.344 -1.525 5.281 1 76.25 90 GLY B O 1
ATOM 2780 N N . LYS B 1 91 ? 18.562 -3.389 5.047 1 72.12 91 LYS B N 1
ATOM 2781 C CA . LYS B 1 91 ? 18.984 -2.998 3.707 1 72.12 91 LYS B CA 1
ATOM 2782 C C . LYS B 1 91 ? 17.844 -3.109 2.711 1 72.12 91 LYS B C 1
ATOM 2784 O O . LYS B 1 91 ? 17.75 -2.322 1.767 1 72.12 91 LYS B O 1
ATOM 2789 N N . ASP B 1 92 ? 16.906 -4.047 3.025 1 74.12 92 ASP B N 1
ATOM 2790 C CA . ASP B 1 92 ? 15.758 -4.25 2.145 1 74.12 92 ASP B CA 1
ATOM 2791 C C . ASP B 1 92 ? 14.516 -3.545 2.686 1 74.12 92 ASP B C 1
ATOM 2793 O O . ASP B 1 92 ? 14.156 -3.721 3.85 1 74.12 92 ASP B O 1
ATOM 2797 N N . PRO B 1 93 ? 13.891 -2.775 1.872 1 77.94 93 PRO B N 1
ATOM 2798 C CA . PRO B 1 93 ? 12.719 -2.035 2.344 1 77.94 93 PRO B CA 1
ATOM 2799 C C . PRO B 1 93 ? 11.469 -2.904 2.428 1 77.94 93 PRO B C 1
ATOM 2801 O O . PRO B 1 93 ? 10.469 -2.5 3.031 1 77.94 93 PRO B O 1
ATOM 2804 N N . LEU B 1 94 ? 11.469 -4.094 1.898 1 78.19 94 LEU B N 1
ATOM 2805 C CA . LEU B 1 94 ? 10.266 -4.906 1.721 1 78.19 94 LEU B CA 1
ATOM 2806 C C . LEU B 1 94 ? 9.672 -5.297 3.068 1 78.19 94 LEU B C 1
ATOM 2808 O O . LEU B 1 94 ? 8.461 -5.203 3.266 1 78.19 94 LEU B O 1
ATOM 2812 N N . PRO B 1 95 ? 10.523 -5.684 4.031 1 82.06 95 PRO B N 1
ATOM 2813 C CA . PRO B 1 95 ? 9.914 -6.074 5.305 1 82.06 95 PRO B CA 1
ATOM 2814 C C . PRO B 1 95 ? 9.141 -4.934 5.961 1 82.06 95 PRO B C 1
ATOM 2816 O O . PRO B 1 95 ? 8.039 -5.145 6.48 1 82.06 95 PRO B O 1
ATOM 2819 N N . SER B 1 96 ? 9.734 -3.729 5.934 1 85.88 96 SER B N 1
ATOM 2820 C CA . SER B 1 96 ? 9.055 -2.578 6.523 1 85.88 96 SER B CA 1
ATOM 2821 C C . SER B 1 96 ? 7.758 -2.266 5.785 1 85.88 96 SER B C 1
ATOM 2823 O O . SER B 1 96 ? 6.75 -1.922 6.406 1 85.88 96 SER B O 1
ATOM 2825 N N . LEU B 1 97 ? 7.785 -2.414 4.496 1 85 97 LEU B N 1
ATOM 2826 C CA . LEU B 1 97 ? 6.605 -2.158 3.674 1 85 97 LEU B CA 1
ATOM 2827 C C . LEU B 1 97 ? 5.488 -3.141 4.004 1 85 97 LEU B C 1
ATOM 2829 O O . LEU B 1 97 ? 4.332 -2.744 4.156 1 85 97 LEU B O 1
ATOM 2833 N N . VAL B 1 98 ? 5.809 -4.34 4.172 1 84.06 98 VAL B N 1
ATOM 2834 C CA . VAL B 1 98 ? 4.824 -5.391 4.418 1 84.06 98 VAL B CA 1
ATOM 2835 C C . VAL B 1 98 ? 4.227 -5.223 5.809 1 84.06 98 VAL B C 1
ATOM 2837 O O . VAL B 1 98 ? 3.012 -5.355 5.988 1 84.06 98 VAL B O 1
ATOM 2840 N N . VAL B 1 99 ? 5.117 -4.957 6.742 1 88.06 99 VAL B N 1
ATOM 2841 C CA . VAL B 1 99 ? 4.633 -4.793 8.109 1 88.06 99 VAL B CA 1
ATOM 2842 C C . VAL B 1 99 ? 3.697 -3.592 8.188 1 88.06 99 VAL B C 1
ATOM 2844 O O . VAL B 1 99 ? 2.635 -3.664 8.812 1 88.06 99 VAL B O 1
ATOM 2847 N N . THR B 1 100 ? 4.059 -2.578 7.555 1 91.5 100 THR B N 1
ATOM 2848 C CA . THR B 1 100 ? 3.203 -1.397 7.605 1 91.5 100 THR B CA 1
ATOM 2849 C C . THR B 1 100 ? 1.923 -1.624 6.805 1 91.5 100 THR B C 1
ATOM 2851 O O . THR B 1 100 ? 0.861 -1.113 7.168 1 91.5 100 THR B O 1
ATOM 2854 N N . PHE B 1 101 ? 2.027 -2.348 5.773 1 88.19 101 PHE B N 1
ATOM 2855 C CA . PHE B 1 101 ? 0.818 -2.723 5.051 1 88.19 101 PHE B CA 1
ATOM 2856 C C . PHE B 1 101 ? -0.104 -3.557 5.93 1 88.19 101 PHE B C 1
ATOM 2858 O O . PHE B 1 101 ? -1.321 -3.363 5.922 1 88.19 101 PHE B O 1
ATOM 2865 N N . GLY B 1 102 ? 0.486 -4.512 6.551 1 87.62 102 GLY B N 1
ATOM 2866 C CA . GLY B 1 102 ? -0.281 -5.301 7.5 1 87.62 102 GLY B CA 1
ATOM 2867 C C . GLY B 1 102 ? -0.945 -4.457 8.578 1 87.62 102 GLY B C 1
ATOM 2868 O O . GLY B 1 102 ? -2.105 -4.688 8.922 1 87.62 102 GLY B O 1
ATOM 2869 N N . LEU B 1 103 ? -0.19 -3.525 9.07 1 92.19 103 LEU B N 1
ATOM 2870 C CA . LEU B 1 103 ? -0.742 -2.621 10.078 1 92.19 103 LEU B CA 1
ATOM 2871 C C . LEU B 1 103 ? -1.909 -1.823 9.508 1 92.19 103 LEU B C 1
ATOM 2873 O O . LEU B 1 103 ? -2.9 -1.581 10.195 1 92.19 103 LEU B O 1
ATOM 2877 N N . ALA B 1 104 ? -1.772 -1.368 8.25 1 93.69 104 ALA B N 1
ATOM 2878 C CA . ALA B 1 104 ? -2.854 -0.64 7.59 1 93.69 104 ALA B CA 1
ATOM 2879 C C . ALA B 1 104 ? -4.133 -1.469 7.559 1 93.69 104 ALA B C 1
ATOM 2881 O O . ALA B 1 104 ? -5.211 -0.972 7.895 1 93.69 104 ALA B O 1
ATOM 2882 N N . ILE B 1 105 ? -3.998 -2.705 7.227 1 86.81 105 ILE B N 1
ATOM 2883 C CA . ILE B 1 105 ? -5.141 -3.605 7.121 1 86.81 105 ILE B CA 1
ATOM 2884 C C . ILE B 1 105 ? -5.746 -3.836 8.5 1 86.81 105 ILE B C 1
ATOM 2886 O O . ILE B 1 105 ? -6.969 -3.83 8.656 1 86.81 105 ILE B O 1
ATOM 2890 N N . VAL B 1 106 ? -4.891 -4.031 9.484 1 88.12 106 VAL B N 1
ATOM 2891 C CA . VAL B 1 106 ? -5.355 -4.254 10.852 1 88.12 106 VAL B CA 1
ATOM 2892 C C . VAL B 1 106 ? -6.133 -3.031 11.336 1 88.12 106 VAL B C 1
ATOM 2894 O O . VAL B 1 106 ? -7.219 -3.164 11.906 1 88.12 106 VAL B O 1
ATOM 2897 N N . VAL B 1 107 ? -5.566 -1.877 11.117 1 94.31 107 VAL B N 1
ATOM 2898 C CA . VAL B 1 107 ? -6.215 -0.644 11.555 1 94.31 107 VAL B CA 1
ATOM 2899 C C . VAL B 1 107 ? -7.555 -0.487 10.844 1 94.31 107 VAL B C 1
ATOM 2901 O O . VAL B 1 107 ? -8.57 -0.176 11.477 1 94.31 107 VAL B O 1
ATOM 2904 N N . GLN B 1 108 ? -7.562 -0.706 9.57 1 92.56 108 GLN B N 1
ATOM 2905 C CA . GLN B 1 108 ? -8.789 -0.579 8.797 1 92.56 108 GLN B CA 1
ATOM 2906 C C . GLN B 1 108 ? -9.867 -1.533 9.305 1 92.56 108 GLN B C 1
ATOM 2908 O O . GLN B 1 108 ? -11.016 -1.131 9.516 1 92.56 108 GLN B O 1
ATOM 2913 N N . ASN B 1 109 ? -9.508 -2.762 9.547 1 85.44 109 ASN B N 1
ATOM 2914 C CA . ASN B 1 109 ? -10.477 -3.76 9.977 1 85.44 109 ASN B CA 1
ATOM 2915 C C . ASN B 1 109 ? -10.953 -3.5 11.406 1 85.44 109 ASN B C 1
ATOM 2917 O O . ASN B 1 109 ? -12.117 -3.734 11.734 1 85.44 109 ASN B O 1
ATOM 2921 N N . LEU B 1 110 ? -10.023 -3.09 12.195 1 91 110 LEU B N 1
ATOM 2922 C CA . LEU B 1 110 ? -10.398 -2.732 13.555 1 91 110 LEU B CA 1
ATOM 2923 C C . LEU B 1 110 ? -11.422 -1.602 13.555 1 91 110 LEU B C 1
ATOM 2925 O O . LEU B 1 110 ? -12.422 -1.66 14.281 1 91 110 LEU B O 1
ATOM 2929 N N . LEU B 1 111 ? -11.211 -0.607 12.773 1 95.06 111 LEU B N 1
ATOM 2930 C CA . LEU B 1 111 ? -12.117 0.528 12.695 1 95.06 111 LEU B CA 1
ATOM 2931 C C . LEU B 1 111 ? -13.461 0.108 12.102 1 95.06 111 LEU B C 1
ATOM 2933 O O . LEU B 1 111 ? -14.516 0.574 12.539 1 95.06 111 LEU B O 1
ATOM 2937 N N . LEU B 1 112 ? -13.383 -0.723 11.133 1 90 112 LEU B N 1
ATOM 2938 C CA . LEU B 1 112 ? -14.617 -1.226 10.547 1 90 112 LEU B CA 1
ATOM 2939 C C . LEU B 1 112 ? -15.43 -2.008 11.57 1 90 112 LEU B C 1
ATOM 2941 O O . LEU B 1 112 ? -16.656 -1.879 11.625 1 90 112 LEU B O 1
ATOM 2945 N N . GLU B 1 113 ? -14.758 -2.797 12.336 1 88.56 113 GLU B N 1
ATOM 2946 C CA . GLU B 1 113 ? -15.422 -3.596 13.359 1 88.56 113 GLU B CA 1
ATOM 2947 C C . GLU B 1 113 ? -16.031 -2.709 14.445 1 88.56 113 GLU B C 1
ATOM 2949 O O . GLU B 1 113 ? -17.156 -2.949 14.891 1 88.56 113 GLU B O 1
ATOM 2954 N N . LEU B 1 114 ? -15.328 -1.66 14.812 1 92.56 114 LEU B N 1
ATOM 2955 C CA . LEU B 1 114 ? -15.742 -0.823 15.93 1 92.56 114 LEU B CA 1
ATOM 2956 C C . LEU B 1 114 ? -16.75 0.23 15.484 1 92.56 114 LEU B C 1
ATOM 2958 O O . LEU B 1 114 ? -17.625 0.627 16.25 1 92.56 114 LEU B O 1
ATOM 2962 N N . PHE B 1 115 ? -16.625 0.729 14.227 1 94.44 115 PHE B N 1
ATOM 2963 C CA . PHE B 1 115 ? -17.406 1.902 13.836 1 94.44 115 PHE B CA 1
ATOM 2964 C C . PHE B 1 115 ? -18.219 1.619 12.586 1 94.44 115 PHE B C 1
ATOM 2966 O O . PHE B 1 115 ? -18.906 2.506 12.07 1 94.44 115 PHE B O 1
ATOM 2973 N N . SER B 1 116 ? -18.188 0.427 12.062 1 90.31 116 SER B N 1
ATOM 2974 C CA . SER B 1 116 ? -18.859 0.083 10.812 1 90.31 116 SER B CA 1
ATOM 2975 C C . SER B 1 116 ? -18.359 0.937 9.656 1 90.31 116 SER B C 1
ATOM 2977 O O . SER B 1 116 ? -17.328 1.619 9.781 1 90.31 116 SER B O 1
ATOM 2979 N N . ALA B 1 117 ? -18.922 0.802 8.555 1 87.81 117 ALA B N 1
ATOM 2980 C CA . ALA B 1 117 ? -18.422 1.443 7.34 1 87.81 117 ALA B CA 1
ATOM 2981 C C . ALA B 1 117 ? -19.016 2.838 7.172 1 87.81 117 ALA B C 1
ATOM 2983 O O . ALA B 1 117 ? -18.625 3.584 6.27 1 87.81 117 ALA B O 1
ATOM 2984 N N . ASP B 1 118 ? -19.844 3.287 8.07 1 90.12 118 ASP B N 1
ATOM 2985 C CA . ASP B 1 118 ? -20.531 4.559 7.918 1 90.12 118 ASP B CA 1
ATOM 2986 C C . ASP B 1 118 ? -19.594 5.734 8.156 1 90.12 118 ASP B C 1
ATOM 2988 O O . ASP B 1 118 ? -18.891 5.785 9.172 1 90.12 118 ASP B O 1
ATOM 2992 N N . PRO B 1 119 ? -19.594 6.648 7.285 1 93.88 119 PRO B N 1
ATOM 2993 C CA . PRO B 1 119 ? -18.766 7.848 7.469 1 93.88 119 PRO B CA 1
ATOM 2994 C C . PRO B 1 119 ? -19.203 8.688 8.664 1 93.88 119 PRO B C 1
ATOM 2996 O O . PRO B 1 119 ? -20.391 8.797 8.945 1 93.88 119 PRO B O 1
ATOM 2999 N N . ARG B 1 120 ? -18.25 9.18 9.344 1 96 120 ARG B N 1
ATOM 3000 C CA . ARG B 1 120 ? -18.484 10.031 10.508 1 96 120 ARG B CA 1
ATOM 3001 C C . ARG B 1 120 ? -17.672 11.32 10.422 1 96 120 ARG B C 1
ATOM 3003 O O . ARG B 1 120 ? -16.656 11.367 9.719 1 96 120 ARG B O 1
ATOM 3010 N N . SER B 1 121 ? -18.172 12.328 11.094 1 96.12 121 SER B N 1
ATOM 3011 C CA . SER B 1 121 ? -17.453 13.602 11.125 1 96.12 121 SER B CA 1
ATOM 3012 C C . SER B 1 121 ? -17.453 14.188 12.531 1 96.12 121 SER B C 1
ATOM 3014 O O . SER B 1 121 ? -18.109 13.672 13.438 1 96.12 121 SER B O 1
ATOM 3016 N N . ILE B 1 122 ? -16.625 15.156 12.695 1 96 122 ILE B N 1
ATOM 3017 C CA . ILE B 1 122 ? -16.531 15.883 13.961 1 96 122 ILE B CA 1
ATOM 3018 C C . ILE B 1 122 ? -17.328 17.188 13.859 1 96 122 ILE B C 1
ATOM 3020 O O . ILE B 1 122 ? -17.109 17.984 12.953 1 96 122 ILE B O 1
ATOM 3024 N N . ASP B 1 123 ? -18.25 17.281 14.75 1 92.69 123 ASP B N 1
ATOM 3025 C CA . ASP B 1 123 ? -19.016 18.531 14.805 1 92.69 123 ASP B CA 1
ATOM 3026 C C . ASP B 1 123 ? -18.156 19.672 15.328 1 92.69 123 ASP B C 1
ATOM 3028 O O . ASP B 1 123 ? -17.641 19.609 16.438 1 92.69 123 ASP B O 1
ATOM 3032 N N . THR B 1 124 ? -18 20.703 14.562 1 90.38 124 THR B N 1
ATOM 3033 C CA . THR B 1 124 ? -17.125 21.797 14.93 1 90.38 124 THR B CA 1
ATOM 3034 C C . THR B 1 124 ? -17.922 23 15.438 1 90.38 124 THR B C 1
ATOM 3036 O O . THR B 1 124 ? -17.375 24.094 15.594 1 90.38 124 THR B O 1
ATOM 3039 N N . GLY B 1 125 ? -19.203 22.797 15.656 1 88.19 125 GLY B N 1
ATOM 3040 C CA . GLY B 1 125 ? -20.031 23.906 16.125 1 88.19 125 GLY B CA 1
ATOM 3041 C C . GLY B 1 125 ? -20.094 25.062 15.133 1 88.19 125 GLY B C 1
ATOM 3042 O O . GLY B 1 125 ? -20.094 26.219 15.531 1 88.19 125 GLY B O 1
ATOM 3043 N N . GLY B 1 126 ? -19.906 24.781 13.867 1 86 126 GLY B N 1
ATOM 3044 C CA . GLY B 1 126 ? -20.062 25.797 12.844 1 86 126 GLY B CA 1
ATOM 3045 C C . GLY B 1 126 ? -18.734 26.25 12.25 1 86 126 GLY B C 1
ATOM 3046 O O . GLY B 1 126 ? -18.703 26.891 11.203 1 86 126 GLY B O 1
ATOM 3047 N N . LEU B 1 127 ? -17.609 26.016 12.867 1 87.56 127 LEU B N 1
ATOM 3048 C CA . LEU B 1 127 ? -16.297 26.453 12.391 1 87.56 127 LEU B CA 1
ATOM 3049 C C . LEU B 1 127 ? -16.047 25.938 10.977 1 87.56 127 LEU B C 1
ATOM 3051 O O . LEU B 1 127 ? -15.422 26.625 10.164 1 87.56 127 LEU B O 1
ATOM 3055 N N . SER B 1 128 ? -16.562 24.781 10.695 1 85.5 128 SER B N 1
ATOM 3056 C CA . SER B 1 128 ? -16.312 24.172 9.398 1 85.5 128 SER B CA 1
ATOM 3057 C C . SER B 1 128 ? -17.062 24.891 8.289 1 85.5 128 SER B C 1
ATOM 3059 O O . SER B 1 128 ? -16.75 24.734 7.105 1 85.5 128 SER B O 1
ATOM 3061 N N . THR B 1 129 ? -18 25.812 8.609 1 85.88 129 THR B N 1
ATOM 3062 C CA . THR B 1 129 ? -18.797 26.484 7.59 1 85.88 129 THR B CA 1
ATOM 3063 C C . THR B 1 129 ? -18.578 28 7.645 1 85.88 129 THR B C 1
ATOM 3065 O O . THR B 1 129 ? -19.141 28.734 6.832 1 85.88 129 THR B O 1
ATOM 3068 N N . GLN B 1 130 ? -17.828 28.406 8.57 1 90 130 GLN B N 1
ATOM 3069 C CA . GLN B 1 130 ? -17.531 29.828 8.688 1 90 130 GLN B CA 1
ATOM 3070 C C . GLN B 1 130 ? -16.5 30.25 7.645 1 90 130 GLN B C 1
ATOM 3072 O O . GLN B 1 130 ? -15.586 29.5 7.328 1 90 130 GLN B O 1
ATOM 3077 N N . ALA B 1 131 ? -16.75 31.453 7.082 1 92.81 131 ALA B N 1
ATOM 3078 C CA . ALA B 1 131 ? -15.836 31.953 6.059 1 92.81 131 ALA B CA 1
ATOM 3079 C C . ALA B 1 131 ? -15.617 33.469 6.223 1 92.81 131 ALA B C 1
ATOM 3081 O O . ALA B 1 131 ? -16.438 34.156 6.84 1 92.81 131 ALA B O 1
ATOM 3082 N N . LEU B 1 132 ? -14.484 33.906 5.883 1 92.06 132 LEU B N 1
ATOM 3083 C CA . LEU B 1 132 ? -14.148 35.312 5.824 1 92.06 132 LEU B CA 1
ATOM 3084 C C . LEU B 1 132 ? -14.242 35.844 4.395 1 92.06 132 LEU B C 1
ATOM 3086 O O . LEU B 1 132 ? -13.758 35.219 3.461 1 92.06 132 LEU B O 1
ATOM 3090 N N . ALA B 1 133 ? -14.977 36.906 4.266 1 90.75 133 ALA B N 1
ATOM 3091 C CA . ALA B 1 133 ? -15.07 37.531 2.951 1 90.75 133 ALA B CA 1
ATOM 3092 C C . ALA B 1 133 ? -13.836 38.406 2.666 1 90.75 133 ALA B C 1
ATOM 3094 O O . ALA B 1 133 ? -13.359 39.125 3.541 1 90.75 133 ALA B O 1
ATOM 3095 N N . LEU B 1 134 ? -13.266 38.125 1.613 1 88.75 134 LEU B N 1
ATOM 3096 C CA . LEU B 1 134 ? -12.117 38.906 1.168 1 88.75 134 LEU B CA 1
ATOM 3097 C C . LEU B 1 134 ? -12.508 39.812 0.023 1 88.75 134 LEU B C 1
ATOM 3099 O O . LEU B 1 134 ? -13.539 39.625 -0.622 1 88.75 134 LEU B O 1
ATOM 3103 N N . PRO B 1 135 ? -11.703 40.844 -0.125 1 84.62 135 PRO B N 1
ATOM 3104 C CA . PRO B 1 135 ? -11.977 41.719 -1.271 1 84.62 135 PRO B CA 1
ATOM 3105 C C . PRO B 1 135 ? -11.969 40.969 -2.598 1 84.62 135 PRO B C 1
ATOM 3107 O O . PRO B 1 135 ? -11.227 40 -2.754 1 84.62 135 PRO B O 1
ATOM 3110 N N . GLY B 1 136 ? -12.828 41.438 -3.551 1 84.62 136 GLY B N 1
ATOM 3111 C CA . GLY B 1 136 ? -12.859 40.875 -4.883 1 84.62 136 GLY B CA 1
ATOM 3112 C C . GLY B 1 136 ? -13.773 39.656 -4.984 1 84.62 136 GLY B C 1
ATOM 3113 O O . GLY B 1 136 ? -13.586 38.812 -5.848 1 84.62 136 GLY B O 1
ATOM 3114 N N . GLY B 1 137 ? -14.547 39.562 -3.932 1 85.75 137 GLY B N 1
ATOM 3115 C CA . GLY B 1 137 ? -15.531 38.469 -3.996 1 85.75 137 GLY B CA 1
ATOM 3116 C C . GLY B 1 137 ? -14.984 37.125 -3.574 1 85.75 137 GLY B C 1
ATOM 3117 O O . GLY B 1 137 ? -15.594 36.094 -3.844 1 85.75 137 GLY B O 1
ATOM 3118 N N . LEU B 1 138 ? -13.773 37.125 -2.961 1 89.5 138 LEU B N 1
ATOM 3119 C CA . LEU B 1 138 ? -13.164 35.875 -2.51 1 89.5 138 LEU B CA 1
ATOM 3120 C C . LEU B 1 138 ? -13.617 35.531 -1.095 1 89.5 138 LEU B C 1
ATOM 3122 O O . LEU B 1 138 ? -14 36.406 -0.329 1 89.5 138 LEU B O 1
ATOM 3126 N N . SER B 1 139 ? -13.789 34.312 -0.876 1 92.56 139 SER B N 1
ATOM 3127 C CA . SER B 1 139 ? -14.133 33.781 0.449 1 92.56 139 SER B CA 1
ATOM 3128 C C . SER B 1 139 ? -13.141 32.75 0.917 1 92.56 139 SER B C 1
ATOM 3130 O O . SER B 1 139 ? -12.68 31.922 0.123 1 92.56 139 SER B O 1
ATOM 3132 N N . VAL B 1 140 ? -12.758 32.844 2.16 1 93.94 140 VAL B N 1
ATOM 3133 C CA . VAL B 1 140 ? -11.812 31.922 2.752 1 93.94 140 VAL B CA 1
ATOM 3134 C C . VAL B 1 140 ? -12.43 31.266 3.984 1 93.94 140 VAL B C 1
ATOM 3136 O O . VAL B 1 140 ? -12.875 31.953 4.902 1 93.94 140 VAL B O 1
ATOM 3139 N N . GLY B 1 141 ? -12.523 29.938 3.938 1 94.56 141 GLY B N 1
ATOM 3140 C CA . GLY B 1 141 ? -13.008 29.25 5.117 1 94.56 141 GLY B CA 1
ATOM 3141 C C . GLY B 1 141 ? -12.086 29.391 6.316 1 94.56 141 GLY B C 1
ATOM 3142 O O . GLY B 1 141 ? -10.859 29.391 6.168 1 94.56 141 GLY B O 1
ATOM 3143 N N . LEU B 1 142 ? -12.633 29.469 7.48 1 95.81 142 LEU B N 1
ATOM 3144 C CA . LEU B 1 142 ? -11.844 29.656 8.688 1 95.81 142 LEU B CA 1
ATOM 3145 C C . LEU B 1 142 ? -11.07 28.391 9.039 1 95.81 142 LEU B C 1
ATOM 3147 O O . LEU B 1 142 ? -9.883 28.453 9.352 1 95.81 142 LEU B O 1
ATOM 3151 N N . LEU B 1 143 ? -11.789 27.266 8.984 1 96.5 143 LEU B N 1
ATOM 3152 C CA . LEU B 1 143 ? -11.125 26.016 9.328 1 96.5 143 LEU B CA 1
ATOM 3153 C C . LEU B 1 143 ? -10.016 25.703 8.336 1 96.5 143 LEU B C 1
ATOM 3155 O O . LEU B 1 143 ? -8.891 25.375 8.734 1 96.5 143 LEU B O 1
ATOM 3159 N N . PRO B 1 144 ? -10.289 25.828 7.039 1 97.12 144 PRO B N 1
ATOM 3160 C CA . PRO B 1 144 ? -9.203 25.594 6.086 1 97.12 144 PRO B CA 1
ATOM 3161 C C . PRO B 1 144 ? -8.039 26.562 6.27 1 97.12 144 PRO B C 1
ATOM 3163 O O . PRO B 1 144 ? -6.879 26.188 6.066 1 97.12 144 PRO B O 1
ATOM 3166 N N . LEU B 1 145 ? -8.328 27.766 6.621 1 97.25 145 LEU B N 1
ATOM 3167 C CA . LEU B 1 145 ? -7.281 28.734 6.871 1 97.25 145 LEU B CA 1
ATOM 3168 C C . LEU B 1 145 ? -6.441 28.344 8.078 1 97.25 145 LEU B C 1
ATOM 3170 O O . LEU B 1 145 ? -5.215 28.438 8.055 1 97.25 145 LEU B O 1
ATOM 3174 N N . LEU B 1 146 ? -7.109 27.969 9.086 1 97.25 146 LEU B N 1
ATOM 3175 C CA . LEU B 1 146 ? -6.414 27.484 10.273 1 97.25 146 LEU B CA 1
ATOM 3176 C C . LEU B 1 146 ? -5.551 26.266 9.93 1 97.25 146 LEU B C 1
ATOM 3178 O O . LEU B 1 146 ? -4.422 26.141 10.414 1 97.25 146 LEU B O 1
ATOM 3182 N N . THR B 1 147 ? -6.109 25.375 9.141 1 98.31 147 THR B N 1
ATOM 3183 C CA . THR B 1 147 ? -5.387 24.188 8.727 1 98.31 147 THR B CA 1
ATOM 3184 C C . THR B 1 147 ? -4.117 24.547 7.965 1 98.31 147 THR B C 1
ATOM 3186 O O . THR B 1 147 ? -3.053 23.984 8.211 1 98.31 147 THR B O 1
ATOM 3189 N N . LEU B 1 148 ? -4.242 25.5 7.078 1 98.5 148 LEU B N 1
ATOM 3190 C CA . LEU B 1 148 ? -3.076 25.953 6.336 1 98.5 148 LEU B CA 1
ATOM 3191 C C . LEU B 1 148 ? -2.053 26.594 7.277 1 98.5 148 LEU B C 1
ATOM 3193 O O . LEU B 1 148 ? -0.85 26.359 7.137 1 98.5 148 LEU B O 1
ATOM 3197 N N . ALA B 1 149 ? -2.496 27.391 8.188 1 98.56 149 ALA B N 1
ATOM 3198 C CA . ALA B 1 149 ? -1.609 28.016 9.164 1 98.56 149 ALA B CA 1
ATOM 3199 C C . ALA B 1 149 ? -0.853 26.969 9.977 1 98.56 149 ALA B C 1
ATOM 3201 O O . ALA B 1 149 ? 0.346 27.109 10.227 1 98.56 149 ALA B O 1
ATOM 3202 N N . LEU B 1 150 ? -1.577 25.938 10.352 1 98.56 150 LEU B N 1
ATOM 3203 C CA . LEU B 1 150 ? -0.949 24.875 11.117 1 98.56 150 LEU B CA 1
ATOM 3204 C C . LEU B 1 150 ? 0.06 24.109 10.258 1 98.56 150 LEU B C 1
ATOM 3206 O O . LEU B 1 150 ? 1.109 23.688 10.75 1 98.56 150 LEU B O 1
ATOM 3210 N N . ALA B 1 151 ? -0.3 23.938 9.023 1 98.81 151 ALA B N 1
ATOM 3211 C CA . ALA B 1 151 ? 0.626 23.266 8.109 1 98.81 151 ALA B CA 1
ATOM 3212 C C . ALA B 1 151 ? 1.915 24.078 7.953 1 98.81 151 ALA B C 1
ATOM 3214 O O . ALA B 1 151 ? 3.012 23.516 7.98 1 98.81 151 ALA B O 1
ATOM 3215 N N . VAL B 1 152 ? 1.809 25.359 7.789 1 98.75 152 VAL B N 1
ATOM 3216 C CA . VAL B 1 152 ? 2.971 26.234 7.656 1 98.75 152 VAL B CA 1
ATOM 3217 C C . VAL B 1 152 ? 3.777 26.219 8.953 1 98.75 152 VAL B C 1
ATOM 3219 O O . VAL B 1 152 ? 5.008 26.125 8.922 1 98.75 152 VAL B O 1
ATOM 3222 N N . ALA B 1 153 ? 3.096 26.312 10.031 1 98.75 153 ALA B N 1
ATOM 3223 C CA . ALA B 1 153 ? 3.758 26.266 11.328 1 98.75 153 ALA B CA 1
ATOM 3224 C C . ALA B 1 153 ? 4.492 24.938 11.539 1 98.75 153 ALA B C 1
ATOM 3226 O O . ALA B 1 153 ? 5.617 24.922 12.039 1 98.75 153 ALA B O 1
ATOM 3227 N N . ALA B 1 154 ? 3.791 23.875 11.188 1 98.62 154 ALA B N 1
ATOM 3228 C CA . ALA B 1 154 ? 4.41 22.547 11.32 1 98.62 154 ALA B CA 1
ATOM 3229 C C . ALA B 1 154 ? 5.637 22.438 10.422 1 98.62 154 ALA B C 1
ATOM 3231 O O . ALA B 1 154 ? 6.656 21.859 10.828 1 98.62 154 ALA B O 1
ATOM 3232 N N . THR B 1 155 ? 5.504 22.953 9.211 1 98.5 155 THR B N 1
ATOM 3233 C CA . THR B 1 155 ? 6.633 22.922 8.289 1 98.5 155 THR B CA 1
ATOM 3234 C C . THR B 1 155 ? 7.809 23.719 8.859 1 98.5 155 THR B C 1
ATOM 3236 O O . THR B 1 155 ? 8.938 23.219 8.883 1 98.5 155 THR B O 1
ATOM 3239 N N . ALA B 1 156 ? 7.512 24.906 9.305 1 98.25 156 ALA B N 1
ATOM 3240 C CA . ALA B 1 156 ? 8.539 25.75 9.906 1 98.25 156 ALA B CA 1
ATOM 3241 C C . ALA B 1 156 ? 9.109 25.094 11.164 1 98.25 156 ALA B C 1
ATOM 3243 O O . ALA B 1 156 ? 10.32 25.172 11.414 1 98.25 156 ALA B O 1
ATOM 3244 N N . GLY B 1 157 ? 8.234 24.547 11.93 1 98.12 157 GLY B N 1
ATOM 3245 C CA . GLY B 1 157 ? 8.68 23.859 13.141 1 98.12 157 GLY B CA 1
ATOM 3246 C C . GLY B 1 157 ? 9.594 22.688 12.859 1 98.12 157 GLY B C 1
ATOM 3247 O O . GLY B 1 157 ? 10.617 22.516 13.531 1 98.12 157 GLY B O 1
ATOM 3248 N N . LEU B 1 158 ? 9.234 21.859 11.945 1 97.69 158 LEU B N 1
ATOM 3249 C CA . LEU B 1 158 ? 10.078 20.734 11.586 1 97.69 158 LEU B CA 1
ATOM 3250 C C . LEU B 1 158 ? 11.406 21.203 11.008 1 97.69 158 LEU B C 1
ATOM 3252 O O . LEU B 1 158 ? 12.453 20.625 11.305 1 97.69 158 LEU B O 1
ATOM 3256 N N . GLN B 1 159 ? 11.281 22.25 10.172 1 96.25 159 GLN B N 1
ATOM 3257 C CA . GLN B 1 159 ? 12.508 22.812 9.609 1 96.25 159 GLN B CA 1
ATOM 3258 C C . GLN B 1 159 ? 13.445 23.297 10.711 1 96.25 159 GLN B C 1
ATOM 3260 O O . GLN B 1 159 ? 14.648 23.047 10.664 1 96.25 159 GLN B O 1
ATOM 3265 N N . TRP B 1 160 ? 12.914 23.969 11.625 1 97.19 160 TRP B N 1
ATOM 3266 C CA . TRP B 1 160 ? 13.695 24.453 12.758 1 97.19 160 TRP B CA 1
ATOM 3267 C C . TRP B 1 160 ? 14.25 23.297 13.578 1 97.19 160 TRP B C 1
ATOM 3269 O O . TRP B 1 160 ? 15.422 23.297 13.961 1 97.19 160 TRP B O 1
ATOM 3279 N N . LEU B 1 161 ? 13.422 22.297 13.844 1 96.31 161 LEU B N 1
ATOM 3280 C CA . LEU B 1 161 ? 13.836 21.125 14.602 1 96.31 161 LEU B CA 1
ATOM 3281 C C . LEU B 1 161 ? 15 20.422 13.922 1 96.31 161 LEU B C 1
ATOM 3283 O O . LEU B 1 161 ? 16 20.109 14.57 1 96.31 161 LEU B O 1
ATOM 3287 N N . PHE B 1 162 ? 14.906 20.234 12.672 1 94.06 162 PHE B N 1
ATOM 3288 C CA . PHE B 1 162 ? 15.891 19.484 11.906 1 94.06 162 PHE B CA 1
ATOM 3289 C C . PHE B 1 162 ? 17.188 20.281 11.789 1 94.06 162 PHE B C 1
ATOM 3291 O O . PHE B 1 162 ? 18.281 19.703 11.82 1 94.06 162 PHE B O 1
ATOM 3298 N N . ALA B 1 163 ? 17.078 21.594 11.688 1 93.56 163 ALA B N 1
ATOM 3299 C CA . ALA B 1 163 ? 18.25 22.406 11.398 1 93.56 163 ALA B CA 1
ATOM 3300 C C . ALA B 1 163 ? 18.859 22.969 12.672 1 93.56 163 ALA B C 1
ATOM 3302 O O . ALA B 1 163 ? 20.062 23.203 12.75 1 93.56 163 ALA B O 1
ATOM 3303 N N . GLY B 1 164 ? 18.047 23.125 13.641 1 96.12 164 GLY B N 1
ATOM 3304 C CA . GLY B 1 164 ? 18.516 24 14.711 1 96.12 164 GLY B CA 1
ATOM 3305 C C . GLY B 1 164 ? 18.609 23.312 16.047 1 96.12 164 GLY B C 1
ATOM 3306 O O . GLY B 1 164 ? 18.938 23.938 17.062 1 96.12 164 GLY B O 1
ATOM 3307 N N . THR B 1 165 ? 18.328 22.109 16.141 1 97.38 165 THR B N 1
ATOM 3308 C CA . THR B 1 165 ? 18.297 21.5 17.469 1 97.38 165 THR B CA 1
ATOM 3309 C C . THR B 1 165 ? 19.219 20.281 17.531 1 97.38 165 THR B C 1
ATOM 3311 O O . THR B 1 165 ? 19.719 19.828 16.5 1 97.38 165 THR B O 1
ATOM 3314 N N . ALA B 1 166 ? 19.469 19.828 18.75 1 96.94 166 ALA B N 1
ATOM 3315 C CA . ALA B 1 166 ? 20.281 18.625 18.969 1 96.94 166 ALA B CA 1
ATOM 3316 C C . ALA B 1 166 ? 19.594 17.391 18.406 1 96.94 166 ALA B C 1
ATOM 3318 O O . ALA B 1 166 ? 20.25 16.5 17.859 1 96.94 166 ALA B O 1
ATOM 3319 N N . LEU B 1 167 ? 18.328 17.391 18.531 1 97.12 167 LEU B N 1
ATOM 3320 C CA . LEU B 1 167 ? 17.578 16.266 17.984 1 97.12 167 LEU B CA 1
ATOM 3321 C C . LEU B 1 167 ? 17.703 16.234 16.469 1 97.12 167 LEU B C 1
ATOM 3323 O O . LEU B 1 167 ? 17.859 15.164 15.883 1 97.12 167 LEU B O 1
ATOM 3327 N N . GLY B 1 168 ? 17.562 17.359 15.891 1 96.94 168 GLY B N 1
ATOM 3328 C CA . GLY B 1 168 ? 17.75 17.453 14.453 1 96.94 168 GLY B CA 1
ATOM 3329 C C . GLY B 1 168 ? 19.109 16.969 13.984 1 96.94 168 GLY B C 1
ATOM 3330 O O . GLY B 1 168 ? 19.219 16.297 12.945 1 96.94 168 GLY B O 1
ATOM 3331 N N . ARG B 1 169 ? 20.109 17.25 14.758 1 96.69 169 ARG B N 1
ATOM 3332 C CA . ARG B 1 169 ? 21.453 16.766 14.453 1 96.69 169 ARG B CA 1
ATOM 3333 C C . ARG B 1 169 ? 21.516 15.25 14.508 1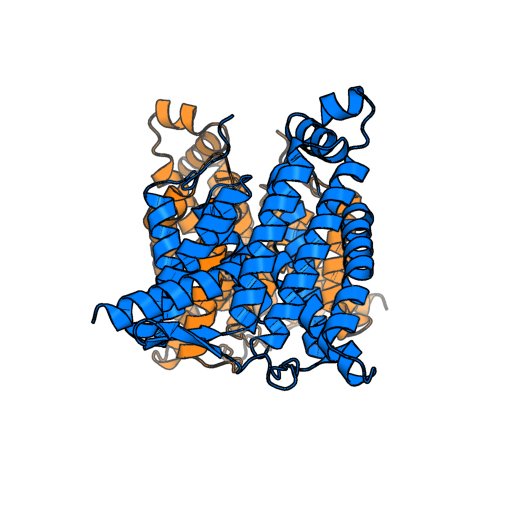 96.69 169 ARG B C 1
ATOM 3335 O O . ARG B 1 169 ? 22.172 14.617 13.68 1 96.69 169 ARG B O 1
ATOM 3342 N N . SER B 1 170 ? 20.844 14.75 15.438 1 97.19 170 SER B N 1
ATOM 3343 C CA . SER B 1 170 ? 20.797 13.297 15.539 1 97.19 170 SER B CA 1
ATOM 3344 C C . SER B 1 170 ? 20.062 12.68 14.359 1 97.19 170 SER B C 1
ATOM 3346 O O . SER B 1 170 ? 20.453 11.625 13.852 1 97.19 170 SER B O 1
ATOM 3348 N N . PHE B 1 171 ? 18.953 13.344 13.93 1 96.75 171 PHE B N 1
ATOM 3349 C CA . PHE B 1 171 ? 18.203 12.883 12.766 1 96.75 171 PHE B CA 1
ATOM 3350 C C . PHE B 1 171 ? 19.094 12.867 11.531 1 96.75 171 PHE B C 1
ATOM 3352 O O . PHE B 1 171 ? 19.156 11.875 10.805 1 96.75 171 PHE B O 1
ATOM 3359 N N . ARG B 1 172 ? 19.844 13.898 11.359 1 95 172 ARG B N 1
ATOM 3360 C CA . ARG B 1 172 ? 20.703 14.023 10.18 1 95 172 ARG B CA 1
ATOM 3361 C C . ARG B 1 172 ? 21.875 13.039 10.25 1 95 172 ARG B C 1
ATOM 3363 O O . ARG B 1 172 ? 22.219 12.422 9.242 1 95 172 ARG B O 1
ATOM 3370 N N . ALA B 1 173 ? 22.438 12.859 11.359 1 95.62 173 ALA B N 1
ATOM 3371 C CA . ALA B 1 173 ? 23.562 11.961 11.531 1 95.62 173 ALA B CA 1
ATOM 3372 C C . ALA B 1 173 ? 23.172 10.516 11.219 1 95.62 173 ALA B C 1
ATOM 3374 O O . ALA B 1 173 ? 23.875 9.828 10.477 1 95.62 173 ALA B O 1
ATOM 3375 N N . VAL B 1 174 ? 22.016 10.117 11.742 1 95.25 174 VAL B N 1
ATOM 3376 C CA . VAL B 1 174 ? 21.578 8.734 11.547 1 95.25 174 VAL B CA 1
ATOM 3377 C C . VAL B 1 174 ? 21.141 8.531 10.102 1 95.25 174 VAL B C 1
ATOM 3379 O O . VAL B 1 174 ? 21.344 7.453 9.531 1 95.25 174 VAL B O 1
ATOM 3382 N N . SER B 1 175 ? 20.516 9.547 9.555 1 92.38 175 SER B N 1
ATOM 3383 C CA . SER B 1 175 ? 20.078 9.461 8.164 1 92.38 175 SER B CA 1
ATOM 3384 C C . SER B 1 175 ? 21.266 9.359 7.215 1 92.38 175 SER B C 1
ATOM 3386 O O . SER B 1 175 ? 21.172 8.711 6.168 1 92.38 175 SER B O 1
ATOM 3388 N N . ASP B 1 176 ? 22.328 10.016 7.523 1 92.56 176 ASP B N 1
ATOM 3389 C CA . ASP B 1 176 ? 23.531 10.016 6.684 1 92.56 176 ASP B CA 1
ATOM 3390 C C . ASP B 1 176 ? 24.234 8.664 6.742 1 92.56 176 ASP B C 1
ATOM 3392 O O . ASP B 1 176 ? 24.594 8.094 5.707 1 92.56 176 ASP B O 1
ATOM 3396 N N . ASP B 1 177 ? 24.531 8.258 7.969 1 94.25 177 ASP B N 1
ATOM 3397 C CA . ASP B 1 177 ? 25.188 6.973 8.172 1 94.25 177 ASP B CA 1
ATOM 3398 C C . ASP B 1 177 ? 24.859 6.402 9.555 1 94.25 177 ASP B C 1
ATOM 3400 O O . ASP B 1 177 ? 25.484 6.785 10.547 1 94.25 177 ASP B O 1
ATOM 3404 N N . ARG B 1 178 ? 24 5.449 9.508 1 93.12 178 ARG B N 1
ATOM 3405 C CA . ARG B 1 178 ? 23.547 4.879 10.766 1 93.12 178 ARG B CA 1
ATOM 3406 C C . ARG B 1 178 ? 24.719 4.285 11.555 1 93.12 178 ARG B C 1
ATOM 3408 O O . ARG B 1 178 ? 24.828 4.508 12.758 1 93.12 178 ARG B O 1
ATOM 3415 N N . GLU B 1 179 ? 25.531 3.5 10.844 1 93.75 179 GLU B N 1
ATOM 3416 C CA . GLU B 1 179 ? 26.641 2.812 11.5 1 93.75 179 GLU B CA 1
ATOM 3417 C C . GLU B 1 179 ? 27.609 3.807 12.141 1 93.75 179 GLU B C 1
ATOM 3419 O O . GLU B 1 179 ? 28.016 3.627 13.297 1 93.75 179 GLU B O 1
ATOM 3424 N N . ILE B 1 180 ? 27.922 4.828 11.406 1 95.38 180 ILE B N 1
ATOM 3425 C CA . ILE B 1 180 ? 28.844 5.844 11.922 1 95.38 180 ILE B CA 1
ATOM 3426 C C . ILE B 1 180 ? 28.188 6.566 13.102 1 95.38 180 ILE B C 1
ATOM 3428 O O . ILE B 1 180 ? 28.844 6.824 14.109 1 95.38 180 ILE B O 1
ATOM 3432 N N . ALA B 1 181 ? 26.922 6.871 12.922 1 96 181 ALA B N 1
ATOM 3433 C CA . ALA B 1 181 ? 26.219 7.551 14 1 96 181 ALA B CA 1
ATOM 3434 C C . ALA B 1 181 ? 26.234 6.723 15.281 1 96 181 ALA B C 1
ATOM 3436 O O . ALA B 1 181 ? 26.406 7.262 16.375 1 96 181 ALA B O 1
ATOM 3437 N N . GLU B 1 182 ? 26.109 5.434 15.109 1 95.62 182 GLU B N 1
ATOM 3438 C CA . GLU B 1 182 ? 26.109 4.555 16.281 1 95.62 182 GLU B CA 1
ATOM 3439 C C . GLU B 1 182 ? 27.5 4.48 16.906 1 95.62 182 GLU B C 1
ATOM 3441 O O . GLU B 1 182 ? 27.625 4.387 18.125 1 95.62 182 GLU B O 1
ATOM 3446 N N . LEU B 1 183 ? 28.484 4.5 16.094 1 95.62 183 LEU B N 1
ATOM 3447 C CA . LEU B 1 183 ? 29.844 4.516 16.594 1 95.62 183 LEU B CA 1
ATOM 3448 C C . LEU B 1 183 ? 30.125 5.789 17.391 1 95.62 183 LEU B C 1
ATOM 3450 O O . LEU B 1 183 ? 30.953 5.789 18.297 1 95.62 183 LEU B O 1
ATOM 3454 N N . MET B 1 184 ? 29.391 6.809 17.078 1 95.75 184 MET B N 1
ATOM 3455 C CA . MET B 1 184 ? 29.547 8.094 17.75 1 95.75 184 MET B CA 1
ATOM 3456 C C . MET B 1 184 ? 28.672 8.164 19 1 95.75 184 MET B C 1
ATOM 3458 O O . MET B 1 184 ? 28.578 9.211 19.641 1 95.75 184 MET B O 1
ATOM 3462 N N . GLY B 1 185 ? 27.938 7.109 19.266 1 95.06 185 GLY B N 1
ATOM 3463 C CA . GLY B 1 185 ? 27.234 7.02 20.547 1 95.06 185 GLY B CA 1
ATOM 3464 C C . GLY B 1 185 ? 25.734 7.23 20.422 1 95.06 185 GLY B C 1
ATOM 3465 O O . GLY B 1 185 ? 25.031 7.25 21.422 1 95.06 185 GLY B O 1
ATOM 3466 N N . LEU B 1 186 ? 25.312 7.402 19.25 1 96.62 186 LEU B N 1
ATOM 3467 C CA . LEU B 1 186 ? 23.875 7.57 19.094 1 96.62 186 LEU B CA 1
ATOM 3468 C C . LEU B 1 186 ? 23.172 6.219 19.062 1 96.62 186 LEU B C 1
ATOM 3470 O O . LEU B 1 186 ? 23.703 5.25 18.516 1 96.62 186 LEU B O 1
ATOM 3474 N N . ASP B 1 187 ? 22.031 6.242 19.688 1 97.31 187 ASP B N 1
ATOM 3475 C CA . ASP B 1 187 ? 21.141 5.09 19.562 1 97.31 187 ASP B CA 1
ATOM 3476 C C . ASP B 1 187 ? 20.156 5.285 18.406 1 97.31 187 ASP B C 1
ATOM 3478 O O . ASP B 1 187 ? 19.094 5.891 18.594 1 97.31 187 ASP B O 1
ATOM 3482 N N . ALA B 1 188 ? 20.469 4.711 17.344 1 96.19 188 ALA B N 1
ATOM 3483 C CA . ALA B 1 188 ? 19.672 4.906 16.141 1 96.19 188 ALA B CA 1
ATOM 3484 C C . ALA B 1 188 ? 18.219 4.496 16.375 1 96.19 188 ALA B C 1
ATOM 3486 O O . ALA B 1 188 ? 17.297 5.152 15.891 1 96.19 188 ALA B O 1
ATOM 3487 N N . ARG B 1 189 ? 18.047 3.465 17.125 1 95.62 189 ARG B N 1
ATOM 3488 C CA . ARG B 1 189 ? 16.703 2.973 17.406 1 95.62 189 ARG B CA 1
ATOM 3489 C C . ARG B 1 189 ? 15.883 4.02 18.141 1 95.62 189 ARG B C 1
ATOM 3491 O O . ARG B 1 189 ? 14.688 4.188 17.859 1 95.62 189 ARG B O 1
ATOM 3498 N N . ARG B 1 190 ? 16.5 4.633 19.031 1 97.25 190 ARG B N 1
ATOM 3499 C CA . ARG B 1 190 ? 15.82 5.688 19.781 1 97.25 190 ARG B CA 1
ATOM 3500 C C . ARG B 1 190 ? 15.57 6.906 18.891 1 97.25 190 ARG B C 1
ATOM 3502 O O . ARG B 1 190 ? 14.516 7.539 19 1 97.25 190 ARG B O 1
ATOM 3509 N N . VAL B 1 191 ? 16.531 7.227 18.125 1 97.56 191 VAL B N 1
ATOM 3510 C CA . VAL B 1 191 ? 16.406 8.375 17.219 1 97.56 191 VAL B CA 1
ATOM 3511 C C . VAL B 1 191 ? 15.258 8.148 16.234 1 97.56 191 VAL B C 1
ATOM 3513 O O . VAL B 1 191 ? 14.438 9.039 16.016 1 97.56 191 VAL B O 1
ATOM 3516 N N . TYR B 1 192 ? 15.164 6.945 15.695 1 97.06 192 TYR B N 1
ATOM 3517 C CA . TYR B 1 192 ? 14.07 6.598 14.797 1 97.06 192 TYR B CA 1
ATOM 3518 C C . TYR B 1 192 ? 12.727 6.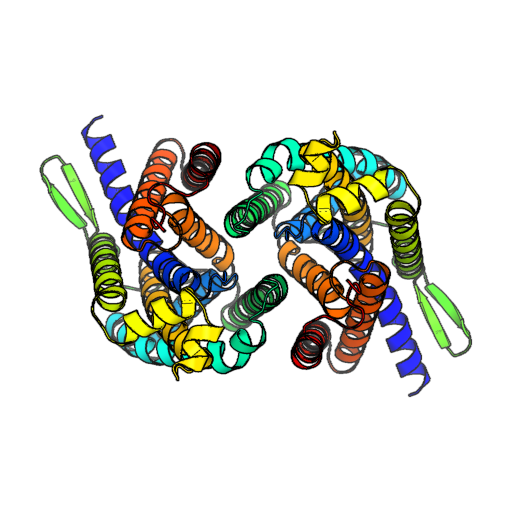695 15.5 1 97.06 192 TYR B C 1
ATOM 3520 O O . TYR B 1 192 ? 11.75 7.195 14.93 1 97.06 192 TYR B O 1
ATOM 3528 N N . ALA B 1 193 ? 12.75 6.242 16.703 1 97.75 193 ALA B N 1
ATOM 3529 C CA . ALA B 1 193 ? 11.508 6.258 17.469 1 97.75 193 ALA B CA 1
ATOM 3530 C C . ALA B 1 193 ? 11.039 7.688 17.719 1 97.75 193 ALA B C 1
ATOM 3532 O O . ALA B 1 193 ? 9.844 7.969 17.688 1 97.75 193 ALA B O 1
ATOM 3533 N N . LEU B 1 194 ? 11.961 8.531 17.969 1 98.19 194 LEU B N 1
ATOM 3534 C CA . LEU B 1 194 ? 11.609 9.93 18.203 1 98.19 194 LEU B CA 1
ATOM 3535 C C . LEU B 1 194 ? 11.094 10.578 16.922 1 98.19 194 LEU B C 1
ATOM 3537 O O . LEU B 1 194 ? 10.141 11.359 16.953 1 98.19 194 LEU B O 1
ATOM 3541 N N . ALA B 1 195 ? 11.688 10.273 15.836 1 97.5 195 ALA B N 1
ATOM 3542 C CA . ALA B 1 195 ? 11.211 10.797 14.555 1 97.5 195 ALA B CA 1
ATOM 3543 C C . ALA B 1 195 ? 9.781 10.336 14.273 1 97.5 195 ALA B C 1
ATOM 3545 O O . ALA B 1 195 ? 8.938 11.141 13.875 1 97.5 195 ALA B O 1
ATOM 3546 N N . THR B 1 196 ? 9.57 9.094 14.555 1 97.62 196 THR B N 1
ATOM 3547 C CA . THR B 1 196 ? 8.242 8.539 14.328 1 97.62 196 THR B CA 1
ATOM 3548 C C . THR B 1 196 ? 7.227 9.156 15.289 1 97.62 196 THR B C 1
ATOM 3550 O O . THR B 1 196 ? 6.086 9.43 14.906 1 97.62 196 THR B O 1
ATOM 3553 N N . ALA B 1 197 ? 7.664 9.344 16.469 1 98.62 197 ALA B N 1
ATOM 3554 C CA . ALA B 1 197 ? 6.797 9.969 17.453 1 98.62 197 ALA B CA 1
ATOM 3555 C C . ALA B 1 197 ? 6.34 11.344 17 1 98.62 197 ALA B C 1
ATOM 3557 O O . ALA B 1 197 ? 5.152 11.672 17.078 1 98.62 197 ALA B O 1
ATOM 3558 N N . ILE B 1 198 ? 7.234 12.094 16.531 1 98.38 198 ILE B N 1
ATOM 3559 C CA . ILE B 1 198 ? 6.926 13.438 16.047 1 98.38 198 ILE B CA 1
ATOM 3560 C C . ILE B 1 198 ? 6.016 13.352 14.828 1 98.38 198 ILE B C 1
ATOM 3562 O O . ILE B 1 198 ? 5.059 14.117 14.703 1 98.38 198 ILE B O 1
ATOM 3566 N N . ALA B 1 199 ? 6.309 12.422 13.969 1 97.75 199 ALA B N 1
ATOM 3567 C CA . ALA B 1 199 ? 5.469 12.211 12.789 1 97.75 199 ALA B CA 1
ATOM 3568 C C . ALA B 1 199 ? 4.031 11.898 13.188 1 97.75 199 ALA B C 1
ATOM 3570 O O . ALA B 1 199 ? 3.084 12.383 12.562 1 97.75 199 ALA B O 1
ATOM 3571 N N . PHE B 1 200 ? 3.893 11.133 14.242 1 98.69 200 PHE B N 1
ATOM 3572 C CA . PHE B 1 200 ? 2.564 10.695 14.656 1 98.69 200 PHE B CA 1
ATOM 3573 C C . PHE B 1 200 ? 1.797 11.844 15.305 1 98.69 200 PHE B C 1
ATOM 3575 O O . PHE B 1 200 ? 0.564 11.859 15.289 1 98.69 200 PHE B O 1
ATOM 3582 N N . VAL B 1 201 ? 2.514 12.781 15.891 1 98.75 201 VAL B N 1
ATOM 3583 C CA . VAL B 1 201 ? 1.858 13.992 16.375 1 98.75 201 VAL B CA 1
ATOM 3584 C C . VAL B 1 201 ? 1.215 14.734 15.195 1 98.75 201 VAL B C 1
ATOM 3586 O O . VAL B 1 201 ? 0.069 15.18 15.289 1 98.75 201 VAL B O 1
ATOM 3589 N N . LEU B 1 202 ? 1.911 14.828 14.133 1 98.56 202 LEU B N 1
ATOM 3590 C CA . LEU B 1 202 ? 1.374 15.469 12.938 1 98.56 202 LEU B CA 1
ATOM 3591 C C . LEU B 1 202 ? 0.217 14.656 12.367 1 98.56 202 LEU B C 1
ATOM 3593 O O . LEU B 1 202 ? -0.756 15.227 11.867 1 98.56 202 LEU B O 1
ATOM 3597 N N . VAL B 1 203 ? 0.33 13.336 12.422 1 98.25 203 VAL B N 1
ATOM 3598 C CA . VAL B 1 203 ? -0.735 12.438 11.984 1 98.25 203 VAL B CA 1
ATOM 3599 C C . VAL B 1 203 ? -2.004 12.719 12.789 1 98.25 203 VAL B C 1
ATOM 3601 O O . VAL B 1 203 ? -3.102 12.766 12.227 1 98.25 203 VAL B O 1
ATOM 3604 N N . ALA B 1 204 ? -1.838 12.906 14.078 1 98.62 204 ALA B N 1
ATOM 3605 C CA . ALA B 1 204 ? -2.977 13.188 14.953 1 98.62 204 ALA B CA 1
ATOM 3606 C C . ALA B 1 204 ? -3.633 14.516 14.586 1 98.62 204 ALA B C 1
ATOM 3608 O O . ALA B 1 204 ? -4.859 14.617 14.539 1 98.62 204 ALA B O 1
ATOM 3609 N N . VAL B 1 205 ? -2.824 15.508 14.352 1 98.69 205 VAL B N 1
ATOM 3610 C CA . VAL B 1 205 ? -3.334 16.828 13.961 1 98.69 205 VAL B CA 1
ATOM 3611 C C . VAL B 1 205 ? -4.098 16.703 12.641 1 98.69 205 VAL B C 1
ATOM 3613 O O . VAL B 1 205 ? -5.207 17.234 12.516 1 98.69 205 VAL B O 1
ATOM 3616 N N . ALA B 1 206 ? -3.506 16.031 11.711 1 98.62 206 ALA B N 1
ATOM 3617 C CA . ALA B 1 206 ? -4.125 15.852 10.398 1 98.62 206 ALA B CA 1
ATOM 3618 C C . ALA B 1 206 ? -5.453 15.109 10.516 1 98.62 206 ALA B C 1
ATOM 3620 O O . ALA B 1 206 ? -6.434 15.477 9.859 1 98.62 206 ALA B O 1
ATOM 3621 N N . GLY B 1 207 ? -5.449 14.062 11.336 1 98.56 207 GLY B N 1
ATOM 3622 C CA . GLY B 1 207 ? -6.672 13.297 11.523 1 98.56 207 GLY B CA 1
ATOM 3623 C C . GLY B 1 207 ? -7.797 14.102 12.133 1 98.56 207 GLY B C 1
ATOM 3624 O O . GLY B 1 207 ? -8.945 14 11.703 1 98.56 207 GLY B O 1
ATOM 3625 N N . LEU B 1 208 ? -7.422 14.859 13.133 1 98.38 208 LEU B N 1
ATOM 3626 C CA . LEU B 1 208 ? -8.414 15.719 13.773 1 98.38 208 LEU B CA 1
ATOM 3627 C C . LEU B 1 208 ? -9.016 16.688 12.766 1 98.38 208 LEU B C 1
ATOM 3629 O O . LEU B 1 208 ? -10.242 16.828 12.68 1 98.38 208 LEU B O 1
ATOM 3633 N N . LEU B 1 209 ? -8.18 17.359 12.039 1 98.38 209 LEU B N 1
ATOM 3634 C CA . LEU B 1 209 ? -8.633 18.375 11.094 1 98.38 209 LEU B CA 1
ATOM 3635 C C . LEU B 1 209 ? -9.414 17.734 9.945 1 98.38 209 LEU B C 1
ATOM 3637 O O . LEU B 1 209 ? -10.375 18.328 9.445 1 98.38 209 LEU B O 1
ATOM 3641 N N . GLN B 1 210 ? -8.984 16.562 9.539 1 97.88 210 GLN B N 1
ATOM 3642 C CA . GLN B 1 210 ? -9.719 15.836 8.5 1 97.88 210 GLN B CA 1
ATOM 3643 C C . GLN B 1 210 ? -11.133 15.508 8.953 1 97.88 210 GLN B C 1
ATOM 3645 O O . GLN B 1 210 ? -12.086 15.656 8.188 1 97.88 210 GLN B O 1
ATOM 3650 N N . GLY B 1 211 ? -11.25 15.078 10.18 1 97.69 211 GLY B N 1
ATOM 3651 C CA . GLY B 1 211 ? -12.562 14.758 10.719 1 97.69 211 GLY B CA 1
ATOM 3652 C C . GLY B 1 211 ? -13.445 15.984 10.906 1 97.69 211 GLY B C 1
ATOM 3653 O O . GLY B 1 211 ? -14.672 15.867 10.922 1 97.69 211 GLY B O 1
ATOM 3654 N N . MET B 1 212 ? -12.844 17.125 11.125 1 97.25 212 MET B N 1
ATOM 3655 C CA . MET B 1 212 ? -13.586 18.375 11.258 1 97.25 212 MET B CA 1
ATOM 3656 C C . MET B 1 212 ? -14.023 18.891 9.898 1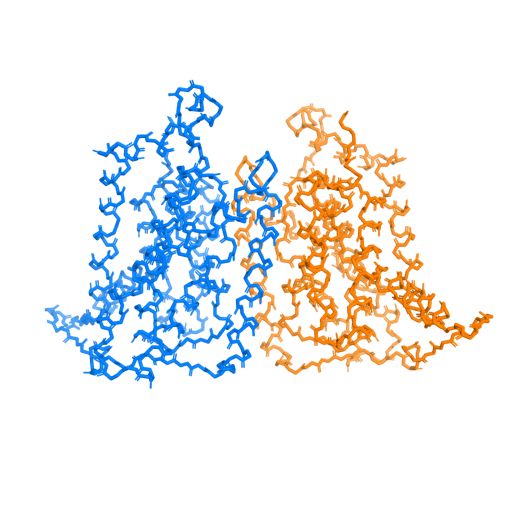 97.25 212 MET B C 1
ATOM 3658 O O . MET B 1 212 ? -15.055 19.562 9.789 1 97.25 212 MET B O 1
ATOM 3662 N N . ARG B 1 213 ? -13.219 18.531 8.945 1 96 213 ARG B N 1
ATOM 3663 C CA . ARG B 1 213 ? -13.438 19.078 7.605 1 96 213 ARG B CA 1
ATOM 3664 C C . ARG B 1 213 ? -14.531 18.312 6.871 1 96 213 ARG B C 1
ATOM 3666 O O . ARG B 1 213 ? -15.344 18.906 6.16 1 96 213 ARG B O 1
ATOM 3673 N N . THR B 1 214 ? -14.469 17.016 6.957 1 95.19 214 THR B N 1
ATOM 3674 C CA . THR B 1 214 ? -15.391 16.172 6.211 1 95.19 214 THR B CA 1
ATOM 3675 C C . THR B 1 214 ? -15.641 14.859 6.945 1 95.19 214 THR B C 1
ATOM 3677 O O . THR B 1 214 ? -15.102 14.641 8.031 1 95.19 214 THR B O 1
ATOM 3680 N N . THR B 1 215 ? -16.562 14.07 6.402 1 96.75 215 THR B N 1
ATOM 3681 C CA . THR B 1 215 ? -16.781 12.742 6.953 1 96.75 215 THR B CA 1
ATOM 3682 C C . THR B 1 215 ? -15.578 11.836 6.664 1 96.75 215 THR B C 1
ATOM 3684 O O . THR B 1 215 ? -14.914 11.992 5.641 1 96.75 215 THR B O 1
ATOM 3687 N N . VAL B 1 216 ? -15.289 10.969 7.59 1 97.38 216 VAL B N 1
ATOM 3688 C CA . VAL B 1 216 ? -14.195 10.016 7.48 1 97.38 216 VAL B CA 1
ATOM 3689 C C . VAL B 1 216 ? -14.734 8.586 7.609 1 97.38 216 VAL B C 1
ATOM 3691 O O . VAL B 1 216 ? -15.594 8.32 8.445 1 97.38 216 VAL B O 1
ATOM 3694 N N . SER B 1 217 ? -14.281 7.738 6.695 1 96.5 217 SER B N 1
ATOM 3695 C CA . SER B 1 217 ? -14.609 6.316 6.746 1 96.5 217 SER B CA 1
ATOM 3696 C C . SER B 1 217 ? -13.375 5.48 7.059 1 96.5 217 SER B C 1
ATOM 3698 O O . SER B 1 217 ? -12.25 5.879 6.742 1 96.5 217 SER B O 1
ATOM 3700 N N . PRO B 1 218 ? -13.578 4.305 7.645 1 94.81 218 PRO B N 1
ATOM 3701 C CA . PRO B 1 218 ? -12.453 3.432 7.988 1 94.81 218 PRO B CA 1
ATOM 3702 C C . PRO B 1 218 ? -11.609 3.051 6.777 1 94.81 218 PRO B C 1
ATOM 3704 O O . PRO B 1 218 ? -10.414 2.75 6.922 1 94.81 218 PRO B O 1
ATOM 3707 N N . SER B 1 219 ? -12.148 3.154 5.59 1 90.5 219 SER B N 1
ATOM 3708 C CA . SER B 1 219 ? -11.461 2.691 4.395 1 90.5 219 SER B CA 1
ATOM 3709 C C . SER B 1 219 ? -10.766 3.844 3.678 1 90.5 219 SER B C 1
ATOM 3711 O O . SER B 1 219 ? -10.195 3.66 2.596 1 90.5 219 SER B O 1
ATOM 3713 N N . ASP B 1 220 ? -10.719 5.031 4.258 1 94.31 220 ASP B N 1
ATOM 3714 C CA . ASP B 1 220 ? -10.195 6.211 3.578 1 94.31 220 ASP B CA 1
ATOM 3715 C C . ASP B 1 220 ? -8.664 6.234 3.619 1 94.31 220 ASP B C 1
ATOM 3717 O O . ASP B 1 220 ? -8.031 7.016 2.906 1 94.31 220 ASP B O 1
ATOM 3721 N N . GLY B 1 221 ? -8.078 5.406 4.426 1 95.12 221 GLY B N 1
ATOM 3722 C CA . GLY B 1 221 ? -6.652 5.438 4.715 1 95.12 221 GLY B CA 1
ATOM 3723 C C . GLY B 1 221 ? -5.789 5.422 3.471 1 95.12 221 GLY B C 1
ATOM 3724 O O . GLY B 1 221 ? -4.93 6.285 3.293 1 95.12 221 GLY B O 1
ATOM 3725 N N . PRO B 1 222 ? -6.004 4.523 2.564 1 91.88 222 PRO B N 1
ATOM 3726 C CA . PRO B 1 222 ? -5.168 4.422 1.366 1 91.88 222 PRO B CA 1
ATOM 3727 C C . PRO B 1 222 ? -5.191 5.691 0.521 1 91.88 222 PRO B C 1
ATOM 3729 O O . PRO B 1 222 ? -4.152 6.121 0.013 1 91.88 222 PRO B O 1
ATOM 3732 N N . LEU B 1 223 ? -6.316 6.262 0.395 1 92 223 LEU B N 1
ATOM 3733 C CA . LEU B 1 223 ? -6.402 7.492 -0.386 1 92 223 LEU B CA 1
ATOM 3734 C C . LEU B 1 223 ? -5.621 8.617 0.285 1 92 223 LEU B C 1
ATOM 3736 O O . LEU B 1 223 ? -4.926 9.383 -0.387 1 92 223 LEU B O 1
ATOM 3740 N N . LEU B 1 224 ? -5.707 8.703 1.584 1 95.81 224 LEU B N 1
ATOM 3741 C CA . LEU B 1 224 ? -4.961 9.727 2.312 1 95.81 224 LEU B CA 1
ATOM 3742 C C . LEU B 1 224 ? -3.459 9.492 2.197 1 95.81 224 LEU B C 1
ATOM 3744 O O . LEU B 1 224 ? -2.684 10.445 2.098 1 95.81 224 LEU B O 1
ATOM 3748 N N . LEU B 1 225 ? -3.115 8.25 2.268 1 94.81 225 LEU B N 1
ATOM 3749 C CA . LEU B 1 225 ? -1.715 7.891 2.066 1 94.81 225 LEU B CA 1
ATOM 3750 C C . LEU B 1 225 ? -1.229 8.352 0.695 1 94.81 225 LEU B C 1
ATOM 3752 O O . LEU B 1 225 ? -0.119 8.875 0.568 1 94.81 225 LEU B O 1
ATOM 3756 N N . LEU B 1 226 ? -2.029 8.125 -0.287 1 92.75 226 LEU B N 1
ATOM 3757 C CA . LEU B 1 226 ? -1.666 8.508 -1.646 1 92.75 226 LEU B CA 1
ATOM 3758 C C . LEU B 1 226 ? -1.451 10.016 -1.743 1 92.75 226 LEU B C 1
ATOM 3760 O O . LEU B 1 226 ? -0.49 10.469 -2.367 1 92.75 226 LEU B O 1
ATOM 3764 N N . PHE B 1 227 ? -2.344 10.797 -1.107 1 95 227 PHE B N 1
ATOM 3765 C CA . PHE B 1 227 ? -2.176 12.25 -1.094 1 95 227 PHE B CA 1
ATOM 3766 C C . PHE B 1 227 ? -0.862 12.633 -0.426 1 95 227 PHE B C 1
ATOM 3768 O O . PHE B 1 227 ? -0.14 13.5 -0.921 1 95 227 PHE B O 1
ATOM 3775 N N . ALA B 1 228 ? -0.602 11.961 0.637 1 95.19 228 ALA B N 1
ATOM 3776 C CA . ALA B 1 228 ? 0.628 12.25 1.371 1 95.19 228 ALA B CA 1
ATOM 3777 C C . ALA B 1 228 ? 1.858 11.945 0.523 1 95.19 228 ALA B C 1
ATOM 3779 O O . ALA B 1 228 ? 2.773 12.766 0.426 1 95.19 228 ALA B O 1
ATOM 3780 N N . PHE B 1 229 ? 1.822 10.836 -0.093 1 92.69 229 PHE B N 1
ATOM 3781 C CA . PHE B 1 229 ? 2.953 10.43 -0.916 1 92.69 229 PHE B CA 1
ATOM 3782 C C . PHE B 1 229 ? 3.129 11.367 -2.104 1 92.69 229 PHE B C 1
ATOM 3784 O O . PHE B 1 229 ? 4.25 11.742 -2.445 1 92.69 229 PHE B O 1
ATOM 3791 N N . GLU B 1 230 ? 2.033 11.664 -2.705 1 92.44 230 GLU B N 1
ATOM 3792 C CA . GLU B 1 230 ? 2.102 12.562 -3.855 1 92.44 230 GLU B CA 1
ATOM 3793 C C . GLU B 1 230 ? 2.699 13.914 -3.467 1 92.44 230 GLU B C 1
ATOM 3795 O O . GLU B 1 230 ? 3.562 14.438 -4.172 1 92.44 230 GLU B O 1
ATOM 3800 N N . ALA B 1 231 ? 2.236 14.391 -2.348 1 94.81 231 ALA B N 1
ATOM 3801 C CA . ALA B 1 231 ? 2.762 15.672 -1.886 1 94.81 231 ALA B CA 1
ATOM 3802 C C . ALA B 1 231 ? 4.266 15.594 -1.643 1 94.81 231 ALA B C 1
ATOM 3804 O O . ALA B 1 231 ? 5.016 16.484 -2.055 1 94.81 231 ALA B O 1
ATOM 3805 N N . VAL B 1 232 ? 4.738 14.562 -1.003 1 92.44 232 VAL B N 1
ATOM 3806 C CA . VAL B 1 232 ? 6.145 14.383 -0.654 1 92.44 232 VAL B CA 1
ATOM 3807 C C . VAL B 1 232 ? 6.98 14.25 -1.925 1 92.44 232 VAL B C 1
ATOM 3809 O O . VAL B 1 232 ? 8.055 14.844 -2.035 1 92.44 232 VAL B O 1
ATOM 3812 N N . ILE B 1 233 ? 6.5 13.508 -2.855 1 88.62 233 ILE B N 1
ATOM 3813 C CA . ILE B 1 233 ? 7.273 13.203 -4.055 1 88.62 233 ILE B CA 1
ATOM 3814 C C . ILE B 1 233 ? 7.305 14.414 -4.977 1 88.62 233 ILE B C 1
ATOM 3816 O O . ILE B 1 233 ? 8.352 14.75 -5.535 1 88.62 233 ILE B O 1
ATOM 3820 N N . ILE B 1 234 ? 6.105 15.039 -5.156 1 90.25 234 ILE B N 1
ATOM 3821 C CA . ILE B 1 234 ? 6.066 16.25 -5.977 1 90.25 234 ILE B CA 1
ATOM 3822 C C . ILE B 1 234 ? 7.031 17.281 -5.414 1 90.25 234 ILE B C 1
ATOM 3824 O O . ILE B 1 234 ? 7.766 17.922 -6.164 1 90.25 234 ILE B O 1
ATOM 3828 N N . GLY B 1 235 ? 6.988 17.5 -4.207 1 90.88 235 GLY B N 1
ATOM 3829 C CA . GLY B 1 235 ? 7.836 18.484 -3.553 1 90.88 235 GLY B CA 1
ATOM 3830 C C . GLY B 1 235 ? 9.305 18.125 -3.566 1 90.88 235 GLY B C 1
ATOM 3831 O O . GLY B 1 235 ? 10.164 18.969 -3.787 1 90.88 235 GLY B O 1
ATOM 3832 N N . GLY B 1 236 ? 9.648 16.938 -3.318 1 85.31 236 GLY B N 1
ATOM 3833 C CA . GLY B 1 236 ? 11 16.438 -3.119 1 85.31 236 GLY B CA 1
ATOM 3834 C C . GLY B 1 236 ? 11.18 15.703 -1.801 1 85.31 236 GLY B C 1
ATOM 3835 O O . GLY B 1 236 ? 10.953 16.281 -0.734 1 85.31 236 GLY B O 1
ATOM 3836 N N . MET B 1 237 ? 11.57 14.539 -1.873 1 79.12 237 MET B N 1
ATOM 3837 C CA . MET B 1 237 ? 11.695 13.711 -0.677 1 79.12 237 MET B CA 1
ATOM 3838 C C . MET B 1 237 ? 12.711 14.305 0.293 1 79.12 237 MET B C 1
ATOM 3840 O O . MET B 1 237 ? 13.828 14.648 -0.103 1 79.12 237 MET B O 1
ATOM 3844 N N . GLY B 1 238 ? 12.297 14.469 1.521 1 79.06 238 GLY B N 1
ATOM 3845 C CA . GLY B 1 238 ? 13.203 14.953 2.555 1 79.06 238 GLY B CA 1
ATOM 3846 C C . GLY B 1 238 ? 13.172 16.469 2.713 1 79.06 238 GLY B C 1
ATOM 3847 O O . GLY B 1 238 ? 13.883 17.016 3.555 1 79.06 238 GLY B O 1
ATOM 3848 N N . SER B 1 239 ? 12.391 17.141 1.97 1 90.94 239 SER B N 1
ATOM 3849 C CA . SER B 1 239 ? 12.266 18.594 2.082 1 90.94 239 SER B CA 1
ATOM 3850 C C . SER B 1 239 ? 10.914 18.984 2.652 1 90.94 239 SER B C 1
ATOM 3852 O O . SER B 1 239 ? 9.875 18.766 2.016 1 90.94 239 SER B O 1
ATOM 3854 N N . PHE B 1 240 ? 10.992 19.625 3.787 1 95.81 240 PHE B N 1
ATOM 3855 C CA . PHE B 1 240 ? 9.734 19.984 4.426 1 95.81 240 PHE B CA 1
ATOM 3856 C C . PHE B 1 240 ? 9.031 21.094 3.658 1 95.81 240 PHE B C 1
ATOM 3858 O O . PHE B 1 240 ? 7.824 21.031 3.418 1 95.81 240 PHE B O 1
ATOM 3865 N N . TRP B 1 241 ? 9.828 22.047 3.223 1 96.62 241 TRP B N 1
ATOM 3866 C CA . TRP B 1 241 ? 9.25 23.125 2.42 1 96.62 241 TRP B CA 1
ATOM 3867 C C . TRP B 1 241 ? 8.812 22.609 1.053 1 96.62 241 TRP B C 1
ATOM 3869 O O . TRP B 1 241 ? 7.801 23.047 0.511 1 96.62 241 TRP B O 1
ATOM 3879 N N . GLY B 1 242 ? 9.609 21.734 0.522 1 95.38 242 GLY B N 1
ATOM 3880 C CA . GLY B 1 242 ? 9.188 21.078 -0.703 1 95.38 242 GLY B CA 1
ATOM 3881 C C . GLY B 1 242 ? 7.871 20.344 -0.562 1 95.38 242 GLY B C 1
ATOM 3882 O O . GLY B 1 242 ? 7.008 20.422 -1.437 1 95.38 242 GLY B O 1
ATOM 3883 N N . THR B 1 243 ? 7.738 19.641 0.535 1 95.81 243 THR B N 1
ATOM 3884 C CA . THR B 1 243 ? 6.516 18.891 0.803 1 95.81 243 THR B CA 1
ATOM 3885 C C . THR B 1 243 ? 5.312 19.828 0.87 1 95.81 243 THR B C 1
ATOM 3887 O O . THR B 1 243 ? 4.25 19.516 0.322 1 95.81 243 THR B O 1
ATOM 3890 N N . LEU B 1 244 ? 5.504 20.938 1.552 1 97.94 244 LEU B N 1
ATOM 3891 C CA . LEU B 1 244 ? 4.434 21.922 1.625 1 97.94 244 LEU B CA 1
ATOM 3892 C C . LEU B 1 244 ? 4.055 22.422 0.234 1 97.94 244 LEU B C 1
ATOM 3894 O O . LEU B 1 244 ? 2.873 22.484 -0.105 1 97.94 244 LEU B O 1
ATOM 3898 N N . LEU B 1 245 ? 5.008 22.719 -0.545 1 96.88 245 LEU B N 1
ATOM 3899 C CA . LEU B 1 245 ? 4.758 23.219 -1.89 1 96.88 245 LEU B CA 1
ATOM 3900 C C . LEU B 1 245 ? 4.125 22.156 -2.768 1 96.88 245 LEU B C 1
ATOM 3902 O O . LEU B 1 245 ? 3.256 22.453 -3.592 1 96.88 245 LEU B O 1
ATOM 3906 N N . GLY B 1 246 ? 4.637 20.969 -2.643 1 96.19 246 GLY B N 1
ATOM 3907 C CA . GLY B 1 246 ? 4.008 19.875 -3.352 1 96.19 246 GLY B CA 1
ATOM 3908 C C . GLY B 1 246 ? 2.545 19.688 -3 1 96.19 246 GLY B C 1
ATOM 3909 O O . GLY B 1 246 ? 1.718 19.422 -3.877 1 96.19 246 GLY B O 1
ATOM 3910 N N . ALA B 1 247 ? 2.281 19.812 -1.729 1 97.88 247 ALA B N 1
ATOM 3911 C CA . ALA B 1 247 ? 0.902 19.719 -1.262 1 97.88 247 ALA B CA 1
ATOM 3912 C C . ALA B 1 247 ? 0.04 20.828 -1.842 1 97.88 247 ALA B C 1
ATOM 3914 O O . ALA B 1 247 ? -1.117 20.609 -2.203 1 97.88 247 ALA B O 1
ATOM 3915 N N . MET B 1 248 ? 0.629 22.016 -1.896 1 97.56 248 MET B N 1
ATOM 3916 C CA . MET B 1 248 ? -0.088 23.141 -2.484 1 97.56 248 MET B CA 1
ATOM 3917 C C . MET B 1 248 ? -0.406 22.875 -3.953 1 97.56 248 MET B C 1
ATOM 3919 O O . MET B 1 248 ? -1.526 23.125 -4.402 1 97.56 248 MET B O 1
ATOM 3923 N N . LEU B 1 249 ? 0.559 22.375 -4.617 1 96.69 249 LEU B N 1
ATOM 3924 C CA . LEU B 1 249 ? 0.366 22.078 -6.031 1 96.69 249 LEU B CA 1
ATOM 3925 C C . LEU B 1 249 ? -0.708 21.016 -6.227 1 96.69 249 LEU B C 1
ATOM 3927 O O . LEU B 1 249 ? -1.546 21.125 -7.125 1 96.69 249 LEU B O 1
ATOM 3931 N N . LEU B 1 250 ? -0.636 20.031 -5.426 1 95.75 250 LEU B N 1
ATOM 3932 C CA . LEU B 1 250 ? -1.635 18.969 -5.484 1 95.75 250 LEU B CA 1
ATOM 3933 C C . LEU B 1 250 ? -3.031 19.531 -5.215 1 95.75 250 LEU B C 1
ATOM 3935 O O . LEU B 1 250 ? -3.973 19.234 -5.953 1 95.75 250 LEU B O 1
ATOM 3939 N N . GLY B 1 251 ? -3.174 20.344 -4.168 1 97 251 GLY B N 1
ATOM 3940 C CA . GLY B 1 251 ? -4.457 20.938 -3.828 1 97 251 GLY B CA 1
ATOM 3941 C C . GLY B 1 251 ? -5.004 21.844 -4.926 1 97 251 GLY B C 1
ATOM 3942 O O . GLY B 1 251 ? -6.184 21.75 -5.277 1 97 251 GLY B O 1
ATOM 3943 N N . VAL B 1 252 ? -4.188 22.641 -5.449 1 97.06 252 VAL B N 1
ATOM 3944 C CA . VAL B 1 252 ? -4.613 23.578 -6.488 1 97.06 252 VAL B CA 1
ATOM 3945 C C . VAL B 1 252 ? -5.043 22.812 -7.734 1 97.06 252 VAL B C 1
ATOM 3947 O O . VAL B 1 252 ? -6.082 23.109 -8.328 1 97.06 252 VAL B O 1
ATOM 3950 N N . THR B 1 253 ? -4.266 21.844 -8.102 1 95.81 253 THR B N 1
ATOM 3951 C CA . THR B 1 253 ? -4.594 21.062 -9.289 1 95.81 253 THR B CA 1
ATOM 3952 C C . THR B 1 253 ? -5.914 20.312 -9.102 1 95.81 253 THR B C 1
ATOM 3954 O O . THR B 1 253 ? -6.719 20.234 -10.031 1 95.81 253 THR B O 1
ATOM 3957 N N . GLN B 1 254 ? -6.078 19.781 -7.953 1 95.06 254 GLN B N 1
ATOM 3958 C CA . GLN B 1 254 ? -7.332 19.094 -7.684 1 95.06 254 GLN B CA 1
ATOM 3959 C C . GLN B 1 254 ? -8.516 20.062 -7.742 1 95.06 254 GLN B C 1
ATOM 3961 O O . GLN B 1 254 ? -9.57 19.719 -8.289 1 95.06 254 GLN B O 1
ATOM 3966 N N . GLN B 1 255 ? -8.312 21.234 -7.18 1 95.19 255 GLN B N 1
ATOM 3967 C CA . GLN B 1 255 ? -9.398 22.203 -7.18 1 95.19 255 GLN B CA 1
ATOM 3968 C C . GLN B 1 255 ? -9.734 22.656 -8.602 1 95.19 255 GLN B C 1
ATOM 3970 O O . GLN B 1 255 ? -10.891 22.906 -8.922 1 95.19 255 GLN B O 1
ATOM 3975 N N . VAL B 1 256 ? -8.742 22.781 -9.422 1 93.81 256 VAL B N 1
ATOM 3976 C CA . VAL B 1 256 ? -8.977 23.094 -10.828 1 93.81 256 VAL B CA 1
ATOM 3977 C C . VAL B 1 256 ? -9.781 21.969 -11.477 1 93.81 256 VAL B C 1
ATOM 3979 O O . VAL B 1 256 ? -10.695 22.234 -12.266 1 93.81 256 VAL B O 1
ATOM 3982 N N . GLY B 1 257 ? -9.43 20.781 -11.156 1 91.69 257 GLY B N 1
ATOM 3983 C CA . GLY B 1 257 ? -10.188 19.641 -11.664 1 91.69 257 GLY B CA 1
ATOM 3984 C C . GLY B 1 257 ? -11.641 19.641 -11.227 1 91.69 257 GLY B C 1
ATOM 3985 O O . GLY B 1 257 ? -12.531 19.359 -12.031 1 91.69 257 GLY B O 1
ATOM 3986 N N . PHE B 1 258 ? -11.812 19.938 -9.977 1 89.25 258 PHE B N 1
ATOM 3987 C CA . PHE B 1 258 ? -13.172 19.984 -9.445 1 89.25 258 PHE B CA 1
ATOM 3988 C C . PHE B 1 258 ? -14 21.047 -10.156 1 89.25 258 PHE B C 1
ATOM 3990 O O . PHE B 1 258 ? -15.203 20.891 -10.328 1 89.25 258 PHE B O 1
ATOM 3997 N N . ARG B 1 259 ? -13.383 22.047 -10.539 1 89.25 259 ARG B N 1
ATOM 3998 C CA . ARG B 1 259 ? -14.086 23.125 -11.227 1 89.25 259 ARG B CA 1
ATOM 3999 C C . ARG B 1 259 ? -14.523 22.688 -12.625 1 89.25 259 ARG B C 1
ATOM 4001 O O . ARG B 1 259 ? -15.562 23.109 -13.125 1 89.25 259 ARG B O 1
ATOM 4008 N N . ILE B 1 260 ? -13.742 21.859 -13.234 1 87.56 260 ILE B N 1
ATOM 4009 C CA . ILE B 1 260 ? -14.086 21.344 -14.555 1 87.56 260 ILE B CA 1
ATOM 4010 C C . ILE B 1 260 ? -15.195 20.312 -14.43 1 87.56 260 ILE B C 1
ATOM 4012 O O . ILE B 1 260 ? -16.203 20.375 -15.148 1 87.56 260 ILE B O 1
ATOM 4016 N N . ASP B 1 261 ? -15 19.344 -13.508 1 88.25 261 ASP B N 1
ATOM 4017 C CA . ASP B 1 261 ? -15.938 18.266 -13.18 1 88.25 261 ASP B CA 1
ATOM 4018 C C . ASP B 1 261 ? -15.641 17.672 -11.805 1 88.25 261 ASP B C 1
ATOM 4020 O O . ASP B 1 261 ? -14.492 17.375 -11.492 1 88.25 261 ASP B O 1
ATOM 4024 N N . PRO B 1 262 ? -16.734 17.594 -11.047 1 82 262 PRO B N 1
ATOM 4025 C CA . PRO B 1 262 ? -16.516 17.078 -9.695 1 82 262 PRO B CA 1
ATOM 4026 C C . PRO B 1 262 ? -15.766 15.75 -9.68 1 82 262 PRO B C 1
ATOM 4028 O O . PRO B 1 262 ? -15.016 15.469 -8.742 1 82 262 PRO B O 1
ATOM 4031 N N . GLY B 1 263 ? -15.953 14.953 -10.641 1 80.06 263 GLY B N 1
ATOM 4032 C CA . GLY B 1 263 ? -15.281 13.664 -10.703 1 80.06 263 GLY B CA 1
ATOM 4033 C C . GLY B 1 263 ? -13.82 13.773 -11.117 1 80.06 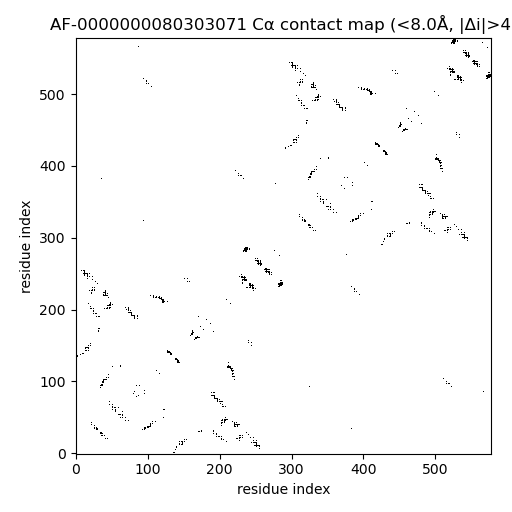263 GLY B C 1
ATOM 4034 O O . GLY B 1 263 ? -13.047 12.836 -10.914 1 80.06 263 GLY B O 1
ATOM 4035 N N . TRP B 1 264 ? -13.445 14.906 -11.523 1 80.69 264 TRP B N 1
ATOM 4036 C CA . TRP B 1 264 ? -12.117 15.07 -12.086 1 80.69 264 TRP B CA 1
ATOM 4037 C C . TRP B 1 264 ? -11.141 15.602 -11.039 1 80.69 264 TRP B C 1
ATOM 4039 O O . TRP B 1 264 ? -9.93 15.633 -11.273 1 80.69 264 TRP B O 1
ATOM 4049 N N . GLY B 1 265 ? -11.625 16.062 -9.914 1 85.06 265 GLY B N 1
ATOM 4050 C CA . GLY B 1 265 ? -10.758 16.656 -8.914 1 85.06 265 GLY B CA 1
ATOM 4051 C C . GLY B 1 265 ? -9.633 15.734 -8.477 1 85.06 265 GLY B C 1
ATOM 4052 O O . GLY B 1 265 ? -8.453 16.062 -8.633 1 85.06 265 GLY B O 1
ATOM 4053 N N . LEU B 1 266 ? -10.023 14.539 -8.062 1 84.56 266 LEU B N 1
ATOM 4054 C CA . LEU B 1 266 ? -9.016 13.602 -7.586 1 84.56 266 LEU B CA 1
ATOM 4055 C C . LEU B 1 266 ? -8.117 13.141 -8.727 1 84.56 266 LEU B C 1
ATOM 4057 O O . LEU B 1 266 ? -6.902 13.023 -8.562 1 84.56 266 LEU B O 1
ATOM 4061 N N . TRP B 1 267 ? -8.68 13 -9.906 1 83.94 267 TRP B N 1
ATOM 4062 C CA . TRP B 1 267 ? -7.918 12.531 -11.055 1 83.94 267 TRP B CA 1
ATOM 4063 C C . TRP B 1 267 ? -6.891 13.57 -11.484 1 83.94 267 TRP B C 1
ATOM 4065 O O . TRP B 1 267 ? -5.762 13.219 -11.844 1 83.94 267 TRP B O 1
ATOM 4075 N N . ALA B 1 268 ? -7.301 14.781 -11.422 1 89 268 ALA B N 1
ATOM 4076 C CA . ALA B 1 268 ? -6.387 15.852 -11.82 1 89 268 ALA B CA 1
ATOM 4077 C C . ALA B 1 268 ? -5.141 15.867 -10.938 1 89 268 ALA B C 1
ATOM 4079 O O . ALA B 1 268 ? -4.027 16.062 -11.43 1 89 268 ALA B O 1
ATOM 4080 N N . GLY B 1 269 ? -5.34 15.672 -9.672 1 88.75 269 GLY B N 1
ATOM 4081 C CA . GLY B 1 269 ? -4.199 15.602 -8.773 1 88.75 269 GLY B CA 1
ATOM 4082 C C . GLY B 1 269 ? -3.256 14.461 -9.086 1 88.75 269 GLY B C 1
ATOM 4083 O O . GLY B 1 269 ? -2.037 14.641 -9.109 1 88.75 269 GLY B O 1
ATOM 4084 N N . HIS B 1 270 ? -3.816 13.328 -9.383 1 86.44 270 HIS B N 1
ATOM 4085 C CA . HIS B 1 270 ? -3 12.148 -9.672 1 86.44 270 HIS B CA 1
ATOM 4086 C C . HIS B 1 270 ? -2.256 12.312 -10.992 1 86.44 270 HIS B C 1
ATOM 4088 O O . HIS B 1 270 ? -1.093 11.922 -11.109 1 86.44 270 HIS B O 1
ATOM 4094 N N . VAL B 1 271 ? -2.9 12.914 -11.969 1 86.81 271 VAL B N 1
ATOM 4095 C CA . VAL B 1 271 ? -2.273 13.148 -13.266 1 86.81 271 VAL B CA 1
ATOM 4096 C C . VAL B 1 271 ? -1.126 14.148 -13.102 1 86.81 271 VAL B C 1
ATOM 4098 O O . VAL B 1 271 ? -0.059 13.969 -13.695 1 86.81 271 VAL B O 1
ATOM 4101 N N . MET B 1 272 ? -1.355 15.141 -12.312 1 88.31 272 MET B N 1
ATOM 4102 C CA . MET B 1 272 ? -0.297 16.109 -12.016 1 88.31 272 MET B CA 1
ATOM 4103 C C . MET B 1 272 ? 0.908 15.414 -11.391 1 88.31 272 MET B C 1
ATOM 4105 O O . MET B 1 272 ? 2.051 15.688 -11.758 1 88.31 272 MET B O 1
ATOM 4109 N N . PHE B 1 273 ? 0.668 14.562 -10.484 1 85.44 273 PHE B N 1
ATOM 4110 C CA . PHE B 1 273 ? 1.728 13.789 -9.844 1 85.44 273 PHE B CA 1
ATOM 4111 C C . PHE B 1 273 ? 2.518 12.992 -10.875 1 85.44 273 PHE B C 1
ATOM 4113 O O . PHE B 1 273 ? 3.75 13.023 -10.883 1 85.44 273 PHE B O 1
ATOM 4120 N N . LEU B 1 274 ? 1.797 12.344 -11.734 1 83.56 274 LEU B N 1
ATOM 4121 C CA . LEU B 1 274 ? 2.453 11.531 -12.75 1 83.56 274 LEU B CA 1
ATOM 4122 C C . LEU B 1 274 ? 3.277 12.406 -13.695 1 83.56 274 LEU B C 1
ATOM 4124 O O . LEU B 1 274 ? 4.375 12.023 -14.102 1 83.56 274 LEU B O 1
ATOM 4128 N N . LEU B 1 275 ? 2.742 13.508 -14.039 1 86.06 275 LEU B N 1
ATOM 4129 C CA . LEU B 1 275 ? 3.457 14.438 -14.914 1 86.06 275 LEU B CA 1
ATOM 4130 C C . LEU B 1 275 ? 4.75 14.914 -14.266 1 86.06 275 LEU B C 1
ATOM 4132 O O . LEU B 1 275 ? 5.801 14.945 -14.906 1 86.06 275 LEU B O 1
ATOM 4136 N N . VAL B 1 276 ? 4.691 15.234 -12.977 1 85.31 276 VAL B N 1
ATOM 4137 C CA . VAL B 1 276 ? 5.883 15.688 -12.258 1 85.31 276 VAL B CA 1
ATOM 4138 C C . VAL B 1 276 ? 6.906 14.555 -12.195 1 85.31 276 VAL B C 1
ATOM 4140 O O . VAL B 1 276 ? 8.102 14.781 -12.375 1 85.31 276 VAL B O 1
ATOM 4143 N N . LEU B 1 277 ? 6.457 13.414 -11.969 1 78.5 277 LEU B N 1
ATOM 4144 C CA . LEU B 1 277 ? 7.34 12.258 -11.859 1 78.5 277 LEU B CA 1
ATOM 4145 C C . LEU B 1 277 ? 8.07 12 -13.172 1 78.5 277 LEU B C 1
ATOM 4147 O O . LEU B 1 277 ? 9.242 11.617 -13.172 1 78.5 277 LEU B O 1
ATOM 4151 N N . VAL B 1 278 ? 7.34 12.195 -14.258 1 76.94 278 VAL B N 1
ATOM 4152 C CA . VAL B 1 278 ? 7.914 11.938 -15.578 1 76.94 278 VAL B CA 1
ATOM 4153 C C . VAL B 1 278 ? 8.93 13.023 -15.914 1 76.94 278 VAL B C 1
ATOM 4155 O O . VAL B 1 278 ? 10.008 12.734 -16.453 1 76.94 278 VAL B O 1
ATOM 4158 N N . VAL B 1 279 ? 8.641 14.195 -15.539 1 82.69 279 VAL B N 1
ATOM 4159 C CA . VAL B 1 279 ? 9.461 15.328 -15.953 1 82.69 279 VAL B CA 1
ATOM 4160 C C . VAL B 1 279 ? 10.594 15.539 -14.945 1 82.69 279 VAL B C 1
ATOM 4162 O O . VAL B 1 279 ? 11.703 15.914 -15.328 1 82.69 279 VAL B O 1
ATOM 4165 N N . ARG B 1 280 ? 10.273 15.273 -13.625 1 82.88 280 ARG B N 1
ATOM 4166 C CA . ARG B 1 280 ? 11.227 15.484 -12.547 1 82.88 280 ARG B CA 1
ATOM 4167 C C . ARG B 1 280 ? 11.133 14.375 -11.5 1 82.88 280 ARG B C 1
ATOM 4169 O O . ARG B 1 280 ? 10.656 14.602 -10.391 1 82.88 280 ARG B O 1
ATOM 4176 N N . PRO B 1 281 ? 11.812 13.344 -11.781 1 74.62 281 PRO B N 1
ATOM 4177 C CA . PRO B 1 281 ? 11.688 12.164 -10.922 1 74.62 281 PRO B CA 1
ATOM 4178 C C . PRO B 1 281 ? 12.203 12.414 -9.5 1 74.62 281 PRO B C 1
ATOM 4180 O O . PRO B 1 281 ? 11.836 11.695 -8.57 1 74.62 281 PRO B O 1
ATOM 4183 N N . GLN B 1 282 ? 12.953 13.461 -9.32 1 77 282 GLN B N 1
ATOM 4184 C CA . GLN B 1 282 ? 13.469 13.758 -7.992 1 77 282 GLN B CA 1
ATOM 4185 C C . GLN B 1 282 ? 12.57 14.742 -7.254 1 77 282 GLN B C 1
ATOM 4187 O O . GLN B 1 282 ? 12.828 15.078 -6.098 1 77 282 GLN B O 1
ATOM 4192 N N . GLY B 1 283 ? 11.5 15.102 -7.836 1 79.12 283 GLY B N 1
ATOM 4193 C CA . GLY B 1 283 ? 10.641 16.125 -7.277 1 79.12 283 GLY B CA 1
ATOM 4194 C C . GLY B 1 283 ? 11.07 17.531 -7.645 1 79.12 283 GLY B C 1
ATOM 4195 O O . GLY B 1 283 ? 12.102 17.719 -8.289 1 79.12 283 GLY B O 1
ATOM 4196 N N . LEU B 1 284 ? 10.312 18.438 -7.258 1 84.44 284 LEU B N 1
ATOM 4197 C CA . LEU B 1 284 ? 10.539 19.812 -7.668 1 84.44 284 LEU B CA 1
ATOM 4198 C C . LEU B 1 284 ? 11.625 20.469 -6.816 1 84.44 284 LEU B C 1
ATOM 4200 O O . LEU B 1 284 ? 12.359 21.328 -7.297 1 84.44 284 LEU B O 1
ATOM 4204 N N . PHE B 1 285 ? 11.742 20 -5.559 1 83.25 285 PHE B N 1
ATOM 4205 C CA . PHE B 1 285 ? 12.719 20.578 -4.637 1 83.25 285 PHE B CA 1
ATOM 4206 C C . PHE B 1 285 ? 13.445 19.5 -3.863 1 83.25 285 PHE B C 1
ATOM 4208 O O . PHE B 1 285 ? 13.359 19.438 -2.635 1 83.25 285 PHE B O 1
ATOM 4215 N N . PRO B 1 286 ? 14.156 18.719 -4.613 1 71.06 286 PRO B N 1
ATOM 4216 C CA . PRO B 1 286 ? 14.859 17.641 -3.918 1 71.06 286 PRO B CA 1
ATOM 4217 C C . PRO B 1 286 ? 15.922 18.156 -2.949 1 71.06 286 PRO B C 1
ATOM 4219 O O . PRO B 1 286 ? 16.391 19.281 -3.094 1 71.06 286 PRO B O 1
ATOM 4222 N N . LYS B 1 287 ? 16.188 17.391 -1.882 1 67.31 287 LYS B N 1
ATOM 4223 C CA . LYS B 1 287 ? 17.266 17.75 -0.963 1 67.31 287 LYS B CA 1
ATOM 4224 C C . LYS B 1 287 ? 18.609 17.719 -1.661 1 67.31 287 LYS B C 1
ATOM 4226 O O . LYS B 1 287 ? 18.906 16.781 -2.414 1 67.31 287 LYS B O 1
ATOM 4231 N N . THR B 1 288 ? 19.25 18.859 -1.898 1 52.84 288 THR B N 1
ATOM 4232 C CA . THR B 1 288 ? 20.594 18.906 -2.488 1 52.84 288 THR B CA 1
ATOM 4233 C C . THR B 1 288 ? 21.578 18.078 -1.665 1 52.84 288 THR B C 1
ATOM 4235 O O . THR B 1 288 ? 21.609 18.188 -0.437 1 52.84 288 THR B O 1
ATOM 4238 N N . ARG B 1 289 ? 22.031 16.984 -1.986 1 41.12 289 ARG B N 1
ATOM 4239 C CA . ARG B 1 289 ? 23.141 16.297 -1.325 1 41.12 289 ARG B CA 1
ATOM 4240 C C . ARG B 1 289 ? 24.406 17.141 -1.363 1 41.12 289 ARG B C 1
ATOM 4242 O O . ARG B 1 289 ? 24.609 17.922 -2.289 1 41.12 289 ARG B O 1
#

Solvent-accessible surface area (backbone atoms only — not comparable to full-atom values): 27139 Å² total; per-residue (Å²): 106,67,56,56,49,51,43,33,46,50,52,3,42,29,48,5,14,49,35,19,26,50,13,48,22,53,32,50,35,28,47,38,66,69,46,68,62,64,20,52,15,30,46,21,43,48,30,20,48,50,46,44,54,47,51,72,75,37,96,60,58,69,64,57,51,48,59,57,39,32,62,53,25,25,51,48,25,25,47,45,28,58,72,49,50,55,71,32,65,64,95,53,65,60,57,36,37,50,53,24,40,50,48,25,51,50,50,30,50,50,38,30,71,74,57,39,75,60,64,42,59,39,85,56,87,56,43,66,73,36,62,45,80,40,85,83,81,32,71,43,47,47,45,41,48,50,37,27,51,50,27,52,48,51,36,51,47,50,50,44,39,48,72,69,35,73,63,17,48,50,40,51,39,36,42,72,35,50,69,60,28,39,74,72,68,45,56,59,62,57,53,51,10,50,45,33,9,54,20,26,28,36,26,28,51,32,9,42,51,46,18,41,70,38,68,44,36,46,79,47,13,64,60,46,32,48,48,13,48,44,10,22,44,40,5,1,60,53,22,56,68,21,18,42,50,16,7,26,51,38,20,25,39,16,35,52,19,33,71,78,36,72,81,33,12,67,52,37,26,54,51,50,43,53,50,39,39,72,76,31,74,57,20,77,37,46,60,80,127,108,67,55,56,48,51,44,32,44,50,53,3,41,30,47,5,14,50,34,17,27,52,13,48,23,52,30,50,33,29,45,38,66,70,44,68,62,63,20,52,16,30,48,19,45,47,31,20,48,51,46,44,53,47,51,72,75,36,95,60,59,67,65,58,51,48,60,57,39,31,61,52,26,25,51,48,24,24,46,45,28,58,72,50,50,55,71,30,65,63,94,53,64,61,56,35,38,48,52,23,39,50,48,25,51,50,52,29,50,51,37,31,73,76,58,39,75,61,63,42,58,39,84,57,87,55,44,68,74,36,63,45,81,41,86,82,82,34,72,43,45,46,47,42,46,50,39,25,52,49,26,50,47,49,35,52,47,50,50,45,39,48,71,70,35,74,64,16,47,50,41,50,40,36,41,72,36,49,69,60,29,38,73,72,68,45,56,59,62,57,53,52,11,50,47,33,10,55,19,26,28,35,28,29,52,31,9,43,51,48,18,40,69,38,69,45,36,45,78,45,13,65,62,46,31,48,48,14,48,43,10,22,44,40,5,1,59,54,22,55,68,22,18,41,50,17,8,26,51,38,21,25,39,16,36,51,20,35,71,78,35,73,83,32,13,69,51,35,26,52,51,51,42,50,51,40,40,73,75,32,74,57,21,78,37,45,62,81,128